Protein AF-0000000075206710 (afdb_homodimer)

Secondary structure (DSSP, 8-state):
------EEEEEEEE-SSSTT-EEEEEEEES-TTS--TT-EEEEEE--TT--TTSTTHHHHHHH-SSEEEEEPPTTSTTS-S---TTTHHHHHHHHHHHHHHHHHHH--EEEEEEEETHHHHHHHHHHHH-TTGGG--EEEEES--S-GGGGGGSHHHHHHHHHHHHHSSEEE--EETTEE--EEE-HHHHHHHHTS--THHHHTS-TT-EEEEEEETT-SSS-THHHHHHHHHHTT-SS--EEEEEETT--TT-TT-HHHHHHHHHHHHHHHHHT---SEE-----S-TT---/------EEEEEEEE-SSSTT-EEEEEEEES-TTS--TT-EEEEEE--TT--TTSTTHHHHHHH-SSEEEEEPPTTSTTS-S---TTTHHHHHHHHHHHHHHHHHHH--EEEEEEEETHHHHHHHHHHHH-TTGGG--EEEEES--S-GGGGGGSHHHHHHHHHHHHHSSEEE--EETTEE--EEE-HHHHHHHHTS-TTHHHHTS-TT-EEEEEEETT-SSS-THHHHHHHHHHTT-SS--EEEEEETT--TT-TT-HHHHHHHHHHHHHHHHHT---SEE-----S-TT---

InterPro domains:
  IPR0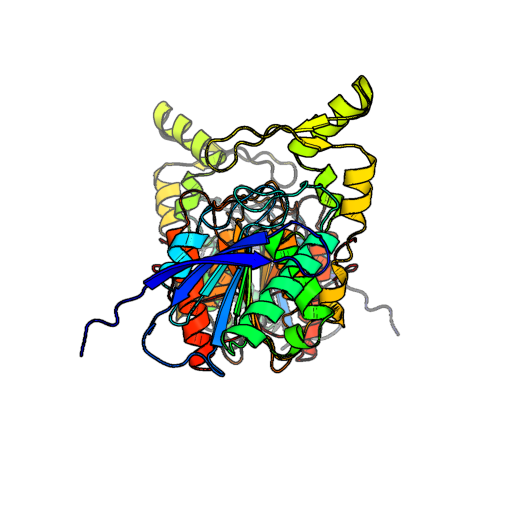00073 Alpha/beta hydrolase fold-1 [PF12697] (43-263)
  IPR029058 Alpha/Beta hydrolase fold [G3DSA:3.40.50.1820] (27-270)
  IPR029058 Alpha/Beta hydrolase fold [SSF53474] (32-272)

Structure (mmCIF, N/CA/C/O backbone):
data_AF-0000000075206710-model_v1
#
loop_
_entity.id
_entity.type
_entity.pdbx_description
1 polymer 'Ectomycorrhiza-regulated esterase'
#
loop_
_atom_site.group_PDB
_atom_site.id
_atom_site.type_symbol
_atom_site.label_atom_id
_atom_site.label_alt_id
_atom_site.label_comp_id
_atom_site.label_asym_id
_atom_site.label_entity_id
_atom_site.label_seq_id
_atom_site.pdbx_PDB_ins_code
_atom_site.Cartn_x
_atom_site.Cartn_y
_atom_site.Cartn_z
_atom_site.occupancy
_atom_site.B_iso_or_equiv
_atom_site.auth_seq_id
_atom_site.auth_comp_id
_atom_site.auth_asym_id
_atom_site.auth_atom_id
_atom_site.pdbx_PDB_model_num
ATOM 1 N N . MET A 1 1 ? 0.825 -37.219 22.422 1 29.95 1 MET A N 1
ATOM 2 C CA . MET A 1 1 ? 0.26 -36.875 21.125 1 29.95 1 MET A CA 1
ATOM 3 C C . MET A 1 1 ? 1.233 -37.188 20 1 29.95 1 MET A C 1
ATOM 5 O O . MET A 1 1 ? 2.408 -36.844 20.062 1 29.95 1 MET A O 1
ATOM 9 N N . ALA A 1 2 ? 1.054 -38.312 19.328 1 37.47 2 ALA A N 1
ATOM 10 C CA . ALA A 1 2 ? 2.057 -38.875 18.422 1 37.47 2 ALA A CA 1
ATOM 11 C C . ALA A 1 2 ? 2.652 -37.812 17.516 1 37.47 2 ALA A C 1
ATOM 13 O O . ALA A 1 2 ? 1.936 -36.938 17.031 1 37.47 2 ALA A O 1
ATOM 14 N N . ALA A 1 3 ? 3.752 -37.406 17.594 1 43.06 3 ALA A N 1
ATOM 15 C CA . ALA A 1 3 ? 4.477 -36.438 16.781 1 43.06 3 ALA A CA 1
ATOM 16 C C . ALA A 1 3 ? 4.039 -36.5 15.32 1 43.06 3 ALA A C 1
ATOM 18 O O . ALA A 1 3 ? 4.117 -37.562 14.695 1 43.06 3 ALA A O 1
ATOM 19 N N . SER A 1 4 ? 2.98 -35.844 14.883 1 52.09 4 SER A N 1
ATOM 20 C CA . SER A 1 4 ? 2.365 -35.875 13.562 1 52.09 4 SER A CA 1
ATOM 21 C C . SER A 1 4 ? 3.42 -36 12.469 1 52.09 4 SER A C 1
ATOM 23 O O . SER A 1 4 ? 4.34 -35.188 12.391 1 52.09 4 SER A O 1
ATOM 25 N N . GLN A 1 5 ? 3.922 -37.219 12.094 1 75 5 GLN A N 1
ATOM 26 C CA . GLN A 1 5 ? 5.039 -37.469 11.188 1 75 5 GLN A CA 1
ATOM 27 C C . GLN A 1 5 ? 4.719 -37 9.773 1 75 5 GLN A C 1
ATOM 29 O O . GLN A 1 5 ? 4.043 -37.688 9.016 1 75 5 GLN A O 1
ATOM 34 N N . ARG A 1 6 ? 4.949 -35.781 9.406 1 88.75 6 ARG A N 1
ATOM 35 C CA . ARG A 1 6 ? 4.816 -35.219 8.062 1 88.75 6 ARG A CA 1
ATOM 36 C C . ARG A 1 6 ? 5.75 -35.938 7.09 1 88.75 6 ARG A C 1
ATOM 38 O O . ARG A 1 6 ? 6.902 -36.219 7.418 1 88.75 6 ARG A O 1
ATOM 45 N N . THR A 1 7 ? 5.215 -36.438 5.988 1 95.62 7 THR A N 1
ATOM 46 C CA . THR A 1 7 ? 6.016 -37.125 4.977 1 95.62 7 THR A CA 1
ATOM 47 C C . THR A 1 7 ? 6.066 -36.312 3.686 1 95.62 7 THR A C 1
ATOM 49 O O . THR A 1 7 ? 5.125 -35.594 3.371 1 95.62 7 THR A O 1
ATOM 52 N N . SER A 1 8 ? 7.191 -36.375 3.027 1 97.06 8 SER A N 1
ATOM 53 C CA . SER A 1 8 ? 7.406 -35.812 1.704 1 97.06 8 SER A CA 1
ATOM 54 C C . SER A 1 8 ? 7.594 -36.906 0.653 1 97.06 8 SER A C 1
ATOM 56 O O . SER A 1 8 ? 8.523 -37.688 0.742 1 97.06 8 SER A O 1
ATOM 58 N N . THR A 1 9 ? 6.738 -36.906 -0.31 1 97.75 9 THR A N 1
ATOM 59 C CA . THR A 1 9 ? 6.801 -37.938 -1.344 1 97.75 9 THR A CA 1
ATOM 60 C C . THR A 1 9 ? 6.902 -37.281 -2.729 1 97.75 9 THR A C 1
ATOM 62 O O . THR A 1 9 ? 6.059 -36.469 -3.109 1 97.75 9 THR A O 1
ATOM 65 N N . LYS A 1 10 ? 7.918 -37.688 -3.422 1 98.31 10 LYS A N 1
ATOM 66 C CA . LYS A 1 10 ? 8.023 -37.25 -4.812 1 98.31 10 LYS A CA 1
ATOM 67 C C . LYS A 1 10 ? 7.066 -38.031 -5.707 1 98.31 10 LYS A C 1
ATOM 69 O O . LYS A 1 10 ? 7.043 -39.25 -5.668 1 98.31 10 LYS A O 1
ATOM 74 N N . ILE A 1 11 ? 6.293 -37.281 -6.477 1 97.75 11 ILE A N 1
ATOM 75 C CA . ILE A 1 11 ? 5.297 -37.875 -7.355 1 97.75 11 ILE A CA 1
ATOM 76 C C . ILE A 1 11 ? 5.527 -37.438 -8.789 1 97.75 11 ILE A C 1
ATOM 78 O O . ILE A 1 11 ? 5.91 -36.281 -9.031 1 97.75 11 ILE A O 1
ATOM 82 N N . SER A 1 12 ? 5.336 -38.312 -9.727 1 98.06 12 SER A N 1
ATOM 83 C CA . SER A 1 12 ? 5.324 -38.031 -11.156 1 98.06 12 SER A CA 1
ATOM 84 C C . SER A 1 12 ? 3.926 -38.188 -11.742 1 98.06 12 SER A C 1
ATOM 86 O O . SER A 1 12 ? 3.381 -39.281 -11.742 1 98.06 12 SER A O 1
ATOM 88 N N . ILE A 1 13 ? 3.389 -37.125 -12.258 1 98.31 13 ILE A N 1
ATOM 89 C CA . ILE A 1 13 ? 2.027 -37.125 -12.781 1 98.31 13 ILE A CA 1
ATOM 90 C C . ILE A 1 13 ? 2.064 -37.125 -14.312 1 98.31 13 ILE A C 1
ATOM 92 O O . ILE A 1 13 ? 2.5 -36.156 -14.93 1 98.31 13 ILE A O 1
ATOM 96 N N . PRO A 1 14 ? 1.607 -38.25 -14.906 1 96.69 14 PRO A N 1
ATOM 97 C CA . PRO A 1 14 ? 1.557 -38.219 -16.375 1 96.69 14 PRO A CA 1
ATOM 98 C C . PRO A 1 14 ? 0.679 -37.094 -16.922 1 96.69 14 PRO A C 1
ATOM 100 O O . PRO A 1 14 ? -0.448 -36.906 -16.453 1 96.69 14 PRO A O 1
ATOM 103 N N . HIS A 1 15 ? 1.213 -36.375 -17.844 1 95.31 15 HIS A N 1
ATOM 104 C CA . HIS A 1 15 ? 0.451 -35.281 -18.438 1 95.31 15 HIS A CA 1
ATOM 105 C C . HIS A 1 15 ? -0.643 -35.812 -19.359 1 95.31 15 HIS A C 1
ATOM 107 O O . HIS A 1 15 ? -0.37 -36.594 -20.266 1 95.31 15 HIS A O 1
ATOM 113 N N . SER A 1 16 ? -1.823 -35.438 -19.219 1 89.94 16 SER A N 1
ATOM 114 C CA . SER A 1 16 ? -2.965 -36 -19.953 1 89.94 16 SER A CA 1
ATOM 115 C C . SER A 1 16 ? -2.986 -35.5 -21.391 1 89.94 16 SER A C 1
ATOM 117 O O . SER A 1 16 ? -3.58 -36.156 -22.266 1 89.94 16 SER A O 1
ATOM 119 N N . ILE A 1 17 ? -2.395 -34.375 -21.703 1 89.12 17 ILE A N 1
ATOM 120 C CA . ILE A 1 17 ? -2.475 -33.781 -23.031 1 89.12 17 ILE A CA 1
ATOM 121 C C . ILE A 1 17 ? -1.136 -33.938 -23.75 1 89.12 17 ILE A C 1
ATOM 123 O O . ILE A 1 17 ? -1.091 -34.031 -24.984 1 89.12 17 ILE A O 1
ATOM 127 N N . GLU A 1 18 ? -0.032 -33.844 -23.031 1 90.31 18 GLU A N 1
ATOM 128 C CA . GLU A 1 18 ? 1.307 -34 -23.594 1 90.31 18 GLU A CA 1
ATOM 129 C C . GLU A 1 18 ? 1.87 -35.375 -23.344 1 90.31 18 GLU A C 1
ATOM 131 O O . GLU A 1 18 ? 2.432 -35.656 -22.281 1 90.31 18 GLU A O 1
ATOM 136 N N . PRO A 1 19 ? 1.884 -36.094 -24.453 1 87.06 19 PRO A N 1
ATOM 137 C CA . PRO A 1 19 ? 2.4 -37.438 -24.281 1 87.06 19 PRO A CA 1
ATOM 138 C C . PRO A 1 19 ? 3.865 -37.469 -23.844 1 87.06 19 PRO A C 1
ATOM 140 O O . PRO A 1 19 ? 4.645 -36.594 -24.25 1 87.06 19 PRO A O 1
ATOM 143 N N . ASN A 1 20 ? 4.305 -38.344 -23.016 1 87.62 20 ASN A N 1
ATOM 144 C CA . ASN A 1 20 ? 5.668 -38.594 -22.547 1 87.62 20 ASN A CA 1
ATOM 145 C C . ASN A 1 20 ? 6.148 -37.469 -21.625 1 87.62 20 ASN A C 1
ATOM 147 O O . ASN A 1 20 ? 7.344 -37.188 -21.578 1 87.62 20 ASN A O 1
ATOM 151 N N . CYS A 1 21 ? 5.266 -36.688 -21.188 1 94.12 21 CYS A N 1
ATOM 152 C CA . CYS A 1 21 ? 5.586 -35.688 -20.203 1 94.12 21 CYS A CA 1
ATOM 153 C C . CYS A 1 21 ? 4.938 -36 -18.859 1 94.12 21 CYS A C 1
ATOM 155 O O . CYS A 1 21 ? 3.736 -36.25 -18.797 1 94.12 21 CYS A O 1
ATOM 157 N N . SER A 1 22 ? 5.742 -36.031 -17.844 1 97.75 22 SER A N 1
ATOM 158 C CA . SER A 1 22 ? 5.227 -36.188 -16.5 1 97.75 22 SER A CA 1
ATOM 159 C C . SER A 1 22 ? 5.57 -35 -15.625 1 97.75 22 SER A C 1
ATOM 161 O O . SER A 1 22 ? 6.727 -34.562 -15.57 1 97.75 22 SER A O 1
ATOM 163 N N . ILE A 1 23 ? 4.539 -34.469 -15.023 1 98.38 23 ILE A N 1
ATOM 164 C CA . ILE A 1 23 ? 4.738 -33.375 -14.102 1 98.38 23 ILE A CA 1
ATOM 165 C C . ILE A 1 23 ? 5.27 -33.875 -12.766 1 98.38 23 ILE A C 1
ATOM 167 O O . ILE A 1 23 ? 4.648 -34.75 -12.133 1 98.38 23 ILE A O 1
ATOM 171 N N . VAL A 1 24 ? 6.402 -33.344 -12.359 1 98.44 24 VAL A N 1
ATOM 172 C CA . VAL A 1 24 ? 7.055 -33.844 -11.141 1 98.44 24 VAL A CA 1
ATOM 173 C C . VAL A 1 24 ? 6.762 -32.875 -9.992 1 98.44 24 VAL A C 1
ATOM 175 O O . VAL A 1 24 ? 6.91 -31.656 -10.133 1 98.44 24 VAL A O 1
ATOM 178 N N . GLY A 1 25 ? 6.355 -33.406 -8.867 1 98.69 25 GLY A N 1
ATOM 179 C CA . GLY A 1 25 ? 6.074 -32.594 -7.691 1 98.69 25 GLY A CA 1
ATOM 180 C C . GLY A 1 25 ? 6.32 -33.344 -6.387 1 98.69 25 GLY A C 1
ATOM 181 O O . GLY A 1 25 ? 6.785 -34.5 -6.391 1 98.69 25 GLY A O 1
ATOM 182 N N . ILE A 1 26 ? 6.188 -32.625 -5.312 1 98.75 26 ILE A N 1
ATOM 183 C CA . ILE A 1 26 ? 6.344 -33.156 -3.967 1 98.75 26 ILE A CA 1
ATOM 184 C C . ILE A 1 26 ? 5.016 -33.062 -3.217 1 98.75 26 ILE A C 1
ATOM 186 O O . ILE A 1 26 ? 4.469 -31.969 -3.041 1 98.75 26 ILE A O 1
ATOM 190 N N . LEU A 1 27 ? 4.492 -34.188 -2.791 1 98.56 27 LEU A N 1
ATOM 191 C CA . LEU A 1 27 ? 3.318 -34.281 -1.928 1 98.56 27 LEU A CA 1
ATOM 192 C C . LEU A 1 27 ? 3.727 -34.281 -0.458 1 98.56 27 LEU A C 1
ATOM 194 O O . LEU A 1 27 ? 4.465 -35.188 -0.024 1 98.56 27 LEU A O 1
ATOM 198 N N . GLN A 1 28 ? 3.312 -33.25 0.227 1 98.06 28 GLN A N 1
ATOM 199 C CA . GLN A 1 28 ? 3.51 -33.188 1.671 1 98.06 28 GLN A CA 1
ATOM 200 C C . GLN A 1 28 ? 2.25 -33.594 2.42 1 98.06 28 GLN A C 1
ATOM 202 O O . GLN A 1 28 ? 1.204 -32.969 2.301 1 98.06 28 GLN A O 1
ATOM 207 N N . GLN A 1 29 ? 2.369 -34.688 3.184 1 97.31 29 GLN A N 1
ATOM 208 C CA . GLN A 1 29 ? 1.211 -35.188 3.918 1 97.31 29 GLN A CA 1
ATOM 209 C C . GLN A 1 29 ? 1.432 -35.062 5.426 1 97.31 29 GLN A C 1
ATOM 211 O O . GLN A 1 29 ? 2.467 -35.5 5.938 1 97.31 29 GLN A O 1
ATOM 216 N N . LEU A 1 30 ? 0.467 -34.531 6.105 1 95.38 30 LEU A N 1
ATOM 217 C CA . LEU A 1 30 ? 0.517 -34.375 7.555 1 95.38 30 LEU A CA 1
ATOM 218 C C . LEU A 1 30 ? 0.282 -35.719 8.242 1 95.38 30 LEU A C 1
ATOM 220 O O . LEU A 1 30 ? 0.921 -36.031 9.258 1 95.38 30 LEU A O 1
ATOM 224 N N . THR A 1 31 ? -0.705 -36.438 7.723 1 93.06 31 THR A N 1
ATOM 225 C CA . THR A 1 31 ? -1.081 -37.75 8.258 1 93.06 31 THR A CA 1
ATOM 226 C C . THR A 1 31 ? -1.123 -38.781 7.145 1 93.06 31 THR A C 1
ATOM 228 O O . THR A 1 31 ? -2.201 -39.219 6.742 1 93.06 31 THR A O 1
ATOM 231 N N . PRO A 1 32 ? 0.084 -39.281 6.789 1 91.25 32 PRO A N 1
ATOM 232 C CA . PRO A 1 32 ? 0.175 -40.156 5.629 1 91.25 32 PRO A CA 1
ATOM 233 C C . PRO A 1 32 ? -0.577 -41.469 5.836 1 91.25 32 PRO A C 1
ATOM 235 O O . PRO A 1 32 ? -0.944 -42.125 4.863 1 91.25 32 PRO A O 1
ATOM 238 N N . ASP A 1 33 ? -0.87 -41.812 7.012 1 91.69 33 ASP A N 1
ATOM 239 C CA . ASP A 1 33 ? -1.504 -43.094 7.305 1 91.69 33 ASP A CA 1
ATOM 240 C C . ASP A 1 33 ? -3.025 -42.969 7.266 1 91.69 33 ASP A C 1
ATOM 242 O O . ASP A 1 33 ? -3.734 -43.969 7.352 1 91.69 33 ASP A O 1
ATOM 246 N N . GLN A 1 34 ? -3.531 -41.812 7.109 1 93.56 34 GLN A N 1
ATOM 247 C CA . GLN A 1 34 ? -4.973 -41.594 7.062 1 93.56 34 GLN A CA 1
ATOM 248 C C . GLN A 1 34 ? -5.465 -41.438 5.625 1 93.56 34 GLN A C 1
ATOM 250 O O . GLN A 1 34 ? -4.711 -41 4.746 1 93.56 34 GLN A O 1
ATOM 255 N N . PRO A 1 35 ? -6.664 -41.875 5.383 1 94.81 35 PRO A N 1
ATOM 256 C CA . PRO A 1 35 ? -7.215 -41.719 4.035 1 94.81 35 PRO A CA 1
ATOM 257 C C . PRO A 1 35 ? -7.254 -40.281 3.574 1 94.81 35 PRO A C 1
ATOM 259 O O . PRO A 1 35 ? -7.477 -39.375 4.387 1 94.81 35 PRO A O 1
ATOM 262 N N . THR A 1 36 ? -7.066 -40.094 2.289 1 96.88 36 THR A N 1
ATOM 263 C CA . THR A 1 36 ? -7.004 -38.75 1.74 1 96.88 36 THR A CA 1
ATOM 264 C C . THR A 1 36 ? -8.328 -38.375 1.075 1 96.88 36 THR A C 1
ATOM 266 O O . THR A 1 36 ? -8.547 -37.219 0.731 1 96.88 36 THR A O 1
ATOM 269 N N . ASN A 1 37 ? -9.211 -39.312 0.973 1 96.31 37 ASN A N 1
ATOM 270 C CA . ASN A 1 37 ? -10.469 -39.062 0.272 1 96.31 37 ASN A CA 1
ATOM 271 C C . ASN A 1 37 ? -11.242 -37.906 0.9 1 96.31 37 ASN A C 1
ATOM 273 O O . ASN A 1 37 ? -11.664 -38 2.055 1 96.31 37 ASN A O 1
ATOM 277 N N . GLY A 1 38 ? -11.445 -36.844 0.101 1 96.19 38 GLY A N 1
ATOM 278 C CA . GLY A 1 38 ? -12.172 -35.656 0.567 1 96.19 38 GLY A CA 1
ATOM 279 C C . GLY A 1 38 ? -11.305 -34.719 1.369 1 96.19 38 GLY A C 1
ATOM 280 O O . GLY A 1 38 ? -11.773 -33.656 1.805 1 96.19 38 GLY A O 1
ATOM 281 N N . ARG A 1 39 ? -10.109 -35.062 1.496 1 97.25 39 ARG A N 1
ATOM 282 C CA . ARG A 1 39 ? -9.203 -34.25 2.289 1 97.25 39 ARG A CA 1
ATOM 283 C C . ARG A 1 39 ? -8.773 -33 1.518 1 97.25 39 ARG A C 1
ATOM 285 O O . ARG A 1 39 ? -8.562 -33.062 0.305 1 97.25 39 ARG A O 1
ATOM 292 N N . LYS A 1 40 ? -8.625 -31.922 2.211 1 97.94 40 LYS A N 1
ATOM 293 C CA . LYS A 1 40 ? -8.203 -30.656 1.616 1 97.94 40 LYS A CA 1
ATOM 294 C C . LYS A 1 40 ? -6.695 -30.609 1.413 1 97.94 40 LYS A C 1
ATOM 296 O O . LYS A 1 40 ? -5.938 -31.156 2.225 1 97.94 40 LYS A O 1
ATOM 301 N N . ILE A 1 41 ? -6.281 -29.969 0.354 1 98.62 41 ILE A N 1
ATOM 302 C CA . ILE A 1 41 ? -4.859 -29.875 0.04 1 98.62 41 ILE A CA 1
ATOM 303 C C . ILE A 1 41 ? -4.551 -28.484 -0.512 1 98.62 41 ILE A C 1
ATOM 305 O O . ILE A 1 41 ? -5.414 -27.828 -1.112 1 98.62 41 ILE A O 1
ATOM 309 N N . ALA A 1 42 ? -3.32 -28.016 -0.272 1 98.88 42 ALA A N 1
ATOM 310 C CA . ALA A 1 42 ? -2.836 -26.766 -0.836 1 98.88 42 ALA A CA 1
ATOM 311 C C . ALA A 1 42 ? -1.947 -27.016 -2.053 1 98.88 42 ALA A C 1
ATOM 313 O O . ALA A 1 42 ? -1.16 -27.969 -2.068 1 98.88 42 ALA A O 1
ATOM 314 N N . LEU A 1 43 ? -2.105 -26.156 -3.035 1 98.88 43 LEU A N 1
ATOM 315 C CA . LEU A 1 43 ? -1.178 -26.125 -4.16 1 98.88 43 LEU A CA 1
ATOM 316 C C . LEU A 1 43 ? -0.224 -24.938 -4.043 1 98.88 43 LEU A C 1
ATOM 318 O O . LEU A 1 43 ? -0.648 -23.828 -3.736 1 98.88 43 LEU A O 1
ATOM 322 N N . ILE A 1 44 ? 1.057 -25.156 -4.242 1 98.88 44 ILE A N 1
ATOM 323 C CA . ILE A 1 44 ? 2.074 -24.109 -4.238 1 98.88 44 ILE A CA 1
ATOM 324 C C . ILE A 1 44 ? 2.699 -24 -5.625 1 98.88 44 ILE A C 1
ATOM 326 O O . ILE A 1 44 ? 3.254 -24.969 -6.148 1 98.88 44 ILE A O 1
ATOM 330 N N . LEU A 1 45 ? 2.617 -22.828 -6.195 1 98.88 45 LEU A N 1
ATOM 331 C CA . LEU A 1 45 ? 2.98 -22.641 -7.598 1 98.88 45 LEU A CA 1
ATOM 332 C C . LEU A 1 45 ? 4.133 -21.641 -7.723 1 98.88 45 LEU A C 1
ATOM 334 O O . LEU A 1 45 ? 4.035 -20.5 -7.262 1 98.88 45 LEU A O 1
ATOM 338 N N . HIS A 1 46 ? 5.191 -22.078 -8.398 1 97.94 46 HIS A N 1
ATOM 339 C CA . HIS A 1 46 ? 6.379 -21.25 -8.531 1 97.94 46 HIS A CA 1
ATOM 340 C C . HIS A 1 46 ? 6.242 -20.281 -9.703 1 97.94 46 HIS A C 1
ATOM 342 O O . HIS A 1 46 ? 5.34 -20.422 -10.531 1 97.94 46 HIS A O 1
ATOM 348 N N . GLY A 1 47 ? 7.148 -19.266 -9.742 1 95.94 47 GLY A N 1
ATOM 349 C CA . GLY A 1 47 ? 7.133 -18.234 -10.758 1 95.94 47 GLY A CA 1
ATOM 350 C C . GLY A 1 47 ? 7.984 -18.562 -11.969 1 95.94 47 GLY A C 1
ATOM 351 O O . GLY A 1 47 ? 8.352 -19.719 -12.18 1 95.94 47 GLY A O 1
ATOM 352 N N . SER A 1 48 ? 8.289 -17.531 -12.727 1 91.88 48 SER A N 1
ATOM 353 C CA . SER A 1 48 ? 8.977 -17.672 -14.008 1 91.88 48 SER A CA 1
ATOM 354 C C . SER A 1 48 ? 10.312 -18.391 -13.836 1 91.88 48 SER A C 1
ATOM 356 O O . SER A 1 48 ? 11.125 -18 -13 1 91.88 48 SER A O 1
ATOM 358 N N . ALA A 1 49 ? 10.477 -19.438 -14.578 1 85.5 49 ALA A N 1
ATOM 359 C CA . ALA A 1 49 ? 11.703 -20.219 -14.648 1 85.5 49 ALA A CA 1
ATOM 360 C C . ALA A 1 49 ? 12.109 -20.719 -13.266 1 85.5 49 ALA A C 1
ATOM 362 O O . ALA A 1 49 ? 13.297 -20.875 -12.977 1 85.5 49 ALA A O 1
ATOM 363 N N . GLY A 1 50 ? 11.156 -20.891 -12.398 1 92.38 50 GLY A N 1
ATOM 364 C CA . GLY A 1 50 ? 11.422 -21.375 -11.055 1 92.38 50 GLY A CA 1
ATOM 365 C C . GLY A 1 50 ? 11.32 -22.891 -10.938 1 92.38 50 GLY A C 1
ATOM 366 O O . GLY A 1 50 ? 11.578 -23.609 -11.906 1 92.38 50 GLY A O 1
ATOM 367 N N . HIS A 1 51 ? 11.156 -23.312 -9.719 1 95.56 51 HIS A N 1
ATOM 368 C CA . HIS A 1 51 ? 10.984 -24.734 -9.414 1 95.56 51 HIS A CA 1
ATOM 369 C C . HIS A 1 51 ? 10.258 -24.922 -8.094 1 95.56 51 HIS A C 1
ATOM 371 O O . HIS A 1 51 ? 10.109 -23.984 -7.312 1 95.56 51 HIS A O 1
ATOM 377 N N . LYS A 1 52 ? 9.852 -26.141 -7.852 1 97.06 52 LYS A N 1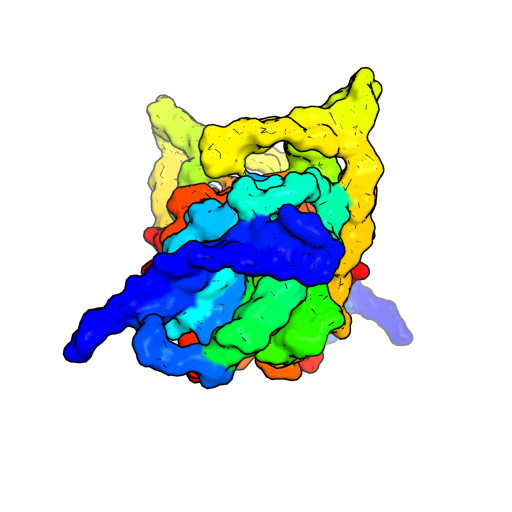
ATOM 378 C CA . LYS A 1 52 ? 8.922 -26.484 -6.773 1 97.06 52 LYS A CA 1
ATOM 379 C C . LYS A 1 52 ? 9.539 -26.203 -5.406 1 97.06 52 LYS A C 1
ATOM 381 O O . LYS A 1 52 ? 8.828 -26.016 -4.422 1 97.06 52 LYS A O 1
ATOM 386 N N . ASP A 1 53 ? 10.852 -26.125 -5.27 1 95.56 53 ASP A N 1
ATOM 387 C CA . ASP A 1 53 ? 11.5 -25.922 -3.977 1 95.56 53 ASP A CA 1
ATOM 388 C C . ASP A 1 53 ? 12.109 -24.531 -3.873 1 95.56 53 ASP A C 1
ATOM 390 O O . ASP A 1 53 ? 12.93 -24.266 -2.986 1 95.56 53 ASP A O 1
ATOM 394 N N . TYR A 1 54 ? 11.688 -23.672 -4.75 1 91.56 54 TYR A N 1
ATOM 395 C CA . TYR A 1 54 ? 12.281 -22.344 -4.871 1 91.56 54 TYR A CA 1
ATOM 396 C C . TYR A 1 54 ? 11.695 -21.375 -3.844 1 91.56 54 TYR A C 1
ATOM 398 O O . TYR A 1 54 ? 10.539 -21.516 -3.445 1 91.56 54 TYR A O 1
ATOM 406 N N . LEU A 1 55 ? 12.656 -20.391 -3.295 1 94.94 55 LEU A N 1
ATOM 407 C CA . LEU A 1 55 ? 12.234 -19.297 -2.422 1 94.94 55 LEU A CA 1
ATOM 408 C C . LEU A 1 55 ? 11.562 -19.844 -1.162 1 94.94 55 LEU A C 1
ATOM 410 O O . LEU A 1 55 ? 12.195 -20.562 -0.386 1 94.94 55 LEU A O 1
ATOM 414 N N . PHE A 1 56 ? 10.25 -19.5 -0.931 1 97.44 56 PHE A N 1
ATOM 415 C CA . PHE A 1 56 ? 9.578 -19.859 0.311 1 97.44 56 PHE A CA 1
ATOM 416 C C . PHE A 1 56 ? 8.75 -21.125 0.137 1 97.44 56 PHE A C 1
ATOM 418 O O . PHE A 1 56 ? 8.148 -21.625 1.094 1 97.44 56 PHE A O 1
ATOM 425 N N . HIS A 1 57 ? 8.789 -21.797 -0.976 1 97.94 57 HIS A N 1
ATOM 426 C CA . HIS A 1 57 ? 7.836 -22.828 -1.342 1 97.94 57 HIS A CA 1
ATOM 427 C C . HIS A 1 57 ? 8.031 -24.078 -0.482 1 97.94 57 HIS A C 1
ATOM 429 O O . HIS A 1 57 ? 7.062 -24.609 0.076 1 97.94 57 HIS A O 1
ATOM 435 N N . LYS A 1 58 ? 9.258 -24.562 -0.438 1 97.25 58 LYS A N 1
ATOM 436 C CA . LYS A 1 58 ? 9.516 -25.766 0.335 1 97.25 58 LYS A CA 1
ATOM 437 C C . LYS A 1 58 ? 9.18 -25.562 1.809 1 97.25 58 LYS A C 1
ATOM 439 O O . LYS A 1 58 ? 8.492 -26.391 2.412 1 97.25 58 LYS A O 1
ATOM 444 N N . ARG A 1 59 ? 9.641 -24.453 2.338 1 97.38 59 ARG A N 1
ATOM 445 C CA . ARG A 1 59 ? 9.367 -24.156 3.74 1 97.38 59 ARG A CA 1
ATOM 446 C C . ARG A 1 59 ? 7.867 -24.047 3.996 1 97.38 59 ARG A C 1
ATOM 448 O O . ARG A 1 59 ? 7.367 -24.547 5.004 1 97.38 59 ARG A O 1
ATOM 455 N N . LEU A 1 60 ? 7.18 -23.406 3.113 1 98.38 60 LEU A N 1
ATOM 456 C CA . LEU A 1 60 ? 5.73 -23.297 3.26 1 98.38 60 LEU A CA 1
ATOM 457 C C . LEU A 1 60 ? 5.07 -24.672 3.264 1 98.38 60 LEU A C 1
ATOM 459 O O . LEU A 1 60 ? 4.215 -24.938 4.105 1 98.38 60 LEU A O 1
ATOM 463 N N . GLY A 1 61 ? 5.48 -25.531 2.355 1 97.75 61 GLY A N 1
ATOM 464 C CA . GLY A 1 61 ? 4.941 -26.891 2.309 1 97.75 61 GLY A CA 1
ATOM 465 C C . GLY A 1 61 ? 5.133 -27.656 3.605 1 97.75 61 GLY A C 1
ATOM 466 O O . GLY A 1 61 ? 4.266 -28.422 4.012 1 97.75 61 GLY A O 1
ATOM 467 N N . LEU A 1 62 ? 6.176 -27.359 4.246 1 96.31 62 LEU A N 1
ATOM 468 C CA . LEU A 1 62 ? 6.523 -28.078 5.473 1 96.31 62 LEU A CA 1
ATOM 469 C C . LEU A 1 62 ? 5.766 -27.5 6.668 1 96.31 62 LEU A C 1
ATOM 471 O O . LEU A 1 62 ? 5.664 -28.156 7.711 1 96.31 62 LEU A O 1
ATOM 475 N N . CYS A 1 63 ? 5.207 -26.297 6.527 1 97 63 CYS A N 1
ATOM 476 C CA . CYS A 1 63 ? 4.652 -25.625 7.695 1 97 63 CYS A CA 1
ATOM 477 C C . CYS A 1 63 ? 3.135 -25.531 7.605 1 97 63 CYS A C 1
ATOM 479 O O . CYS A 1 63 ? 2.463 -25.281 8.609 1 97 63 CYS A O 1
ATOM 481 N N . LEU A 1 64 ? 2.588 -25.75 6.445 1 97.81 64 LEU A N 1
ATOM 482 C CA . LEU A 1 64 ? 1.146 -25.609 6.27 1 97.81 64 LEU A CA 1
ATOM 483 C C . LEU A 1 64 ? 0.391 -26.609 7.141 1 97.81 64 LEU A C 1
ATOM 485 O O . LEU A 1 64 ? 0.801 -27.766 7.266 1 97.81 64 LEU A O 1
ATOM 489 N N . PRO A 1 65 ? -0.765 -26.203 7.77 1 97.12 65 PRO A N 1
ATOM 490 C CA . PRO A 1 65 ? -1.574 -27.125 8.586 1 97.12 65 PRO A CA 1
ATOM 491 C C . PRO A 1 65 ? -2.496 -28 7.746 1 97.12 65 PRO A C 1
ATOM 493 O O . PRO A 1 65 ? -3.498 -28.516 8.25 1 97.12 65 PRO A O 1
ATOM 496 N N . LEU A 1 66 ? -2.305 -28.156 6.5 1 96.69 66 LEU A N 1
ATOM 497 C CA . LEU A 1 66 ? -2.959 -29.094 5.594 1 96.69 66 L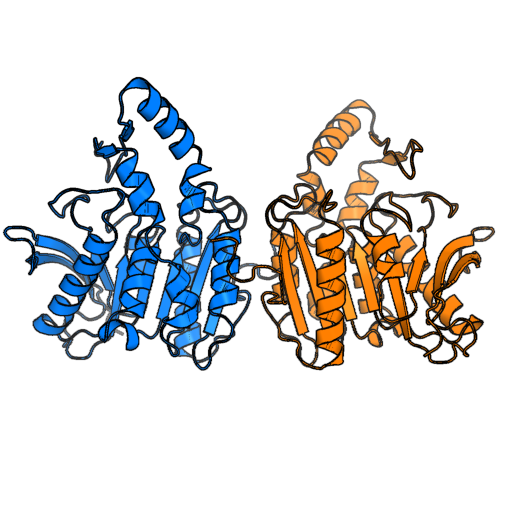EU A CA 1
ATOM 498 C C . LEU A 1 66 ? -1.952 -29.703 4.625 1 96.69 66 LEU A C 1
ATOM 500 O O . LEU A 1 66 ? -0.81 -29.25 4.539 1 96.69 66 LEU A O 1
ATOM 504 N N . ASP A 1 67 ? -2.312 -30.812 4 1 98.25 67 ASP A N 1
ATOM 505 C CA . ASP A 1 67 ? -1.452 -31.391 2.971 1 98.25 67 ASP A CA 1
ATOM 506 C C . ASP A 1 67 ? -1.18 -30.375 1.855 1 98.25 67 ASP A C 1
ATOM 508 O O . ASP A 1 67 ? -1.948 -29.438 1.664 1 98.25 67 ASP A O 1
ATOM 512 N N . SER A 1 68 ? -0.033 -30.531 1.249 1 98.75 68 SER A N 1
ATOM 513 C CA . SER A 1 68 ? 0.294 -29.625 0.155 1 98.75 68 SER A CA 1
ATOM 514 C C . SER A 1 68 ? 0.989 -30.359 -0.986 1 98.75 68 SER A C 1
ATOM 516 O O . SER A 1 68 ? 1.528 -31.453 -0.791 1 98.75 68 SER A O 1
ATOM 518 N N . PHE A 1 69 ? 0.879 -29.844 -2.146 1 98.81 69 PHE A N 1
ATOM 519 C CA . PHE A 1 69 ? 1.583 -30.312 -3.334 1 98.81 69 PHE A CA 1
ATOM 520 C C . PHE A 1 69 ? 2.225 -29.156 -4.078 1 98.81 69 PHE A C 1
ATOM 522 O O . PHE A 1 69 ? 1.557 -28.172 -4.395 1 98.81 69 PHE A O 1
ATOM 529 N N . ARG A 1 70 ? 3.447 -29.172 -4.23 1 98.81 70 ARG A N 1
ATOM 530 C CA . ARG A 1 70 ? 4.188 -28.266 -5.094 1 98.81 70 ARG A CA 1
ATOM 531 C C . ARG A 1 70 ? 4.832 -29.016 -6.258 1 98.81 70 ARG A C 1
ATOM 533 O O . ARG A 1 70 ? 5.285 -30.156 -6.094 1 98.81 70 ARG A O 1
ATOM 540 N N . PHE A 1 71 ? 4.91 -28.328 -7.43 1 98.69 71 PHE A N 1
ATOM 541 C CA . PHE A 1 71 ? 5.402 -29.062 -8.594 1 98.69 71 PHE A CA 1
ATOM 542 C C . PHE A 1 71 ? 6.117 -28.109 -9.555 1 98.69 71 PHE A C 1
ATOM 544 O O . PHE A 1 71 ? 6.035 -26.891 -9.414 1 98.69 71 PHE A O 1
ATOM 551 N N . ASP A 1 72 ? 6.875 -28.703 -10.445 1 97.69 72 ASP A N 1
ATOM 552 C CA . ASP A 1 72 ? 7.535 -27.984 -11.531 1 97.69 72 ASP A CA 1
ATOM 553 C C . ASP A 1 72 ? 6.629 -27.891 -12.758 1 97.69 72 ASP A C 1
ATOM 555 O O . ASP A 1 72 ? 6.148 -28.906 -13.266 1 97.69 72 ASP A O 1
ATOM 559 N N . PHE A 1 73 ? 6.379 -26.688 -13.195 1 96.56 73 PHE A N 1
ATOM 560 C CA . PHE A 1 73 ? 5.66 -26.531 -14.453 1 96.56 73 PHE A CA 1
ATOM 561 C C . PHE A 1 73 ? 6.457 -27.141 -15.609 1 96.56 73 PHE A C 1
ATOM 563 O O . PHE A 1 73 ? 7.668 -27.344 -15.492 1 96.56 73 PHE A O 1
ATOM 570 N N . ARG A 1 74 ? 5.777 -27.406 -16.656 1 94.25 74 ARG A N 1
ATOM 571 C CA . ARG A 1 74 ? 6.469 -27.953 -17.828 1 94.25 74 ARG A CA 1
ATOM 572 C C . ARG A 1 74 ? 7.621 -27.047 -18.234 1 94.25 74 ARG A C 1
ATOM 574 O O . ARG A 1 74 ? 7.477 -25.812 -18.25 1 94.25 74 ARG A O 1
ATOM 581 N N . GLY A 1 75 ? 8.719 -27.734 -18.547 1 90.25 75 GLY A N 1
ATOM 582 C CA . GLY A 1 75 ? 9.898 -27 -18.984 1 90.25 75 GLY A CA 1
ATOM 583 C C . GLY A 1 75 ? 10.742 -26.484 -17.828 1 90.25 75 GLY A C 1
ATOM 584 O O . GLY A 1 75 ? 11.789 -25.891 -18.047 1 90.25 75 GLY A O 1
ATOM 585 N N . CYS A 1 76 ? 10.328 -26.766 -16.625 1 92.56 76 CYS A N 1
ATOM 586 C CA . CYS A 1 76 ? 11.062 -26.281 -15.453 1 92.56 76 CYS A CA 1
ATOM 587 C C . CYS A 1 76 ? 11.617 -27.453 -14.641 1 92.56 76 CYS A C 1
ATOM 589 O O . CYS A 1 76 ? 10.875 -28.375 -14.281 1 92.56 76 CYS A O 1
ATOM 591 N N . HIS A 1 77 ? 12.914 -27.375 -14.32 1 93 77 HIS A N 1
ATOM 592 C CA . HIS A 1 77 ? 13.641 -28.281 -13.438 1 93 77 HIS A CA 1
ATOM 593 C C . HIS A 1 77 ? 13.383 -29.734 -13.82 1 93 77 HIS A C 1
ATOM 595 O O . HIS A 1 77 ? 13.75 -30.172 -14.914 1 93 77 HIS A O 1
ATOM 601 N N . GLU A 1 78 ? 12.523 -30.5 -12.969 1 94.94 78 GLU A N 1
ATOM 602 C CA . GLU A 1 78 ? 12.438 -31.938 -13.188 1 94.94 78 GLU A CA 1
ATOM 603 C C . GLU A 1 78 ? 11.289 -32.281 -14.141 1 94.94 78 GLU A C 1
ATOM 605 O O . GLU A 1 78 ? 11.18 -33.406 -14.602 1 94.94 78 GLU A O 1
ATOM 610 N N . THR A 1 79 ? 10.43 -31.359 -14.406 1 95.62 79 THR A N 1
ATOM 611 C CA . THR A 1 79 ? 9.344 -31.594 -15.344 1 95.62 79 THR A CA 1
ATOM 612 C C . THR A 1 79 ? 9.789 -31.297 -16.781 1 95.62 79 THR A C 1
ATOM 614 O O . THR A 1 79 ? 10.195 -30.172 -17.078 1 95.62 79 THR A O 1
ATOM 617 N N . PRO A 1 80 ? 9.742 -32.281 -17.656 1 93.44 80 PRO A N 1
ATOM 618 C CA . PRO A 1 80 ? 10.18 -32.062 -19.031 1 93.44 80 PRO A CA 1
ATOM 619 C C . PRO A 1 80 ? 9.305 -31.047 -19.766 1 93.44 80 PRO A C 1
ATOM 621 O O . PRO A 1 80 ? 8.273 -30.609 -19.234 1 93.44 80 PRO A O 1
ATOM 624 N N . GLY A 1 81 ? 9.758 -30.75 -21 1 89.38 81 GLY A N 1
ATOM 625 C CA . GLY A 1 81 ? 9.07 -29.781 -21.828 1 89.38 81 GLY A CA 1
ATOM 626 C C . GLY A 1 81 ? 9.906 -28.531 -22.109 1 89.38 81 GLY A C 1
ATOM 627 O O . GLY A 1 81 ? 11.109 -28.516 -21.844 1 89.38 81 GLY A O 1
ATOM 628 N N . THR A 1 82 ? 9.172 -27.578 -22.719 1 85.31 82 THR A N 1
ATOM 629 C CA . THR A 1 82 ? 9.852 -26.344 -23.078 1 85.31 82 THR A CA 1
ATOM 630 C C . THR A 1 82 ? 9.195 -25.141 -22.391 1 85.31 82 THR A C 1
ATOM 632 O O . THR A 1 82 ? 7.98 -24.953 -22.5 1 85.31 82 THR A O 1
ATOM 635 N N . TRP A 1 83 ? 10 -24.5 -21.688 1 86.44 83 TRP A N 1
ATOM 636 C CA . TRP A 1 83 ? 9.508 -23.25 -21.078 1 86.44 83 TRP A CA 1
ATOM 637 C C . TRP A 1 83 ? 9.367 -22.156 -22.141 1 86.44 83 TRP A C 1
ATOM 639 O O . TRP A 1 83 ? 10.242 -22 -22.984 1 86.44 83 TRP A O 1
ATOM 649 N N . ARG A 1 84 ? 8.305 -21.453 -22.078 1 86.5 84 ARG A N 1
ATOM 650 C CA . ARG A 1 84 ? 8.07 -20.328 -22.984 1 86.5 84 ARG A CA 1
ATOM 651 C C . ARG A 1 84 ? 7.562 -19.109 -22.203 1 86.5 84 ARG A C 1
ATOM 653 O O . ARG A 1 84 ? 6.742 -19.25 -21.297 1 86.5 84 ARG A O 1
ATOM 660 N N . GLN A 1 85 ? 8.023 -17.953 -22.625 1 85.25 85 GLN A N 1
ATOM 661 C CA . GLN A 1 85 ? 7.59 -16.719 -21.984 1 85.25 85 GLN A CA 1
ATOM 662 C C . GLN A 1 85 ? 6.082 -16.531 -22.109 1 85.25 85 GLN A C 1
ATOM 664 O O . GLN A 1 85 ? 5.434 -16.047 -21.172 1 85.25 85 GLN A O 1
ATOM 669 N N . HIS A 1 86 ? 5.5 -16.875 -23.188 1 86.25 86 HIS A N 1
ATOM 670 C CA . HIS A 1 86 ? 4.07 -16.719 -23.422 1 86.25 86 HIS A CA 1
ATOM 671 C C . HIS A 1 86 ? 3.311 -18 -23.094 1 86.25 86 HIS A C 1
ATOM 673 O O . HIS A 1 86 ? 2.156 -18.156 -23.5 1 86.25 86 HIS A O 1
ATOM 679 N N . GLY A 1 87 ? 3.893 -18.969 -22.453 1 91.06 87 GLY A N 1
ATOM 680 C CA . GLY A 1 87 ? 3.289 -20.266 -22.203 1 91.06 87 GLY A CA 1
ATOM 681 C C . GLY A 1 87 ? 2.389 -20.297 -20.984 1 91.06 87 GLY A C 1
ATOM 682 O O . GLY A 1 87 ? 2.307 -21.312 -20.297 1 91.06 87 GLY A O 1
ATOM 683 N N . LEU A 1 88 ? 1.729 -19.203 -20.719 1 96.25 88 LEU A N 1
ATOM 684 C CA . LEU A 1 88 ? 0.915 -19.109 -19.516 1 96.25 88 LEU A CA 1
ATOM 685 C C . LEU A 1 88 ? -0.285 -20.047 -19.594 1 96.25 88 LEU A C 1
ATOM 687 O O . LEU A 1 88 ? -0.621 -20.719 -18.609 1 96.25 88 LEU A O 1
ATOM 691 N N . GLU A 1 89 ? -0.869 -20.172 -20.75 1 95.81 89 GLU A N 1
ATOM 692 C CA . GLU A 1 89 ? -2.018 -21.062 -20.891 1 95.81 89 GLU A CA 1
ATOM 693 C C . GLU A 1 89 ? -1.614 -22.531 -20.703 1 95.81 89 GLU A C 1
ATOM 695 O O . GLU A 1 89 ? -2.395 -23.328 -20.188 1 95.81 89 GLU A O 1
ATOM 700 N N . ASP A 1 90 ? -0.427 -22.844 -21.141 1 94.88 90 ASP A N 1
ATOM 701 C CA . ASP A 1 90 ? 0.094 -24.188 -20.906 1 94.88 90 ASP A CA 1
ATOM 702 C C . ASP A 1 90 ? 0.203 -24.484 -19.406 1 94.88 90 ASP A C 1
ATOM 704 O O . ASP A 1 90 ? -0.092 -25.594 -18.969 1 94.88 90 ASP A O 1
ATOM 708 N N . GLU A 1 91 ? 0.625 -23.516 -18.703 1 97.25 91 GLU A N 1
ATOM 709 C CA . GLU A 1 91 ? 0.783 -23.672 -17.266 1 97.25 91 GLU A CA 1
ATOM 710 C C . GLU A 1 91 ? -0.572 -23.781 -16.578 1 97.25 91 GLU A C 1
ATOM 712 O O . GLU A 1 91 ? -0.715 -24.484 -15.578 1 97.25 91 GLU A O 1
ATOM 717 N N . VAL A 1 92 ? -1.582 -23.062 -17.094 1 98.12 92 VAL A N 1
ATOM 718 C CA . VAL A 1 92 ? -2.941 -23.234 -16.594 1 98.12 92 VAL A CA 1
ATOM 719 C C . VAL A 1 92 ? -3.4 -24.672 -16.797 1 98.12 92 VAL A C 1
ATOM 721 O O . VAL A 1 92 ? -3.994 -25.281 -15.898 1 98.12 92 VAL A O 1
ATOM 724 N N . THR A 1 93 ? -3.076 -25.219 -17.938 1 97.56 93 THR A N 1
ATOM 725 C CA . THR A 1 93 ? -3.389 -26.609 -18.219 1 97.56 93 THR A CA 1
ATOM 726 C C . THR A 1 93 ? -2.676 -27.531 -17.25 1 97.56 93 THR A C 1
ATOM 728 O O . THR A 1 93 ? -3.258 -28.516 -16.766 1 97.56 93 THR A O 1
ATOM 731 N N . ASP A 1 94 ? -1.419 -27.219 -16.984 1 98.31 94 ASP A N 1
ATOM 732 C CA . ASP A 1 94 ? -0.667 -28.016 -16.031 1 98.31 94 ASP A CA 1
ATOM 733 C C . ASP A 1 94 ? -1.367 -28.062 -14.672 1 98.31 94 ASP A C 1
ATOM 735 O O . ASP A 1 94 ? -1.412 -29.109 -14.016 1 98.31 94 ASP A O 1
ATOM 739 N N . ILE A 1 95 ? -1.884 -26.922 -14.203 1 98.81 95 ILE A N 1
ATOM 740 C CA . ILE A 1 95 ? -2.621 -26.891 -12.945 1 98.81 95 ILE A CA 1
ATOM 741 C C . ILE A 1 95 ? -3.801 -27.859 -13.016 1 98.81 95 ILE A C 1
ATOM 743 O O . ILE A 1 95 ? -4.008 -28.656 -12.094 1 98.81 95 ILE A O 1
ATOM 747 N N . SER A 1 96 ? -4.543 -27.859 -14.102 1 98.62 96 SER A N 1
ATOM 748 C CA . SER A 1 96 ? -5.707 -28.734 -14.25 1 98.62 96 SER A CA 1
ATOM 749 C C . SER A 1 96 ? -5.305 -30.203 -14.227 1 98.62 96 SER A C 1
ATOM 751 O O . SER A 1 96 ? -5.98 -31.016 -13.602 1 98.62 96 SER A O 1
ATOM 753 N N . VAL A 1 97 ? -4.223 -30.5 -14.898 1 98.38 97 VAL A N 1
ATOM 754 C CA . VAL A 1 97 ? -3.727 -31.875 -14.93 1 98.38 97 VAL A CA 1
ATOM 755 C C . VAL A 1 97 ? -3.395 -32.344 -13.516 1 98.38 97 VAL A C 1
ATOM 757 O O . VAL A 1 97 ? -3.783 -33.438 -13.109 1 98.38 97 VAL A O 1
ATOM 760 N N . VAL A 1 98 ? -2.734 -31.5 -12.789 1 98.75 98 VAL A N 1
ATOM 761 C CA . VAL A 1 98 ? -2.312 -31.828 -11.43 1 98.75 98 VAL A CA 1
ATOM 762 C C . VAL A 1 98 ? -3.537 -31.969 -10.531 1 98.75 98 VAL A C 1
ATOM 764 O O . VAL A 1 98 ? -3.656 -32.938 -9.789 1 98.75 98 VAL A O 1
ATOM 767 N N . VAL A 1 99 ? -4.465 -31.016 -10.594 1 98.75 99 VAL A N 1
ATOM 768 C CA . VAL A 1 99 ? -5.664 -31.031 -9.758 1 98.75 99 VAL A CA 1
ATOM 769 C C . VAL A 1 99 ? -6.48 -32.281 -10.039 1 98.75 99 VAL A C 1
ATOM 771 O O . VAL A 1 99 ? -6.926 -32.969 -9.109 1 98.75 99 VAL A O 1
ATOM 774 N N . ASP A 1 100 ? -6.641 -32.625 -11.312 1 98.19 100 ASP A N 1
ATOM 775 C CA . ASP A 1 100 ? -7.391 -33.812 -11.695 1 98.19 100 ASP A CA 1
ATOM 776 C C . ASP A 1 100 ? -6.73 -35.094 -11.156 1 98.19 100 ASP A C 1
ATOM 778 O O . ASP A 1 100 ? -7.414 -35.969 -10.633 1 98.19 100 ASP A O 1
ATOM 782 N N . TYR A 1 101 ? -5.449 -35.156 -11.258 1 98.19 101 TYR A N 1
ATOM 783 C CA . TYR A 1 101 ? -4.727 -36.312 -10.781 1 98.19 101 TYR A CA 1
ATOM 784 C C . TYR A 1 101 ? -4.891 -36.469 -9.273 1 98.19 101 TYR A C 1
ATOM 786 O O . TYR A 1 101 ? -5.172 -37.594 -8.789 1 98.19 101 TYR A O 1
ATOM 794 N N . LEU A 1 102 ? -4.695 -35.438 -8.523 1 98.44 102 LEU A N 1
ATOM 795 C CA . LEU A 1 102 ? -4.809 -35.469 -7.07 1 98.44 102 LEU A CA 1
ATOM 796 C C . LEU A 1 102 ? -6.211 -35.906 -6.645 1 98.44 102 LEU A C 1
ATOM 798 O O . LEU A 1 102 ? -6.371 -36.656 -5.68 1 98.44 102 LEU A O 1
ATOM 802 N N . ALA A 1 103 ? -7.191 -35.375 -7.352 1 98.25 103 ALA A N 1
ATOM 803 C CA . ALA A 1 103 ? -8.578 -35.719 -7.047 1 98.25 103 ALA A CA 1
ATOM 804 C C . ALA A 1 103 ? -8.852 -37.188 -7.359 1 98.25 103 ALA A C 1
ATOM 806 O O . ALA A 1 103 ? -9.406 -37.906 -6.527 1 98.25 103 ALA A O 1
ATOM 807 N N . LYS A 1 104 ? -8.438 -37.688 -8.5 1 97.81 104 LYS A N 1
ATOM 808 C CA . LYS A 1 104 ? -8.742 -39.031 -8.961 1 97.81 104 LYS A CA 1
ATOM 809 C C . LYS A 1 104 ? -7.938 -40.062 -8.188 1 97.81 104 LYS A C 1
ATOM 811 O O . LYS A 1 104 ? -8.461 -41.125 -7.832 1 97.81 104 LYS A O 1
ATOM 816 N N . THR A 1 105 ? -6.699 -39.781 -7.926 1 97.38 105 THR A N 1
ATOM 817 C CA . THR A 1 105 ? -5.785 -40.781 -7.363 1 97.38 105 THR A CA 1
ATOM 818 C C . THR A 1 105 ? -5.879 -40.812 -5.84 1 97.38 105 THR A C 1
ATOM 820 O O . THR A 1 105 ? -5.82 -41.875 -5.227 1 97.38 105 THR A O 1
ATOM 823 N N . PHE A 1 106 ? -6.082 -39.594 -5.227 1 97.44 106 PHE A N 1
ATOM 824 C CA . PHE A 1 106 ? -5.992 -39.531 -3.771 1 97.44 106 PHE A CA 1
ATOM 825 C C . PHE A 1 106 ? -7.309 -39.062 -3.17 1 97.44 106 PHE A C 1
ATOM 827 O O . PHE A 1 106 ? -7.508 -39.156 -1.957 1 97.44 106 PHE A O 1
ATOM 834 N N . GLY A 1 107 ? -8.211 -38.469 -3.988 1 98.31 107 GLY A N 1
ATOM 835 C CA . GLY A 1 107 ? -9.469 -37.938 -3.484 1 98.31 107 GLY A CA 1
ATOM 836 C C . GLY A 1 107 ? -9.336 -36.562 -2.893 1 98.31 107 GLY A C 1
ATOM 837 O O . GLY A 1 107 ? -10.25 -36.062 -2.223 1 98.31 107 GLY A O 1
ATOM 838 N N . TYR A 1 108 ? -8.234 -35.906 -3.168 1 98.44 108 TYR A N 1
ATOM 839 C CA . TYR A 1 108 ? -7.98 -34.594 -2.596 1 98.44 108 TYR A CA 1
ATOM 840 C C . TYR A 1 108 ? -8.922 -33.531 -3.188 1 98.44 108 TYR A C 1
ATOM 842 O O . TYR A 1 108 ? -9.359 -33.656 -4.336 1 98.44 108 TYR A O 1
ATOM 850 N N . GLN A 1 109 ? -9.164 -32.531 -2.475 1 98.19 109 GLN A N 1
ATOM 851 C CA . GLN A 1 109 ? -9.812 -31.312 -2.916 1 98.19 109 GLN A CA 1
ATOM 852 C C . GLN A 1 109 ? -8.906 -30.094 -2.695 1 98.19 109 GLN A C 1
ATOM 854 O O . GLN A 1 109 ? -8.539 -29.797 -1.56 1 98.19 109 GLN A O 1
ATOM 859 N N . VAL A 1 110 ? -8.602 -29.391 -3.748 1 98.69 110 VAL A N 1
ATOM 860 C CA . VAL A 1 110 ? -7.762 -28.219 -3.607 1 98.69 110 VAL A CA 1
ATOM 861 C C . VAL A 1 110 ? -8.531 -27.109 -2.877 1 98.69 110 VAL A C 1
ATOM 863 O O . VAL A 1 110 ? -9.617 -26.719 -3.309 1 98.69 110 VAL A O 1
ATOM 866 N N . ASP A 1 111 ? -7.926 -26.625 -1.756 1 98.69 111 ASP A N 1
ATOM 867 C CA . ASP A 1 111 ? -8.625 -25.672 -0.899 1 98.69 111 ASP A CA 1
ATOM 868 C C . ASP A 1 111 ? -7.848 -24.359 -0.798 1 98.69 111 ASP A C 1
ATOM 870 O O . ASP A 1 111 ? -8.422 -23.312 -0.485 1 98.69 111 ASP A O 1
ATOM 874 N N . LEU A 1 112 ? -6.59 -24.438 -1.024 1 98.88 112 LEU A N 1
ATOM 875 C CA . LEU A 1 112 ? -5.695 -23.281 -0.974 1 98.88 112 LEU A CA 1
ATOM 876 C C . LEU A 1 112 ? -4.707 -23.312 -2.137 1 98.88 112 LEU A C 1
ATOM 878 O O . LEU A 1 112 ? -4.148 -24.359 -2.457 1 98.88 112 LEU A O 1
ATOM 882 N N . ILE A 1 113 ? -4.562 -22.188 -2.793 1 98.94 113 ILE A N 1
ATOM 883 C CA . ILE A 1 113 ? -3.516 -22.047 -3.797 1 98.94 113 ILE A CA 1
ATOM 884 C C . ILE A 1 113 ? -2.6 -20.875 -3.416 1 98.94 113 ILE A C 1
ATOM 886 O O . ILE A 1 113 ? -3.074 -19.797 -3.057 1 98.94 113 ILE A O 1
ATOM 890 N N . VAL A 1 114 ? -1.327 -21.109 -3.41 1 98.94 114 VAL A N 1
ATOM 891 C CA . VAL A 1 114 ? -0.313 -20.078 -3.213 1 98.94 114 VAL A CA 1
ATOM 892 C C . VAL A 1 114 ? 0.539 -19.953 -4.473 1 98.94 114 VAL A C 1
ATOM 894 O O . VAL A 1 114 ? 1.192 -20.906 -4.895 1 98.94 114 VAL A O 1
ATOM 897 N N . GLY A 1 115 ? 0.487 -18.828 -5.059 1 98.88 115 GLY A N 1
ATOM 898 C CA . GLY A 1 115 ? 1.278 -18.578 -6.25 1 98.88 115 GLY A CA 1
ATOM 899 C C . GLY A 1 115 ? 2.275 -17.453 -6.07 1 98.88 115 GLY A C 1
ATOM 900 O O . GLY A 1 115 ? 1.973 -16.438 -5.422 1 98.88 115 GLY A O 1
ATOM 901 N N . HIS A 1 116 ? 3.449 -17.625 -6.637 1 98.75 116 HIS A N 1
ATOM 902 C CA . HIS A 1 116 ? 4.441 -16.562 -6.719 1 98.75 116 HIS A CA 1
ATOM 903 C C . HIS A 1 116 ? 4.633 -16.094 -8.156 1 98.75 116 HIS A C 1
ATOM 905 O O . HIS A 1 116 ? 4.848 -16.922 -9.055 1 98.75 116 HIS A O 1
ATOM 911 N N . SER A 1 117 ? 4.629 -14.719 -8.344 1 98.25 117 SER A N 1
ATOM 912 C CA . SER A 1 117 ? 4.93 -14.133 -9.648 1 98.25 117 SER A CA 1
ATOM 913 C C . SER A 1 117 ? 4.09 -14.773 -10.742 1 98.25 117 SER A C 1
ATOM 915 O O . SER A 1 117 ? 2.857 -14.766 -10.68 1 98.25 117 SER A O 1
ATOM 917 N N . ARG A 1 118 ? 4.641 -15.438 -11.688 1 97.12 118 ARG A N 1
ATOM 918 C CA . ARG A 1 118 ? 3.961 -16.125 -12.781 1 97.12 118 ARG A CA 1
ATOM 919 C C . ARG A 1 118 ? 2.99 -17.172 -12.25 1 97.12 118 ARG A C 1
ATOM 921 O O . ARG A 1 118 ? 1.917 -17.375 -12.812 1 97.12 118 ARG A O 1
ATOM 928 N N . GLY A 1 119 ? 3.342 -17.844 -11.211 1 98.38 119 GLY A N 1
ATOM 929 C CA . GLY A 1 119 ? 2.455 -18.797 -10.57 1 98.38 119 GLY A CA 1
ATOM 930 C C . GLY A 1 119 ? 1.152 -18.172 -10.102 1 98.38 119 GLY A C 1
ATOM 931 O O . GLY A 1 119 ? 0.109 -18.828 -10.109 1 98.38 119 GLY A O 1
ATOM 932 N N . SER A 1 120 ? 1.188 -16.953 -9.664 1 98.69 120 SER A N 1
ATOM 933 C CA . SER A 1 120 ? -0.023 -16.25 -9.273 1 98.69 120 SER A CA 1
ATOM 934 C C . SER A 1 120 ? -0.914 -15.961 -10.484 1 98.69 120 SER A C 1
ATOM 936 O O . SER A 1 120 ? -2.133 -16.141 -10.414 1 98.69 120 SER A O 1
ATOM 938 N N . LEU A 1 121 ? -0.313 -15.562 -11.562 1 98.19 121 LEU A N 1
ATOM 939 C CA . LEU A 1 121 ? -1.056 -15.242 -12.781 1 98.19 121 LEU A CA 1
ATOM 940 C C . LEU A 1 121 ? -1.854 -16.453 -13.258 1 98.19 121 LEU A C 1
ATOM 942 O O . LEU A 1 121 ? -3.061 -16.344 -13.492 1 98.19 121 LEU A O 1
ATOM 946 N N . VAL A 1 122 ? -1.205 -17.547 -13.375 1 98.5 122 VAL A N 1
ATOM 947 C CA . VAL A 1 122 ? -1.864 -18.719 -13.938 1 98.5 122 VAL A CA 1
ATOM 948 C C . VAL A 1 122 ? -2.865 -19.281 -12.938 1 98.5 122 VAL A C 1
ATOM 950 O O . VAL A 1 122 ? -3.9 -19.828 -13.32 1 98.5 122 VAL A O 1
ATOM 953 N N . ALA A 1 123 ? -2.58 -19.141 -11.656 1 98.81 123 ALA A N 1
ATOM 954 C CA . ALA A 1 123 ? -3.557 -19.531 -10.641 1 98.81 123 ALA A CA 1
ATOM 955 C C . ALA A 1 123 ? -4.844 -18.719 -10.781 1 98.81 123 ALA A C 1
ATOM 957 O O . ALA A 1 123 ? -5.941 -19.281 -10.742 1 98.81 123 ALA A O 1
ATOM 958 N N . ILE A 1 124 ? -4.715 -17.422 -10.961 1 98.62 124 ILE A N 1
ATOM 959 C CA . ILE A 1 124 ? -5.879 -16.562 -11.094 1 98.62 124 ILE A CA 1
ATOM 960 C C . ILE A 1 124 ? -6.695 -16.984 -12.312 1 98.62 124 ILE A C 1
ATOM 962 O O . ILE A 1 124 ? -7.922 -17.094 -12.242 1 98.62 124 ILE A O 1
ATOM 966 N N . ARG A 1 125 ? -6.012 -17.234 -13.367 1 98.44 125 ARG A N 1
ATOM 967 C CA . ARG A 1 125 ? -6.691 -17.703 -14.562 1 98.44 125 ARG A CA 1
ATOM 968 C C . ARG A 1 125 ? -7.438 -19.016 -14.289 1 98.44 125 ARG A C 1
ATOM 970 O O . ARG A 1 125 ? -8.602 -19.156 -14.664 1 98.44 125 ARG A O 1
ATOM 977 N N . TRP A 1 126 ? -6.809 -19.922 -13.68 1 98.75 126 TRP A N 1
ATOM 978 C CA . TRP A 1 126 ? -7.414 -21.219 -13.375 1 98.75 126 TRP A CA 1
ATOM 979 C C . TRP A 1 126 ? -8.609 -21.062 -12.445 1 98.75 126 TRP A C 1
ATOM 981 O O . TRP A 1 126 ? -9.664 -21.656 -12.664 1 98.75 126 TRP A O 1
ATOM 991 N N . LEU A 1 127 ? -8.484 -20.25 -11.422 1 98.75 127 LEU A N 1
ATOM 992 C CA . LEU A 1 127 ? -9.562 -19.969 -10.477 1 98.75 127 LEU A CA 1
ATOM 993 C C . LEU A 1 127 ? -10.781 -19.391 -11.203 1 98.75 127 LEU A C 1
ATOM 995 O O . LEU A 1 127 ? -11.914 -19.781 -10.922 1 98.75 127 LEU A O 1
ATOM 999 N N . CYS A 1 128 ? -10.539 -18.562 -12.133 1 98.31 128 CYS A N 1
ATOM 1000 C CA . CYS A 1 128 ? -11.594 -17.797 -12.781 1 98.31 128 CYS A CA 1
ATOM 1001 C C . CYS A 1 128 ? -12.289 -18.625 -13.859 1 98.31 128 CYS A C 1
ATOM 1003 O O . CYS A 1 128 ? -13.406 -18.312 -14.266 1 98.31 128 CYS A O 1
ATOM 1005 N N . THR A 1 129 ? -11.648 -19.688 -14.336 1 98.12 129 THR A N 1
ATOM 1006 C CA . THR A 1 129 ? -12.148 -20.25 -15.578 1 98.12 129 THR A CA 1
ATOM 1007 C C . THR A 1 129 ? -12.516 -21.719 -15.391 1 98.12 129 THR A C 1
ATOM 1009 O O . THR A 1 129 ? -12.977 -22.375 -16.328 1 98.12 129 THR A O 1
ATOM 1012 N N . THR A 1 130 ? -12.352 -22.266 -14.242 1 98.06 130 THR A N 1
ATOM 1013 C CA . THR A 1 130 ? -12.602 -23.703 -14.078 1 98.06 130 THR A CA 1
ATOM 1014 C C . THR A 1 130 ? -13.617 -23.938 -12.969 1 98.06 130 THR A C 1
ATOM 1016 O O . THR A 1 130 ? -13.742 -23.141 -12.039 1 98.06 130 THR A O 1
ATOM 1019 N N . GLU A 1 131 ? -14.266 -25.078 -13.023 1 96.88 131 GLU A N 1
ATOM 1020 C CA . GLU A 1 131 ? -15.211 -25.484 -11.977 1 96.88 131 GLU A CA 1
ATOM 1021 C C . GLU A 1 131 ? -14.484 -25.781 -10.672 1 96.88 131 GLU A C 1
ATOM 1023 O O . GLU A 1 131 ? -14.977 -25.438 -9.594 1 96.88 131 GLU A O 1
ATOM 1028 N N . GLY A 1 132 ? -13.344 -26.391 -10.797 1 96.69 132 GLY A N 1
ATOM 1029 C CA . GLY A 1 132 ? -12.539 -26.641 -9.609 1 96.69 132 GLY A CA 1
ATOM 1030 C C . GLY A 1 132 ? -12.117 -25.359 -8.906 1 96.69 132 GLY A C 1
ATOM 1031 O O . GLY A 1 132 ? -12.047 -25.312 -7.676 1 96.69 132 GLY A O 1
ATOM 1032 N N . GLY A 1 133 ? -11.836 -24.344 -9.703 1 98 133 GLY A N 1
ATOM 1033 C CA . GLY A 1 133 ? -11.422 -23.062 -9.156 1 98 133 GLY A CA 1
ATOM 1034 C C . GLY A 1 133 ? -12.477 -22.422 -8.273 1 98 133 GLY A C 1
ATOM 1035 O O . GLY A 1 133 ? -12.148 -21.766 -7.277 1 98 133 GLY A O 1
ATOM 1036 N N . LYS A 1 134 ? -13.688 -22.688 -8.547 1 96.88 134 LYS A N 1
ATOM 1037 C CA . LYS A 1 134 ? -14.805 -22.109 -7.809 1 96.88 134 LYS A CA 1
ATOM 1038 C C . LYS A 1 134 ? -14.891 -22.672 -6.395 1 96.88 134 LYS A C 1
ATOM 1040 O O . LYS A 1 134 ? -15.555 -22.109 -5.527 1 96.88 134 LYS A O 1
ATOM 1045 N N . LYS A 1 135 ? -14.25 -23.766 -6.242 1 96.81 135 LYS A N 1
ATOM 1046 C CA . LYS A 1 135 ? -14.383 -24.484 -4.973 1 96.81 135 LYS A CA 1
ATOM 1047 C C . LYS A 1 135 ? -13.234 -24.141 -4.031 1 96.81 135 LYS A C 1
ATOM 1049 O O . LYS A 1 135 ? -13.227 -24.562 -2.871 1 96.81 135 LYS A O 1
ATOM 1054 N N . VAL A 1 136 ? -12.289 -23.391 -4.5 1 98.62 136 VAL A N 1
ATOM 1055 C CA . VAL A 1 136 ? -11.109 -23.047 -3.705 1 98.62 136 VAL A CA 1
ATOM 1056 C C . VAL A 1 136 ? -11.477 -21.984 -2.674 1 98.62 136 VAL A C 1
ATOM 1058 O O . VAL A 1 136 ? -12.094 -20.969 -3.012 1 98.62 136 VAL A O 1
ATOM 1061 N N . SER A 1 137 ? -11.031 -22.188 -1.384 1 98.38 137 SER A N 1
ATOM 1062 C CA . SER A 1 137 ? -11.43 -21.281 -0.304 1 98.38 137 SER A CA 1
ATOM 1063 C C . SER A 1 137 ? -10.445 -20.125 -0.158 1 98.38 137 SER A C 1
ATOM 1065 O O . SER A 1 137 ? -10.812 -19.031 0.283 1 98.38 137 SER A O 1
ATOM 1067 N N . GLY A 1 138 ? -9.188 -20.438 -0.463 1 98.81 138 GLY A N 1
ATOM 1068 C CA . GLY A 1 138 ? -8.172 -19.438 -0.242 1 98.81 138 GLY A CA 1
ATOM 1069 C C . GLY A 1 138 ? -7.176 -19.328 -1.384 1 98.81 138 GLY A C 1
ATOM 1070 O O . GLY A 1 138 ? -6.809 -20.344 -1.987 1 98.81 138 GLY A O 1
ATOM 1071 N N . PHE A 1 139 ? -6.754 -18.125 -1.669 1 98.94 139 PHE A N 1
ATOM 1072 C CA . PHE A 1 139 ? -5.727 -17.828 -2.662 1 98.94 139 PHE A CA 1
ATOM 1073 C C . PHE A 1 139 ? -4.719 -16.828 -2.125 1 98.94 139 PHE A C 1
ATOM 1075 O O . PHE A 1 139 ? -5.102 -15.781 -1.58 1 98.94 139 PHE A O 1
ATOM 1082 N N . VAL A 1 140 ? -3.438 -17.172 -2.219 1 98.94 140 VAL A N 1
ATOM 1083 C CA . VAL A 1 140 ? -2.369 -16.25 -1.851 1 98.94 140 VAL A CA 1
ATOM 1084 C C . VAL A 1 140 ? -1.615 -15.797 -3.102 1 98.94 140 VAL A C 1
ATOM 1086 O O . VAL A 1 140 ? -0.987 -16.609 -3.779 1 98.94 140 VAL A O 1
ATOM 1089 N N . ASN A 1 141 ? -1.699 -14.555 -3.424 1 98.88 141 ASN A N 1
ATOM 1090 C CA . ASN A 1 141 ? -1.023 -13.898 -4.535 1 98.88 141 ASN A CA 1
ATOM 1091 C C . ASN A 1 141 ? 0.281 -13.242 -4.09 1 98.88 141 ASN A C 1
ATOM 1093 O O . ASN A 1 141 ? 0.266 -12.156 -3.5 1 98.88 141 ASN A O 1
ATOM 1097 N N . VAL A 1 142 ? 1.388 -13.875 -4.367 1 98.88 142 VAL A N 1
ATOM 1098 C CA . VAL A 1 142 ? 2.672 -13.312 -3.973 1 98.88 142 VAL A CA 1
ATOM 1099 C C . VAL A 1 142 ? 3.363 -12.695 -5.188 1 98.88 142 VAL A C 1
ATOM 1101 O O . VAL A 1 142 ? 3.838 -13.414 -6.07 1 98.88 142 VAL A O 1
ATOM 1104 N N . SER A 1 143 ? 3.408 -11.367 -5.258 1 98.75 143 SER A N 1
ATOM 1105 C CA . SER A 1 143 ? 4.141 -10.602 -6.262 1 98.75 143 SER A CA 1
ATOM 1106 C C . SER A 1 143 ? 3.566 -10.836 -7.656 1 98.75 143 SER A C 1
ATOM 1108 O O . SER A 1 143 ? 4.309 -10.898 -8.641 1 98.75 143 SER A O 1
ATOM 1110 N N . GLY A 1 144 ? 2.281 -11.055 -7.762 1 98.5 144 GLY A N 1
ATOM 1111 C CA . GLY A 1 144 ? 1.651 -11.266 -9.055 1 98.5 144 GLY A CA 1
ATOM 1112 C C . GLY A 1 144 ? 1.518 -9.984 -9.867 1 98.5 144 GLY A C 1
ATOM 1113 O O . GLY A 1 144 ? 1.14 -8.945 -9.328 1 98.5 144 GLY A O 1
ATOM 1114 N N . ARG A 1 145 ? 1.835 -10.133 -11.156 1 97.81 145 ARG A N 1
ATOM 1115 C CA . ARG A 1 145 ? 1.67 -9.016 -12.086 1 97.81 145 ARG A CA 1
ATOM 1116 C C . ARG A 1 145 ? 0.205 -8.836 -12.469 1 97.81 145 ARG A C 1
ATOM 1118 O O . ARG A 1 145 ? -0.523 -9.82 -12.633 1 97.81 145 ARG A O 1
ATOM 1125 N N . TYR A 1 146 ? -0.249 -7.547 -12.562 1 97.75 146 TYR A N 1
ATOM 1126 C CA . TYR A 1 146 ? -1.564 -7.246 -13.125 1 97.75 146 TYR A CA 1
ATOM 1127 C C . TYR A 1 146 ? -1.44 -6.602 -14.5 1 97.75 146 TYR A C 1
ATOM 1129 O O . TYR A 1 146 ? -2.051 -7.066 -15.461 1 97.75 146 TYR A O 1
ATOM 1137 N N . ARG A 1 147 ? -0.673 -5.539 -14.555 1 96.88 147 ARG A N 1
ATOM 1138 C CA . ARG A 1 147 ? -0.469 -4.832 -15.812 1 96.88 147 ARG A CA 1
ATOM 1139 C C . ARG A 1 147 ? 0.637 -5.488 -16.641 1 96.88 147 ARG A C 1
ATOM 1141 O O . ARG A 1 147 ? 1.812 -5.152 -16.484 1 96.88 147 ARG A O 1
ATOM 1148 N N . MET A 1 148 ? 0.277 -6.293 -17.547 1 96.56 148 MET A N 1
ATOM 1149 C CA . MET A 1 148 ? 1.191 -7.168 -18.266 1 96.56 148 MET A CA 1
ATOM 1150 C C . MET A 1 148 ? 2.186 -6.352 -19.094 1 96.56 148 MET A C 1
ATOM 1152 O O . MET A 1 148 ? 3.369 -6.688 -19.156 1 96.56 148 MET A O 1
ATOM 1156 N N . HIS A 1 149 ? 1.743 -5.281 -19.656 1 94.56 149 HIS A N 1
ATOM 1157 C CA . HIS A 1 149 ? 2.566 -4.48 -20.562 1 94.56 149 HIS A CA 1
ATOM 1158 C C . HIS A 1 149 ? 3.709 -3.805 -19.812 1 94.56 149 HIS A C 1
ATOM 1160 O O . HIS A 1 149 ? 4.684 -3.357 -20.422 1 94.56 149 HIS A O 1
ATOM 1166 N N . LYS A 1 150 ? 3.605 -3.746 -18.5 1 95.25 150 LYS A N 1
ATOM 1167 C CA . LYS A 1 150 ? 4.645 -3.098 -17.703 1 95.25 150 LYS A CA 1
ATOM 1168 C C . LYS A 1 150 ? 5.93 -3.924 -17.703 1 95.25 150 LYS A C 1
ATOM 1170 O O . LYS A 1 150 ? 6.98 -3.441 -17.281 1 95.25 150 LYS A O 1
ATOM 1175 N N . ILE A 1 151 ? 5.871 -5.145 -18.203 1 93.75 151 ILE A N 1
ATOM 1176 C CA . ILE A 1 151 ? 7.082 -5.945 -18.344 1 93.75 151 ILE A CA 1
ATOM 1177 C C . ILE A 1 151 ? 8.102 -5.188 -19.203 1 93.75 151 ILE A C 1
ATOM 1179 O O . ILE A 1 151 ? 9.312 -5.34 -19 1 93.75 151 ILE A O 1
ATOM 1183 N N . HIS A 1 152 ? 7.664 -4.316 -20.109 1 92.75 152 HIS A N 1
ATOM 1184 C CA . HIS A 1 152 ? 8.531 -3.57 -21.016 1 92.75 152 HIS A CA 1
ATOM 1185 C C . HIS A 1 152 ? 9.344 -2.525 -20.25 1 92.75 152 HIS A C 1
ATOM 1187 O O . HIS A 1 152 ? 10.328 -1.999 -20.781 1 92.75 152 HIS A O 1
ATOM 1193 N N . GLU A 1 153 ? 8.914 -2.25 -19.047 1 91.88 153 GLU A N 1
ATOM 1194 C CA . GLU A 1 153 ? 9.562 -1.191 -18.281 1 91.88 153 GLU A CA 1
ATOM 1195 C C . GLU A 1 153 ? 10.648 -1.758 -17.359 1 91.88 153 GLU A C 1
ATOM 1197 O O . GLU A 1 153 ? 11.359 -1.005 -16.703 1 91.88 153 GLU A O 1
ATOM 1202 N N . THR A 1 154 ? 10.812 -3.023 -17.375 1 91.31 154 THR A N 1
ATOM 1203 C CA . THR A 1 154 ? 11.781 -3.664 -16.5 1 91.31 154 THR A CA 1
ATOM 1204 C C . THR A 1 154 ? 13.188 -3.582 -17.094 1 91.31 154 THR A C 1
ATOM 1206 O O . THR A 1 154 ? 13.344 -3.389 -18.297 1 91.31 154 THR A O 1
ATOM 1209 N N . ALA A 1 155 ? 14.156 -3.732 -16.188 1 85.81 155 ALA A N 1
ATOM 1210 C CA . ALA A 1 155 ? 15.539 -3.773 -16.641 1 85.81 155 ALA A CA 1
ATOM 1211 C C . ALA A 1 155 ? 15.773 -4.945 -17.594 1 85.81 155 ALA A C 1
ATOM 1213 O O . ALA A 1 155 ? 16.531 -4.836 -18.547 1 85.81 155 ALA A O 1
ATOM 1214 N N . LEU A 1 156 ? 15.133 -5.973 -17.375 1 82.81 156 LEU A N 1
ATOM 1215 C CA . LEU A 1 156 ? 15.25 -7.156 -18.219 1 82.81 156 LEU A CA 1
ATOM 1216 C C . LEU A 1 156 ? 14.766 -6.867 -19.625 1 82.81 156 LEU A C 1
ATOM 1218 O O . LEU A 1 156 ? 15.422 -7.25 -20.609 1 82.81 156 LEU A O 1
ATOM 1222 N N . ALA A 1 157 ? 13.688 -6.219 -19.719 1 85.12 157 ALA A N 1
ATOM 1223 C CA . ALA A 1 157 ? 13.117 -5.902 -21.031 1 85.12 157 ALA A CA 1
ATOM 1224 C C . ALA A 1 157 ? 14.023 -4.965 -21.812 1 85.12 157 ALA A C 1
ATOM 1226 O O . ALA A 1 157 ? 14.117 -5.059 -23.031 1 85.12 157 ALA A O 1
ATOM 1227 N N . LYS A 1 158 ? 14.594 -4.07 -21.078 1 86.75 158 LYS A N 1
ATOM 1228 C CA . LYS A 1 158 ? 15.539 -3.184 -21.75 1 86.75 158 LYS A CA 1
ATOM 1229 C C . LYS A 1 158 ? 16.672 -3.975 -22.406 1 86.75 158 LYS A C 1
ATOM 1231 O O . LYS A 1 158 ? 17.047 -3.699 -23.547 1 86.75 158 LYS A O 1
ATOM 1236 N N . LYS A 1 159 ? 17.141 -4.918 -21.719 1 86.62 159 LYS A N 1
ATOM 1237 C CA . LYS A 1 159 ? 18.172 -5.789 -22.266 1 86.62 159 LYS A CA 1
ATOM 1238 C C . LYS A 1 159 ? 17.656 -6.598 -23.438 1 86.62 159 LYS A C 1
ATOM 1240 O O . LYS A 1 159 ? 18.375 -6.797 -24.438 1 86.62 159 LYS A O 1
ATOM 1245 N N . TRP A 1 160 ? 16.469 -7.082 -23.328 1 88.62 160 TRP A N 1
ATOM 1246 C CA . TRP A 1 160 ? 15.859 -7.848 -24.406 1 88.62 160 TRP A CA 1
ATOM 1247 C C . TRP A 1 160 ? 15.742 -7 -25.672 1 88.62 160 TRP A C 1
ATOM 1249 O O . TRP A 1 160 ? 16.031 -7.469 -26.781 1 88.62 160 TRP A O 1
ATOM 1259 N N . SER A 1 161 ? 15.344 -5.746 -25.5 1 88.56 161 SER A N 1
ATOM 1260 C CA . SER A 1 161 ? 15.125 -4.855 -26.641 1 88.56 161 SER A CA 1
ATOM 1261 C C . SER A 1 161 ? 16.406 -4.625 -27.422 1 88.56 161 SER A C 1
ATOM 1263 O O . SER A 1 161 ? 16.391 -4.57 -28.641 1 88.56 161 SER A O 1
ATOM 1265 N N . GLU A 1 162 ? 17.406 -4.504 -26.703 1 90.94 162 GLU A N 1
ATOM 1266 C CA . GLU A 1 162 ? 18.703 -4.344 -27.359 1 90.94 162 GLU A CA 1
ATOM 1267 C C . GLU A 1 162 ? 19.062 -5.566 -28.188 1 90.94 162 GLU A C 1
ATOM 1269 O O . GLU A 1 162 ? 19.516 -5.438 -29.328 1 90.94 162 GLU A O 1
ATOM 1274 N N . SER A 1 163 ? 18.859 -6.684 -27.609 1 91.19 163 SER A N 1
ATOM 1275 C CA . SER A 1 163 ? 19.125 -7.934 -28.312 1 91.19 163 SER A CA 1
ATOM 1276 C C . SER A 1 163 ? 18.188 -8.117 -29.5 1 91.19 163 SER A C 1
ATOM 1278 O O . SER A 1 163 ? 18.609 -8.609 -30.547 1 91.19 163 SER A O 1
ATOM 1280 N N . PHE A 1 164 ? 16.953 -7.762 -29.344 1 90.81 164 PHE A N 1
ATOM 1281 C CA . PHE A 1 164 ? 15.969 -7.871 -30.406 1 90.81 164 PHE A CA 1
ATOM 1282 C C . PHE A 1 164 ? 16.391 -7.059 -31.625 1 90.81 164 PHE A C 1
ATOM 1284 O O . PHE A 1 164 ? 16.297 -7.531 -32.75 1 90.81 164 PHE A O 1
ATOM 1291 N N . LEU A 1 165 ? 16.828 -5.906 -31.344 1 90.75 165 LEU A N 1
ATOM 1292 C CA . LEU A 1 165 ? 17.25 -5.008 -32.406 1 90.75 165 LEU A CA 1
ATOM 1293 C C . LEU A 1 165 ? 18.484 -5.551 -33.125 1 90.75 165 LEU A C 1
ATOM 1295 O O . LEU A 1 165 ? 18.594 -5.457 -34.344 1 90.75 165 LEU A O 1
ATOM 1299 N N . SER A 1 166 ? 19.344 -6.184 -32.375 1 92.31 166 SER A N 1
ATOM 1300 C CA . SER A 1 166 ? 20.625 -6.59 -32.938 1 92.31 166 SER A CA 1
ATOM 1301 C C . SER A 1 166 ? 20.531 -7.945 -33.625 1 92.31 166 SER A C 1
ATOM 1303 O O . SER A 1 166 ? 21.172 -8.172 -34.656 1 92.31 166 SER A O 1
ATOM 1305 N N . GLN A 1 167 ? 19.734 -8.938 -33.094 1 92.62 167 GLN A N 1
ATOM 1306 C CA . GLN A 1 167 ? 19.797 -10.281 -33.625 1 92.62 167 GLN A CA 1
ATOM 1307 C C . GLN A 1 167 ? 18.406 -10.914 -33.719 1 92.62 167 GLN A C 1
ATOM 1309 O O . GLN A 1 167 ? 18.281 -12.094 -34.031 1 92.62 167 GLN A O 1
ATOM 1314 N N . GLY A 1 168 ? 17.406 -10.203 -33.344 1 91.88 168 GLY A N 1
ATOM 1315 C CA . GLY A 1 168 ? 16.031 -10.648 -33.531 1 91.88 168 GLY A CA 1
ATOM 1316 C C . GLY A 1 168 ? 15.492 -11.453 -32.375 1 91.88 168 GLY A C 1
ATOM 1317 O O . GLY A 1 168 ? 14.297 -11.742 -32.312 1 91.88 168 GLY A O 1
ATOM 1318 N N . PHE A 1 169 ? 16.391 -11.898 -31.531 1 92 169 PHE A N 1
ATOM 1319 C CA . PHE A 1 169 ? 15.992 -12.656 -30.344 1 92 169 PHE A CA 1
ATOM 1320 C C . PHE A 1 169 ? 16.953 -12.414 -29.188 1 92 169 PHE A C 1
ATOM 1322 O O . PHE A 1 169 ? 18.016 -11.805 -29.375 1 92 169 PHE A O 1
ATOM 1329 N N . HIS A 1 170 ? 16.469 -12.672 -27.984 1 91.75 170 HIS A N 1
ATOM 1330 C CA . HIS A 1 170 ? 17.328 -12.625 -26.812 1 91.75 170 HIS A CA 1
ATOM 1331 C C . HIS A 1 170 ? 17.516 -14.008 -26.219 1 91.75 170 HIS A C 1
ATOM 1333 O O . HIS A 1 170 ? 16.578 -14.805 -26.141 1 91.75 170 HIS A O 1
ATOM 1339 N N . ILE A 1 171 ? 18.75 -14.25 -25.812 1 88.69 171 ILE A N 1
ATOM 1340 C CA . ILE A 1 171 ? 19.031 -15.477 -25.078 1 88.69 171 ILE A CA 1
ATOM 1341 C C . ILE A 1 171 ? 19.078 -15.18 -23.578 1 88.69 171 ILE A C 1
ATOM 1343 O O . ILE A 1 171 ? 20 -14.5 -23.109 1 88.69 171 ILE A O 1
ATOM 1347 N N . TRP A 1 172 ? 18.031 -15.648 -22.922 1 85.12 172 TRP A N 1
ATOM 1348 C CA . TRP A 1 172 ? 17.969 -15.516 -21.484 1 85.12 172 TRP A CA 1
ATOM 1349 C C . TRP A 1 172 ? 18.578 -16.734 -20.781 1 85.12 172 TRP A C 1
ATOM 1351 O O . TRP A 1 172 ? 18.234 -17.875 -21.109 1 85.12 172 TRP A O 1
ATOM 1361 N N . THR A 1 173 ? 19.531 -16.484 -19.828 1 82.25 173 THR A N 1
ATOM 1362 C CA . THR A 1 173 ? 20.234 -17.578 -19.172 1 82.25 173 THR A CA 1
ATOM 1363 C C . THR A 1 173 ? 20.016 -17.531 -17.672 1 82.25 173 THR A C 1
ATOM 1365 O O . THR A 1 173 ? 20.953 -17.312 -16.891 1 82.25 173 THR A O 1
ATOM 1368 N N . PRO A 1 174 ? 18.844 -17.922 -17.297 1 78.56 174 PRO A N 1
ATOM 1369 C CA . PRO A 1 174 ? 18.594 -18 -15.844 1 78.56 174 PRO A CA 1
ATOM 1370 C C . PRO A 1 174 ? 19.234 -19.219 -15.203 1 78.56 174 PRO A C 1
ATOM 1372 O O . PRO A 1 174 ? 19.438 -20.234 -15.867 1 78.56 174 PRO A O 1
ATOM 1375 N N . THR A 1 175 ? 19.641 -18.969 -13.992 1 77.94 175 THR A N 1
ATOM 1376 C CA . THR A 1 175 ? 20.094 -20.109 -13.203 1 77.94 175 THR A CA 1
ATOM 1377 C C . THR A 1 175 ? 18.938 -20.719 -12.422 1 77.94 175 THR A C 1
ATOM 1379 O O . THR A 1 175 ? 18.312 -20.047 -11.602 1 77.94 175 THR A O 1
ATOM 1382 N N . VAL A 1 176 ? 18.594 -21.953 -12.727 1 74.5 176 VAL A N 1
ATOM 1383 C CA . VAL A 1 176 ? 17.516 -22.672 -12.07 1 74.5 176 VAL A CA 1
ATOM 1384 C C . VAL A 1 176 ? 18.062 -23.922 -11.383 1 74.5 176 VAL A C 1
ATOM 1386 O O . VAL A 1 176 ? 18.672 -24.766 -12.031 1 74.5 176 VAL A O 1
ATOM 1389 N N . ALA A 1 177 ? 17.781 -23.984 -10.031 1 75.06 177 ALA A N 1
ATOM 1390 C CA . ALA A 1 177 ? 18.281 -25.125 -9.273 1 75.06 177 ALA A CA 1
ATOM 1391 C C . ALA A 1 177 ? 19.734 -25.422 -9.617 1 75.06 177 ALA A C 1
ATOM 1393 O O . ALA A 1 177 ? 20.094 -26.562 -9.898 1 75.06 177 ALA A O 1
ATOM 1394 N N . ARG A 1 178 ? 20.547 -24.359 -9.773 1 73.94 178 ARG A N 1
ATOM 1395 C CA . ARG A 1 178 ? 21.984 -24.391 -9.953 1 73.94 178 ARG A CA 1
ATOM 1396 C C . ARG A 1 178 ? 22.359 -24.828 -11.367 1 73.94 178 ARG A C 1
ATOM 1398 O O . ARG A 1 178 ? 23.484 -25.266 -11.617 1 73.94 178 ARG A O 1
ATOM 1405 N N . LYS A 1 179 ? 21.375 -24.859 -12.211 1 77.38 179 LYS A N 1
ATOM 1406 C CA . LYS A 1 179 ? 21.625 -25.125 -13.625 1 77.38 179 LYS A CA 1
ATOM 1407 C C . LYS A 1 179 ? 21.328 -23.906 -14.477 1 77.38 179 LYS A C 1
ATOM 1409 O O . LYS A 1 179 ? 20.328 -23.203 -14.25 1 77.38 179 LYS A O 1
ATOM 1414 N N . ILE A 1 180 ? 22.234 -23.656 -15.367 1 80.94 180 ILE A N 1
ATOM 1415 C CA . ILE A 1 180 ? 22.047 -22.531 -16.266 1 80.94 180 ILE A CA 1
ATOM 1416 C C . ILE A 1 180 ? 21.188 -22.969 -17.453 1 80.94 180 ILE A C 1
ATOM 1418 O O . ILE A 1 180 ? 21.5 -23.938 -18.141 1 80.94 180 ILE A O 1
ATOM 1422 N N . LEU A 1 181 ? 20.109 -22.328 -17.578 1 79.12 181 LEU A N 1
ATOM 1423 C CA . LEU A 1 181 ? 19.234 -22.578 -18.734 1 79.12 181 LEU A CA 1
ATOM 1424 C C . LEU A 1 181 ? 19.5 -21.562 -19.844 1 79.12 181 LEU A C 1
ATOM 1426 O O . LEU A 1 181 ? 20.109 -20.516 -19.594 1 79.12 181 LEU A O 1
ATOM 1430 N N . SER A 1 182 ? 19.281 -22 -21.047 1 84.19 182 SER A N 1
ATOM 1431 C CA . SER A 1 182 ? 19.312 -21.094 -22.203 1 84.19 182 SER A CA 1
ATOM 1432 C C . SER A 1 182 ? 17.953 -21.031 -22.891 1 84.19 182 SER A C 1
ATOM 1434 O O . SER A 1 182 ? 17.531 -22 -23.531 1 84.19 182 SER A O 1
ATOM 1436 N N . ILE A 1 183 ? 17.328 -19.922 -22.75 1 85 183 ILE A N 1
ATOM 1437 C CA . ILE A 1 183 ? 15.984 -19.75 -23.297 1 85 183 ILE A CA 1
ATOM 1438 C C . ILE A 1 183 ? 15.984 -18.641 -24.344 1 85 183 ILE A C 1
ATOM 1440 O O . ILE A 1 183 ? 16.438 -17.531 -24.062 1 85 183 ILE A O 1
ATOM 1444 N N . LYS A 1 184 ? 15.531 -18.984 -25.5 1 87.88 184 LYS A N 1
ATOM 1445 C CA . LYS A 1 184 ? 15.414 -17.984 -26.562 1 87.88 184 LYS A CA 1
ATOM 1446 C C . LYS A 1 184 ? 14.078 -17.266 -26.484 1 87.88 184 LYS A C 1
ATOM 1448 O O . LYS A 1 184 ? 13.016 -17.891 -26.453 1 87.88 184 LYS A O 1
ATOM 1453 N N . ILE A 1 185 ? 14.148 -15.953 -26.391 1 89.38 185 ILE A N 1
ATOM 1454 C CA . ILE A 1 185 ? 12.953 -15.117 -26.297 1 89.38 185 ILE A CA 1
ATOM 1455 C C . ILE A 1 185 ? 12.836 -14.25 -27.562 1 89.38 185 ILE A C 1
ATOM 1457 O O . ILE A 1 185 ? 13.773 -13.531 -27.906 1 89.38 185 ILE A O 1
ATOM 1461 N N . HIS A 1 186 ? 11.734 -14.359 -28.234 1 91.5 186 HIS A N 1
ATOM 1462 C CA . HIS A 1 186 ? 11.453 -13.523 -29.391 1 91.5 186 HIS A CA 1
ATOM 1463 C C . HIS A 1 186 ? 10.508 -12.375 -29.016 1 91.5 186 HIS A C 1
ATOM 1465 O O . HIS A 1 186 ? 9.789 -12.461 -28.016 1 91.5 186 HIS A O 1
ATOM 1471 N N . PRO A 1 187 ? 10.539 -11.273 -29.797 1 91.94 187 PRO A N 1
ATOM 1472 C CA . PRO A 1 187 ? 9.609 -10.164 -29.531 1 91.94 187 PRO A CA 1
ATOM 1473 C C . PRO A 1 187 ? 8.156 -10.617 -29.453 1 91.94 187 PRO A C 1
ATOM 1475 O O . PRO A 1 187 ? 7.391 -10.117 -28.625 1 91.94 187 PRO A O 1
ATOM 1478 N N . GLU A 1 188 ? 7.875 -11.609 -30.234 1 92.12 188 GLU A N 1
ATOM 1479 C CA . GLU A 1 188 ? 6.508 -12.117 -30.266 1 92.12 188 GLU A CA 1
ATOM 1480 C C . GLU A 1 188 ? 6.137 -12.797 -28.953 1 92.12 188 GLU A C 1
ATOM 1482 O O . GLU A 1 188 ? 4.973 -12.781 -28.547 1 92.12 188 GLU A O 1
ATOM 1487 N N . ASP A 1 189 ? 7.074 -13.367 -28.312 1 91.25 189 ASP A N 1
ATOM 1488 C CA . ASP A 1 189 ? 6.836 -14.008 -27.031 1 91.25 189 ASP A CA 1
ATOM 1489 C C . ASP A 1 189 ? 6.402 -12.984 -25.984 1 91.25 189 ASP A C 1
ATOM 1491 O O . ASP A 1 189 ? 5.484 -13.234 -25.203 1 91.25 189 ASP A O 1
ATOM 1495 N N . VAL A 1 190 ? 7.047 -11.875 -26.062 1 92 190 VAL A N 1
ATOM 1496 C CA . VAL A 1 190 ? 6.742 -10.812 -25.109 1 92 190 VAL A CA 1
ATOM 1497 C C . VAL A 1 190 ? 5.367 -10.227 -25.406 1 92 190 VAL A C 1
ATOM 1499 O O . VAL A 1 190 ? 4.566 -10 -24.5 1 92 190 VAL A O 1
ATOM 1502 N N . GLU A 1 191 ? 5.102 -10.062 -26.688 1 93.19 191 GLU A N 1
ATOM 1503 C CA . GLU A 1 191 ? 3.799 -9.547 -27.094 1 93.19 191 GLU A CA 1
ATOM 1504 C C . GLU A 1 191 ? 2.676 -10.484 -26.672 1 93.19 191 GLU A C 1
ATOM 1506 O O . GLU A 1 191 ? 1.639 -10.031 -26.172 1 93.19 191 GLU A O 1
ATOM 1511 N N . ASN A 1 192 ? 2.932 -11.734 -26.875 1 93.38 192 ASN A N 1
ATOM 1512 C CA . ASN A 1 192 ? 1.926 -12.719 -26.5 1 93.38 192 ASN A CA 1
ATOM 1513 C C . ASN A 1 192 ? 1.764 -12.812 -24.984 1 93.38 192 ASN A C 1
ATOM 1515 O O . ASN A 1 192 ? 0.656 -13.016 -24.484 1 93.38 192 ASN A O 1
ATOM 1519 N N . PHE A 1 193 ? 2.811 -12.711 -24.297 1 94.56 193 PHE A N 1
ATOM 1520 C CA . PHE A 1 193 ? 2.756 -12.617 -22.844 1 94.56 193 PHE A CA 1
ATOM 1521 C C . PHE A 1 193 ? 1.852 -11.469 -22.406 1 94.56 193 PHE A C 1
ATOM 1523 O O . PHE A 1 193 ? 1.019 -11.633 -21.516 1 94.56 193 PHE A O 1
ATOM 1530 N N . CYS A 1 194 ? 1.984 -10.32 -23.078 1 95.06 194 CYS A N 1
ATOM 1531 C CA . CYS A 1 194 ? 1.256 -9.109 -22.703 1 95.06 194 CYS A CA 1
ATOM 1532 C C . CYS A 1 194 ? -0.23 -9.258 -23.016 1 95.06 194 CYS A C 1
ATOM 1534 O O . CYS A 1 194 ? -1.054 -8.508 -22.484 1 95.06 194 CYS A O 1
ATOM 1536 N N . LYS A 1 195 ? -0.626 -10.25 -23.797 1 95.19 195 LYS A N 1
ATOM 1537 C CA . LYS A 1 195 ? -2.02 -10.453 -24.188 1 95.19 195 LYS A CA 1
ATOM 1538 C C . LYS A 1 195 ? -2.768 -11.281 -23.141 1 95.19 195 LYS A C 1
ATOM 1540 O O . LYS A 1 195 ? -3.994 -11.383 -23.188 1 95.19 195 LYS A O 1
ATOM 1545 N N . PHE A 1 196 ? -2.004 -11.898 -22.266 1 95.88 196 PHE A N 1
ATOM 1546 C CA . PHE A 1 196 ? -2.652 -12.656 -21.188 1 95.88 196 PHE A CA 1
ATOM 1547 C C . PHE A 1 196 ? -3.596 -11.758 -20.391 1 95.88 196 PHE A C 1
ATOM 1549 O O . PHE A 1 196 ? -3.189 -10.711 -19.891 1 95.88 196 PHE A O 1
ATOM 1556 N N . ASP A 1 197 ? -4.852 -12.133 -20.219 1 94.38 197 ASP A N 1
ATOM 1557 C CA . ASP A 1 197 ? -5.895 -11.266 -19.688 1 94.38 197 ASP A CA 1
ATOM 1558 C C . ASP A 1 197 ? -5.957 -11.359 -18.156 1 94.38 197 ASP A C 1
ATOM 1560 O O . ASP A 1 197 ? -6.535 -12.297 -17.609 1 94.38 197 ASP A O 1
ATOM 1564 N N . THR A 1 198 ? -5.461 -10.375 -17.516 1 95 198 THR A N 1
ATOM 1565 C CA . THR A 1 198 ? -5.5 -10.32 -16.062 1 95 198 THR A CA 1
ATOM 1566 C C . THR A 1 198 ? -6.762 -9.609 -15.578 1 95 198 THR A C 1
ATOM 1568 O O . THR A 1 198 ? -7.102 -9.672 -14.398 1 95 198 THR A O 1
ATOM 1571 N N . SER A 1 199 ? -7.535 -9 -16.453 1 94.19 199 SER A N 1
ATOM 1572 C CA . SER A 1 199 ? -8.727 -8.242 -16.062 1 94.19 199 SER A CA 1
ATOM 1573 C C . SER A 1 199 ? -9.828 -9.172 -15.562 1 94.19 199 SER A C 1
ATOM 1575 O O . SER A 1 199 ? -10.797 -8.711 -14.953 1 94.19 199 SER A O 1
ATOM 1577 N N . LEU A 1 200 ? -9.656 -10.453 -15.758 1 94.81 200 LEU A N 1
ATOM 1578 C CA . LEU A 1 200 ? -10.641 -11.43 -15.305 1 94.81 200 LEU A CA 1
ATOM 1579 C C . LEU A 1 200 ? -10.844 -11.344 -13.797 1 94.81 200 LEU A C 1
ATOM 1581 O O . LEU A 1 200 ? -11.906 -11.695 -13.289 1 94.81 200 LEU A O 1
ATOM 1585 N N . VAL A 1 201 ? -9.844 -10.852 -13.117 1 96.31 201 VAL A N 1
ATOM 1586 C CA . VAL A 1 201 ? -9.898 -10.805 -11.656 1 96.31 201 VAL A CA 1
ATOM 1587 C C . VAL A 1 201 ? -11.055 -9.914 -11.211 1 96.31 201 VAL A C 1
ATOM 1589 O O . VAL A 1 201 ? -11.602 -10.102 -10.125 1 96.31 201 VAL A O 1
ATOM 1592 N N . TRP A 1 202 ? -11.461 -8.977 -12.039 1 94.5 202 TRP A N 1
ATOM 1593 C CA . TRP A 1 202 ? -12.508 -8.023 -11.688 1 94.5 202 TRP A CA 1
ATOM 1594 C C . TRP A 1 202 ? -13.891 -8.656 -11.805 1 94.5 202 TRP A C 1
ATO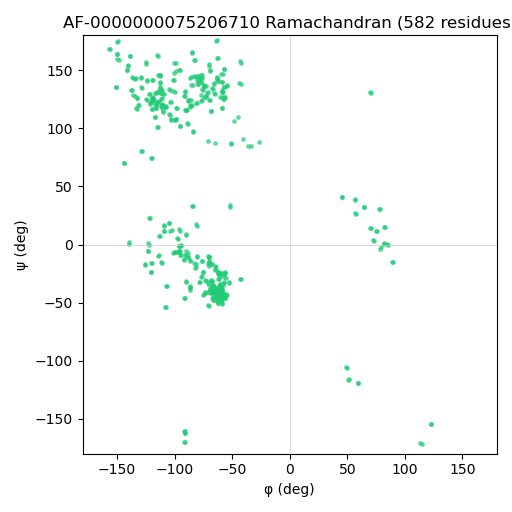M 1596 O O . TRP A 1 202 ? -14.773 -8.383 -10.992 1 94.5 202 TRP A O 1
ATOM 1606 N N . ASP A 1 203 ? -14.039 -9.602 -12.766 1 93.62 203 ASP A N 1
ATOM 1607 C CA . ASP A 1 203 ? -15.406 -9.953 -13.133 1 93.62 203 ASP A CA 1
ATOM 1608 C C . ASP A 1 203 ? -15.641 -11.461 -13.008 1 93.62 203 ASP A C 1
ATOM 1610 O O . ASP A 1 203 ? -16.781 -11.906 -12.922 1 93.62 203 ASP A O 1
ATOM 1614 N N . ARG A 1 204 ? -14.57 -12.188 -12.953 1 96.62 204 ARG A N 1
ATOM 1615 C CA . ARG A 1 204 ? -14.766 -13.633 -13.047 1 96.62 204 ARG A CA 1
ATOM 1616 C C . ARG A 1 204 ? -14.172 -14.344 -11.836 1 96.62 204 ARG A C 1
ATOM 1618 O O . ARG A 1 204 ? -14.32 -15.555 -11.688 1 96.62 204 ARG A O 1
ATOM 1625 N N . PHE A 1 205 ? -13.508 -13.656 -10.977 1 98.06 205 PHE A N 1
ATOM 1626 C CA . PHE A 1 205 ? -12.898 -14.297 -9.82 1 98.06 205 PHE A CA 1
ATOM 1627 C C . PHE A 1 205 ? -13.961 -14.852 -8.883 1 98.06 205 PHE A C 1
ATOM 1629 O O . PHE A 1 205 ? -14.992 -14.211 -8.648 1 98.06 205 PHE A O 1
ATOM 1636 N N . PRO A 1 206 ? -13.758 -16.047 -8.328 1 97.94 206 PRO A N 1
ATOM 1637 C CA . PRO A 1 206 ? -14.781 -16.672 -7.484 1 97.94 206 PRO A CA 1
ATOM 1638 C C . PRO A 1 206 ? -15.156 -15.812 -6.281 1 97.9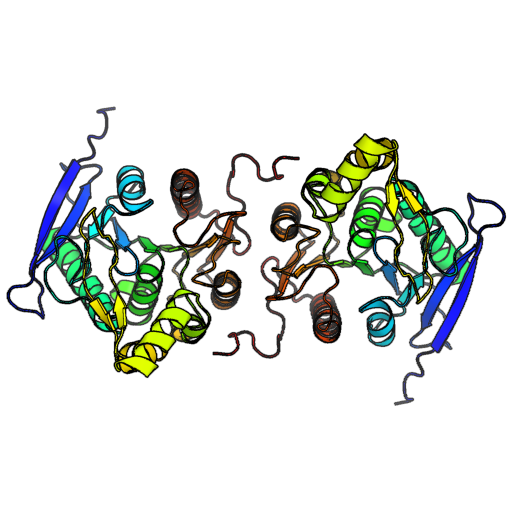4 206 PRO A C 1
ATOM 1640 O O . PRO A 1 206 ? -14.273 -15.328 -5.566 1 97.94 206 PRO A O 1
ATOM 1643 N N . GLN A 1 207 ? -16.391 -15.727 -5.91 1 96.12 207 GLN A N 1
ATOM 1644 C CA . GLN A 1 207 ? -16.922 -14.805 -4.91 1 96.12 207 GLN A CA 1
ATOM 1645 C C . GLN A 1 207 ? -16.594 -15.273 -3.498 1 96.12 207 GLN A C 1
ATOM 1647 O O . GLN A 1 207 ? -16.453 -14.461 -2.58 1 96.12 207 GLN A O 1
ATOM 1652 N N . GLY A 1 208 ? -16.453 -16.547 -3.375 1 96.31 208 GLY A N 1
ATOM 1653 C CA . GLY A 1 208 ? -16.297 -17.078 -2.029 1 96.31 208 GLY A CA 1
ATOM 1654 C C . GLY A 1 208 ? -14.859 -17.281 -1.62 1 96.31 208 GLY A C 1
ATOM 1655 O O . GLY A 1 208 ? -14.578 -17.625 -0.47 1 96.31 208 GLY A O 1
ATOM 1656 N N . THR A 1 209 ? -13.914 -17.078 -2.52 1 98.44 209 THR A N 1
ATOM 1657 C CA . THR A 1 209 ? -12.5 -17.312 -2.248 1 98.44 209 THR A CA 1
ATOM 1658 C C . THR A 1 209 ? -11.891 -16.125 -1.509 1 98.44 209 THR A C 1
ATOM 1660 O O . THR A 1 209 ? -11.977 -14.984 -1.979 1 98.44 209 THR A O 1
ATOM 1663 N N . ASP A 1 210 ? -11.32 -16.359 -0.303 1 98.5 210 ASP A N 1
ATOM 1664 C CA . ASP A 1 210 ? -10.562 -15.328 0.393 1 98.5 210 ASP A CA 1
ATOM 1665 C C . ASP A 1 210 ? -9.164 -15.18 -0.199 1 98.5 210 ASP A C 1
ATOM 1667 O O . ASP A 1 210 ? -8.539 -16.172 -0.589 1 98.5 210 ASP A O 1
ATOM 1671 N N . VAL A 1 211 ? -8.656 -13.914 -0.26 1 98.81 211 VAL A N 1
ATOM 1672 C CA . VAL A 1 211 ? -7.383 -13.695 -0.946 1 98.81 211 VAL A CA 1
ATOM 1673 C C . VAL A 1 211 ? -6.434 -12.914 -0.038 1 98.81 211 VAL A C 1
ATOM 1675 O O . VAL A 1 211 ? -6.84 -11.953 0.622 1 98.81 211 VAL A O 1
ATOM 1678 N N . LEU A 1 212 ? -5.219 -13.344 0.026 1 98.62 212 LEU A N 1
ATOM 1679 C CA . LEU A 1 212 ? -4.09 -12.594 0.568 1 98.62 212 LEU A CA 1
ATOM 1680 C C . LEU A 1 212 ? -3.125 -12.18 -0.54 1 98.62 212 LEU A C 1
ATOM 1682 O O . LEU A 1 212 ? -2.617 -13.031 -1.273 1 98.62 212 LEU A O 1
ATOM 1686 N N . THR A 1 213 ? -2.906 -10.906 -0.709 1 98.69 213 THR A N 1
ATOM 1687 C CA . THR A 1 213 ? -1.868 -10.414 -1.608 1 98.69 213 THR A CA 1
ATOM 1688 C C . THR A 1 213 ? -0.649 -9.945 -0.82 1 98.69 213 THR A C 1
ATOM 1690 O O . THR A 1 213 ? -0.772 -9.125 0.096 1 98.69 213 THR A O 1
ATOM 1693 N N . ILE A 1 214 ? 0.465 -10.531 -1.128 1 98.56 214 ILE A N 1
ATOM 1694 C CA . ILE A 1 214 ? 1.752 -10.133 -0.566 1 98.56 214 ILE A CA 1
ATOM 1695 C C . ILE A 1 214 ? 2.623 -9.508 -1.656 1 98.56 214 ILE A C 1
ATOM 1697 O O . ILE A 1 214 ? 2.795 -10.094 -2.729 1 98.56 214 ILE A O 1
ATOM 1701 N N . HIS A 1 215 ? 3.184 -8.375 -1.396 1 98.75 215 HIS A N 1
ATOM 1702 C CA . HIS A 1 215 ? 4 -7.715 -2.406 1 98.75 215 HIS A CA 1
ATOM 1703 C C . HIS A 1 215 ? 5.094 -6.863 -1.76 1 98.75 215 HIS A C 1
ATOM 1705 O O . HIS A 1 215 ? 4.844 -6.18 -0.767 1 98.75 215 HIS A O 1
ATOM 1711 N N . GLY A 1 216 ? 6.281 -6.953 -2.283 1 98.12 216 GLY A N 1
ATOM 1712 C CA . GLY A 1 216 ? 7.371 -6.117 -1.811 1 98.12 216 GLY A CA 1
ATOM 1713 C C . GLY A 1 216 ? 7.328 -4.707 -2.371 1 98.12 216 GLY A C 1
ATOM 1714 O O . GLY A 1 216 ? 7.121 -4.516 -3.57 1 98.12 216 GLY A O 1
ATOM 1715 N N . LEU A 1 217 ? 7.594 -3.73 -1.552 1 97.5 217 LEU A N 1
ATOM 1716 C CA . LEU A 1 217 ? 7.559 -2.336 -1.978 1 97.5 217 LEU A CA 1
ATOM 1717 C C . LEU A 1 217 ? 8.797 -1.983 -2.789 1 97.5 217 LEU A C 1
ATOM 1719 O O . LEU A 1 217 ? 8.836 -0.947 -3.459 1 97.5 217 LEU A O 1
ATOM 1723 N N . SER A 1 218 ? 9.828 -2.84 -2.744 1 97.06 218 SER A N 1
ATOM 1724 C CA . SER A 1 218 ? 11.047 -2.619 -3.514 1 97.06 218 SER A CA 1
ATOM 1725 C C . SER A 1 218 ? 11.109 -3.539 -4.727 1 97.06 218 SER A C 1
ATOM 1727 O O . SER A 1 218 ? 12.195 -3.822 -5.242 1 97.06 218 SER A O 1
ATOM 1729 N N . ASP A 1 219 ? 9.977 -4.117 -5.156 1 97.75 219 ASP A N 1
ATOM 1730 C CA . ASP A 1 219 ? 9.883 -4.961 -6.348 1 97.75 219 ASP A CA 1
ATOM 1731 C C . ASP A 1 219 ? 10.086 -4.137 -7.617 1 97.75 219 ASP A C 1
ATOM 1733 O O . ASP A 1 219 ? 9.258 -3.287 -7.953 1 97.75 219 ASP A O 1
ATOM 1737 N N . THR A 1 220 ? 11.133 -4.387 -8.344 1 96.06 220 THR A N 1
ATOM 1738 C CA . THR A 1 220 ? 11.422 -3.641 -9.562 1 96.06 220 THR A CA 1
ATOM 1739 C C . THR A 1 220 ? 10.977 -4.418 -10.789 1 96.06 220 THR A C 1
ATOM 1741 O O . THR A 1 220 ? 11.008 -3.898 -11.906 1 96.06 220 THR A O 1
ATOM 1744 N N . GLN A 1 221 ? 10.539 -5.66 -10.562 1 96 221 GLN A N 1
ATOM 1745 C CA . GLN A 1 221 ? 10.078 -6.484 -11.68 1 96 221 GLN A CA 1
ATOM 1746 C C . GLN A 1 221 ? 8.578 -6.328 -11.898 1 96 221 GLN A C 1
ATOM 1748 O O . GLN A 1 221 ? 8.117 -6.266 -13.039 1 96 221 GLN A O 1
ATOM 1753 N N . VAL A 1 222 ? 7.84 -6.375 -10.859 1 97.94 222 VAL A N 1
ATOM 1754 C CA . VAL A 1 222 ? 6.406 -6.109 -10.852 1 97.94 222 VAL A CA 1
ATOM 1755 C C . VAL A 1 222 ? 6.105 -4.926 -9.938 1 97.94 222 VAL A C 1
ATOM 1757 O O . VAL A 1 222 ? 6.312 -5.004 -8.719 1 97.94 222 VAL A O 1
ATOM 1760 N N . PRO A 1 223 ? 5.602 -3.887 -10.539 1 97.12 223 PRO A N 1
ATOM 1761 C CA . PRO A 1 223 ? 5.355 -2.713 -9.695 1 97.12 223 PRO A CA 1
ATOM 1762 C C . PRO A 1 223 ? 4.426 -3.016 -8.523 1 97.12 223 PRO A C 1
ATOM 1764 O O . PRO A 1 223 ? 3.375 -3.635 -8.703 1 97.12 223 PRO A O 1
ATOM 1767 N N . PRO A 1 224 ? 4.789 -2.533 -7.355 1 97.56 224 PRO A N 1
ATOM 1768 C CA . PRO A 1 224 ? 3.943 -2.779 -6.188 1 97.56 224 PRO A CA 1
ATOM 1769 C C . PRO A 1 224 ? 2.514 -2.273 -6.375 1 97.56 224 PRO A C 1
ATOM 1771 O O . PRO A 1 224 ? 1.582 -2.807 -5.77 1 97.56 224 PRO A O 1
ATOM 1774 N N . TYR A 1 225 ? 2.326 -1.305 -7.211 1 96.94 225 TYR A N 1
ATOM 1775 C CA . TYR A 1 225 ? 0.994 -0.76 -7.453 1 96.94 225 TYR A CA 1
ATOM 1776 C C . TYR A 1 225 ? 0.066 -1.823 -8.031 1 96.94 225 TYR A C 1
ATOM 1778 O O . TYR A 1 225 ? -1.157 -1.711 -7.922 1 96.94 225 TYR A O 1
ATOM 1786 N N . ASP A 1 226 ? 0.618 -2.852 -8.664 1 97.62 226 ASP A N 1
ATOM 1787 C CA . ASP A 1 226 ? -0.22 -3.951 -9.133 1 97.62 226 ASP A CA 1
ATOM 1788 C C . ASP A 1 226 ? -0.965 -4.605 -7.973 1 97.62 226 ASP A C 1
ATOM 1790 O O . ASP A 1 226 ? -2.109 -5.039 -8.125 1 97.62 226 ASP A O 1
ATOM 1794 N N . ALA A 1 227 ? -0.309 -4.754 -6.816 1 97.81 227 ALA A N 1
ATOM 1795 C CA . ALA A 1 227 ? -0.969 -5.293 -5.629 1 97.81 227 ALA A CA 1
ATOM 1796 C C . ALA A 1 227 ? -2.143 -4.414 -5.207 1 97.81 227 ALA A C 1
ATOM 1798 O O . ALA A 1 227 ? -3.162 -4.918 -4.73 1 97.81 227 ALA A O 1
ATOM 1799 N N . VAL A 1 228 ? -2.027 -3.125 -5.379 1 95.75 228 VAL A N 1
ATOM 1800 C CA . VAL A 1 228 ? -3.088 -2.176 -5.055 1 95.75 228 VAL A CA 1
ATOM 1801 C C . VAL A 1 228 ? -4.277 -2.393 -5.984 1 95.75 228 VAL A C 1
ATOM 1803 O O . VAL A 1 228 ? -5.43 -2.367 -5.547 1 95.75 228 VAL A O 1
ATOM 1806 N N . ILE A 1 229 ? -3.982 -2.623 -7.223 1 95.56 229 ILE A N 1
ATOM 1807 C CA . ILE A 1 229 ? -5.043 -2.873 -8.188 1 95.56 229 ILE A CA 1
ATOM 1808 C C . ILE A 1 229 ? -5.793 -4.152 -7.816 1 95.56 229 ILE A C 1
ATOM 1810 O O . ILE A 1 229 ? -7.023 -4.184 -7.828 1 95.56 229 ILE A O 1
ATOM 1814 N N . TYR A 1 230 ? -5.016 -5.207 -7.449 1 97 230 TYR A N 1
ATOM 1815 C CA . TYR A 1 230 ? -5.668 -6.434 -7.004 1 97 230 TYR A CA 1
ATOM 1816 C C . TYR A 1 230 ? -6.551 -6.168 -5.789 1 97 230 TYR A C 1
ATOM 1818 O O . TYR A 1 230 ? -7.66 -6.703 -5.691 1 97 230 TYR A O 1
ATOM 1826 N N . ALA A 1 231 ? -6.043 -5.426 -4.883 1 95.81 231 ALA A N 1
ATOM 1827 C CA . ALA A 1 231 ? -6.828 -5.09 -3.699 1 95.81 231 ALA A CA 1
ATOM 1828 C C . ALA A 1 231 ? -8.133 -4.398 -4.082 1 95.81 231 ALA A C 1
ATOM 1830 O O . ALA A 1 231 ? -9.195 -4.711 -3.539 1 95.81 231 ALA A O 1
ATOM 1831 N N . ARG A 1 232 ? -8.094 -3.482 -5 1 93.19 232 ARG A N 1
ATOM 1832 C CA . ARG A 1 232 ? -9.289 -2.787 -5.457 1 93.19 232 ARG A CA 1
ATOM 1833 C C . ARG A 1 232 ? -10.273 -3.758 -6.102 1 93.19 232 ARG A C 1
ATOM 1835 O O . ARG A 1 232 ? -11.484 -3.682 -5.859 1 93.19 232 ARG A O 1
ATOM 1842 N N . ALA A 1 233 ? -9.75 -4.609 -6.852 1 94.12 233 ALA A N 1
ATOM 1843 C CA . ALA A 1 233 ? -10.586 -5.551 -7.598 1 94.12 233 ALA A CA 1
ATOM 1844 C C . ALA A 1 233 ? -11.289 -6.523 -6.656 1 94.12 233 ALA A C 1
ATOM 1846 O O . ALA A 1 233 ? -12.43 -6.922 -6.906 1 94.12 233 ALA A O 1
ATOM 1847 N N . LEU A 1 234 ? -10.656 -6.844 -5.535 1 95.88 234 LEU A N 1
ATOM 1848 C CA . LEU A 1 234 ? -11.094 -8.031 -4.809 1 95.88 234 LEU A CA 1
ATOM 1849 C C . LEU A 1 234 ? -11.688 -7.66 -3.457 1 95.88 234 LEU A C 1
ATOM 1851 O O . LEU A 1 234 ? -12.305 -8.492 -2.797 1 95.88 234 LEU A O 1
ATOM 1855 N N . SER A 1 235 ? -11.578 -6.461 -3.061 1 89.31 235 SER A N 1
ATOM 1856 C CA . SER A 1 235 ? -11.945 -6.074 -1.703 1 89.31 235 SER A CA 1
ATOM 1857 C C . SER A 1 235 ? -13.453 -5.891 -1.569 1 89.31 235 SER A C 1
ATOM 1859 O O . SER A 1 235 ? -13.977 -5.82 -0.457 1 89.31 235 SER A O 1
ATOM 1861 N N . ASN A 1 236 ? -14.25 -5.887 -2.609 1 82.69 236 ASN A N 1
ATOM 1862 C CA . ASN A 1 236 ? -15.68 -5.594 -2.506 1 82.69 236 ASN A CA 1
ATOM 1863 C C . ASN A 1 236 ? -16.516 -6.859 -2.602 1 82.69 236 ASN A C 1
ATOM 1865 O O . ASN A 1 236 ? -17.75 -6.789 -2.699 1 82.69 236 ASN A O 1
ATOM 1869 N N . ARG A 1 237 ? -15.852 -7.875 -2.512 1 89.19 237 ARG A N 1
ATOM 1870 C CA . ARG A 1 237 ? -16.578 -9.133 -2.643 1 89.19 237 ARG A CA 1
ATOM 1871 C C . ARG A 1 237 ? -17.156 -9.57 -1.301 1 89.19 237 ARG A C 1
ATOM 1873 O O . ARG A 1 237 ? -16.562 -9.312 -0.251 1 89.19 237 ARG A O 1
ATOM 1880 N N . ASP A 1 238 ? -18.297 -10.141 -1.407 1 89.56 238 ASP A N 1
ATOM 1881 C CA . ASP A 1 238 ? -18.969 -10.789 -0.29 1 89.56 238 ASP A CA 1
ATOM 1882 C C . ASP A 1 238 ? -19.5 -12.164 -0.697 1 89.56 238 ASP A C 1
ATOM 1884 O O . ASP A 1 238 ? -20.297 -12.273 -1.64 1 89.56 238 ASP A O 1
ATOM 1888 N N . PRO A 1 239 ? -19.047 -13.266 -0.108 1 93.75 239 PRO A N 1
ATOM 1889 C CA . PRO A 1 239 ? -18.406 -13.32 1.21 1 93.75 239 PRO A CA 1
ATOM 1890 C C . PRO A 1 239 ? -16.891 -13.258 1.132 1 93.75 239 PRO A C 1
ATOM 1892 O O . PRO A 1 239 ? -16.219 -13.109 2.158 1 93.75 239 PRO A O 1
ATOM 1895 N N . GLY A 1 240 ? -16.297 -13.344 0.015 1 95.12 240 GLY A N 1
ATOM 1896 C CA . GLY A 1 240 ? -14.852 -13.352 -0.099 1 95.12 240 GLY A CA 1
ATOM 1897 C C . GLY A 1 240 ? -14.211 -12.07 0.385 1 95.12 240 GLY A C 1
ATOM 1898 O O . GLY A 1 240 ? -14.742 -10.977 0.162 1 95.12 240 GLY A O 1
ATOM 1899 N N . THR A 1 241 ? -13.07 -12.242 1.021 1 94.56 241 THR A N 1
ATOM 1900 C CA . THR A 1 241 ? -12.32 -11.102 1.529 1 94.56 241 THR A CA 1
ATOM 1901 C C . THR A 1 241 ? -10.977 -10.977 0.804 1 94.56 241 THR A C 1
ATOM 1903 O O . THR A 1 241 ? -10.562 -11.891 0.088 1 94.56 241 THR A O 1
ATOM 1906 N N . HIS A 1 242 ? -10.391 -9.805 0.938 1 96.94 242 HIS A N 1
ATOM 1907 C CA . HIS A 1 242 ? -9.031 -9.57 0.444 1 96.94 242 HIS A CA 1
ATOM 1908 C C . HIS A 1 242 ? -8.18 -8.875 1.497 1 96.94 242 HIS A C 1
ATOM 1910 O O . HIS A 1 242 ? -8.578 -7.859 2.062 1 96.94 242 HIS A O 1
ATOM 1916 N N . SER A 1 243 ? -7.055 -9.477 1.78 1 96.56 243 SER A N 1
ATOM 1917 C CA . SER A 1 243 ? -6.043 -8.898 2.66 1 96.56 243 SER A CA 1
ATOM 1918 C C . SER A 1 243 ? -4.805 -8.484 1.875 1 96.56 243 SER A C 1
ATOM 1920 O O . SER A 1 243 ? -4.27 -9.258 1.081 1 96.56 243 SER A O 1
ATOM 1922 N N . LEU A 1 244 ? -4.352 -7.254 2.064 1 97.06 244 LEU A N 1
ATOM 1923 C CA . LEU A 1 244 ? -3.158 -6.75 1.396 1 97.06 244 LEU A CA 1
ATOM 1924 C C . LEU A 1 244 ? -1.999 -6.621 2.379 1 97.06 244 LEU A C 1
ATOM 1926 O O . LEU A 1 244 ? -2.1 -5.902 3.375 1 97.06 244 LEU A O 1
ATOM 1930 N N . HIS A 1 245 ? -0.951 -7.332 2.133 1 96.88 245 HIS A N 1
ATOM 1931 C CA . HIS A 1 245 ? 0.267 -7.273 2.934 1 96.88 245 HIS A CA 1
ATOM 1932 C C . HIS A 1 245 ? 1.437 -6.73 2.117 1 96.88 245 HIS A C 1
ATOM 1934 O O . HIS A 1 245 ? 2.051 -7.465 1.341 1 96.88 245 HIS A O 1
ATOM 1940 N N . LEU A 1 246 ? 1.757 -5.457 2.322 1 96.88 246 LEU A N 1
ATOM 1941 C CA . LEU A 1 246 ? 2.914 -4.84 1.686 1 96.88 246 LEU A CA 1
ATOM 1942 C C . LEU A 1 246 ? 4.156 -4.973 2.562 1 96.88 246 LEU A C 1
ATOM 1944 O O . LEU A 1 246 ? 4.102 -4.703 3.764 1 96.88 246 LEU A O 1
ATOM 1948 N N . MET A 1 247 ? 5.215 -5.395 1.973 1 96.38 247 MET A N 1
ATOM 1949 C CA . MET A 1 247 ? 6.441 -5.645 2.723 1 96.38 247 MET A CA 1
ATOM 1950 C C . MET A 1 247 ? 7.5 -4.598 2.4 1 96.38 247 MET A C 1
ATOM 1952 O O . MET A 1 247 ? 7.965 -4.508 1.262 1 96.38 247 MET A O 1
ATOM 1956 N N . GLU A 1 248 ? 7.867 -3.9 3.4 1 94.5 248 GLU A N 1
ATOM 1957 C CA . GLU A 1 248 ? 8.891 -2.873 3.232 1 94.5 248 GLU A CA 1
ATOM 1958 C C . GLU A 1 248 ? 10.25 -3.494 2.906 1 94.5 248 GLU A C 1
ATOM 1960 O O . GLU A 1 248 ? 10.641 -4.496 3.51 1 94.5 248 GLU A O 1
ATOM 1965 N N . HIS A 1 249 ? 11.016 -3.006 1.932 1 94.94 249 HIS A N 1
ATOM 1966 C CA . HIS A 1 249 ? 12.367 -3.346 1.522 1 94.94 249 HIS A CA 1
ATOM 1967 C C . HIS A 1 249 ? 12.414 -4.703 0.832 1 94.94 249 HIS A C 1
ATOM 1969 O O . HIS A 1 249 ? 13.492 -5.199 0.497 1 94.94 249 HIS A O 1
ATOM 1975 N N . ALA A 1 250 ? 11.266 -5.367 0.619 1 97 250 ALA A N 1
ATOM 1976 C CA . ALA A 1 250 ? 11.273 -6.664 -0.057 1 97 250 ALA A CA 1
ATOM 1977 C C . ALA A 1 250 ? 11.242 -6.488 -1.573 1 97 250 ALA A C 1
ATOM 1979 O O . ALA A 1 250 ? 10.523 -5.633 -2.092 1 97 250 ALA A O 1
ATOM 1980 N N . ASP A 1 251 ? 12.07 -7.301 -2.221 1 97.62 251 ASP A N 1
ATOM 1981 C CA . ASP A 1 251 ? 12.102 -7.293 -3.68 1 97.62 251 ASP A CA 1
ATOM 1982 C C . ASP A 1 251 ? 11.133 -8.32 -4.258 1 97.62 251 ASP A C 1
ATOM 1984 O O . ASP A 1 251 ? 10.281 -8.852 -3.543 1 97.62 251 ASP A O 1
ATOM 1988 N N . HIS A 1 252 ? 11.203 -8.57 -5.543 1 97.31 252 HIS A N 1
ATOM 1989 C CA . HIS A 1 252 ? 10.258 -9.422 -6.262 1 97.31 252 HIS A CA 1
ATOM 1990 C C . HIS A 1 252 ? 10.281 -10.852 -5.723 1 97.31 252 HIS A C 1
ATOM 1992 O O . HIS A 1 252 ? 9.234 -11.5 -5.633 1 97.31 252 HIS A O 1
ATOM 1998 N N . ASN A 1 253 ? 11.422 -11.352 -5.391 1 96.62 253 ASN A N 1
ATOM 1999 C CA . ASN A 1 253 ? 11.602 -12.727 -4.953 1 96.62 253 ASN A CA 1
ATOM 2000 C C . ASN A 1 253 ? 11.617 -12.836 -3.43 1 96.62 253 ASN A C 1
ATOM 2002 O O . ASN A 1 253 ? 11.781 -13.922 -2.881 1 96.62 253 ASN A O 1
ATOM 2006 N N . LEU A 1 254 ? 11.492 -11.672 -2.785 1 96.88 254 LEU A N 1
ATOM 2007 C CA . LEU A 1 254 ? 11.445 -11.617 -1.328 1 96.88 254 LEU A CA 1
ATOM 2008 C C . LEU A 1 254 ? 12.68 -12.266 -0.718 1 96.88 254 LEU A C 1
ATOM 2010 O O . LEU A 1 254 ? 12.57 -13.016 0.259 1 96.88 254 LEU A O 1
ATOM 2014 N N . ILE A 1 255 ? 13.75 -12.055 -1.317 1 94.5 255 ILE A N 1
ATOM 2015 C CA . ILE A 1 255 ? 15.008 -12.656 -0.901 1 94.5 255 ILE A CA 1
ATOM 2016 C C . ILE A 1 255 ? 15.32 -12.258 0.541 1 94.5 255 ILE A C 1
ATOM 2018 O O . ILE A 1 255 ? 15.227 -11.086 0.901 1 94.5 255 ILE A O 1
ATOM 2022 N N . GLY A 1 256 ? 15.664 -13.219 1.372 1 94.38 256 GLY A N 1
ATOM 2023 C CA . GLY A 1 256 ? 16.016 -12.984 2.762 1 94.38 256 GLY A CA 1
ATOM 2024 C C . GLY A 1 256 ? 14.82 -12.781 3.662 1 94.38 256 GLY A C 1
ATOM 2025 O O . GLY A 1 256 ? 14.969 -12.602 4.875 1 94.38 256 GLY A O 1
ATOM 2026 N N . ARG A 1 257 ? 13.641 -12.805 3.068 1 94.88 257 ARG A N 1
ATOM 2027 C CA . ARG A 1 257 ? 12.43 -12.531 3.834 1 94.88 257 ARG A CA 1
ATOM 2028 C C . ARG A 1 257 ? 11.453 -13.703 3.742 1 94.88 257 ARG A C 1
ATOM 2030 O O . ARG A 1 257 ? 10.25 -13.523 3.932 1 94.88 257 ARG A O 1
ATOM 2037 N N . GLN A 1 258 ? 11.938 -14.844 3.461 1 94.12 258 GLN A N 1
ATOM 2038 C CA . GLN A 1 258 ? 11.109 -16.016 3.232 1 94.12 258 GLN A CA 1
ATOM 2039 C C . GLN A 1 258 ? 10.344 -16.406 4.496 1 94.12 258 GLN A C 1
ATOM 2041 O O . GLN A 1 258 ? 9.18 -16.797 4.426 1 94.12 258 GLN A O 1
ATOM 2046 N N . ASP A 1 259 ? 10.969 -16.297 5.625 1 94.56 259 ASP A N 1
ATOM 2047 C CA . ASP A 1 259 ? 10.32 -16.656 6.879 1 94.56 259 ASP A CA 1
ATOM 2048 C C . ASP A 1 259 ? 9.117 -15.75 7.148 1 94.56 259 ASP A C 1
ATOM 2050 O O . ASP A 1 259 ? 8.086 -16.219 7.633 1 94.56 259 ASP A O 1
ATOM 2054 N N . GLU A 1 260 ? 9.289 -14.516 6.84 1 93.56 260 GLU A N 1
ATOM 2055 C CA . GLU A 1 260 ? 8.188 -13.578 7.027 1 93.56 260 GLU A CA 1
ATOM 2056 C C . GLU A 1 260 ? 7.012 -13.922 6.113 1 93.56 260 GLU A C 1
ATOM 2058 O O . GLU A 1 260 ? 5.855 -13.852 6.531 1 93.56 260 GLU A O 1
ATOM 2063 N N . VAL A 1 261 ? 7.324 -14.289 4.914 1 97 261 VAL A N 1
ATOM 2064 C CA . VAL A 1 261 ? 6.285 -14.664 3.961 1 97 261 VAL A CA 1
ATOM 2065 C C . VAL A 1 261 ? 5.527 -15.883 4.477 1 97 261 VAL A C 1
ATOM 2067 O O . VAL A 1 261 ? 4.297 -15.875 4.547 1 97 261 VAL A O 1
ATOM 2070 N N . VAL A 1 262 ? 6.258 -16.922 4.879 1 97.75 262 VAL A N 1
ATOM 2071 C CA . VAL A 1 262 ? 5.652 -18.156 5.363 1 97.75 262 VAL A CA 1
ATOM 2072 C C . VAL A 1 262 ? 4.809 -17.875 6.602 1 97.75 262 VAL A C 1
ATOM 2074 O O . VAL A 1 262 ? 3.656 -18.297 6.691 1 97.75 262 VAL A O 1
ATOM 2077 N N . ALA A 1 263 ? 5.34 -17.094 7.5 1 96.44 263 ALA A N 1
ATOM 2078 C CA . ALA A 1 263 ? 4.617 -16.766 8.727 1 96.44 263 ALA A CA 1
ATOM 2079 C C . ALA A 1 263 ? 3.324 -16.016 8.414 1 96.44 263 ALA A C 1
ATOM 2081 O O . ALA A 1 263 ? 2.283 -16.297 9.016 1 96.44 263 ALA A O 1
ATOM 2082 N N . THR A 1 264 ? 3.4 -15.086 7.48 1 96.62 264 THR A N 1
ATOM 2083 C CA . THR A 1 264 ? 2.229 -14.305 7.109 1 96.62 264 THR A CA 1
ATOM 2084 C C . THR A 1 264 ? 1.143 -15.203 6.52 1 96.62 264 THR A C 1
ATOM 2086 O O . THR A 1 264 ? -0.029 -15.086 6.887 1 96.62 264 THR A O 1
ATOM 2089 N N . ILE A 1 265 ? 1.534 -16.109 5.641 1 98.38 265 ILE A N 1
ATOM 2090 C CA . ILE A 1 265 ? 0.579 -17 5.008 1 98.38 265 ILE A CA 1
ATOM 2091 C C . ILE A 1 265 ? -0.076 -17.891 6.062 1 98.38 265 ILE A C 1
ATOM 2093 O O . ILE A 1 265 ? -1.298 -18.062 6.07 1 98.38 265 ILE A O 1
ATOM 2097 N N . LEU A 1 266 ? 0.711 -18.422 6.957 1 97.94 266 LEU A N 1
ATOM 2098 C CA . LEU A 1 266 ? 0.195 -19.312 7.992 1 97.94 266 LEU A CA 1
ATOM 2099 C C . LEU A 1 266 ? -0.767 -18.562 8.914 1 97.94 266 LEU A C 1
ATOM 2101 O O . LEU A 1 266 ? -1.827 -19.094 9.266 1 97.94 266 LEU A O 1
ATOM 2105 N N . GLU A 1 267 ? -0.399 -17.422 9.289 1 96.69 267 GLU A N 1
ATOM 2106 C CA . GLU A 1 267 ? -1.26 -16.625 10.156 1 96.69 267 GLU A CA 1
ATOM 2107 C C . GLU A 1 267 ? -2.57 -16.266 9.461 1 96.69 267 GLU A C 1
ATOM 2109 O O . GLU A 1 267 ? -3.643 -16.359 10.062 1 96.69 267 GLU A O 1
ATOM 2114 N N . TRP A 1 268 ? -2.475 -15.852 8.273 1 97.56 268 TRP A N 1
ATOM 2115 C CA . TRP A 1 268 ? -3.656 -15.492 7.492 1 97.56 268 TRP A CA 1
ATOM 2116 C C . TRP A 1 268 ? -4.59 -16.688 7.344 1 97.56 268 TRP A C 1
ATOM 2118 O O . TRP A 1 268 ? -5.801 -16.562 7.527 1 97.56 268 TRP A O 1
ATOM 2128 N N . TRP A 1 269 ? -4.031 -17.797 6.984 1 98 269 TRP A N 1
ATOM 2129 C CA . TRP A 1 269 ? -4.832 -19.016 6.836 1 98 269 TRP A CA 1
ATOM 2130 C C . TRP A 1 269 ? -5.512 -19.375 8.148 1 98 269 TRP A C 1
ATOM 2132 O O . TRP A 1 269 ? -6.684 -19.766 8.164 1 98 269 TRP A O 1
ATOM 2142 N N . GLY A 1 270 ? -4.77 -19.297 9.242 1 96.62 270 GLY A N 1
ATOM 2143 C CA . GLY A 1 270 ? -5.367 -19.516 10.555 1 96.62 270 GLY A CA 1
ATOM 2144 C C . GLY A 1 270 ? -6.535 -18.594 10.836 1 96.62 270 GLY A C 1
ATOM 2145 O O . GLY A 1 270 ? -7.566 -19.031 11.359 1 96.62 270 GLY A O 1
ATOM 2146 N N . ALA A 1 271 ? -6.348 -17.344 10.539 1 95.69 271 ALA A N 1
ATOM 2147 C CA . ALA A 1 271 ? -7.422 -16.375 10.719 1 95.69 271 ALA A CA 1
ATOM 2148 C C . ALA A 1 271 ? -8.641 -16.75 9.875 1 95.69 271 ALA A C 1
ATOM 2150 O O . ALA A 1 271 ? -9.781 -16.594 10.328 1 95.69 271 ALA A O 1
ATOM 2151 N N . ARG A 1 272 ? -8.391 -17.203 8.703 1 96.06 272 ARG A N 1
ATOM 2152 C CA . ARG A 1 272 ? -9.492 -17.641 7.844 1 96.06 272 ARG A CA 1
ATOM 2153 C C . ARG A 1 272 ? -10.266 -18.781 8.484 1 96.06 272 ARG A C 1
ATOM 2155 O O . ARG A 1 272 ? -11.5 -18.766 8.492 1 96.06 272 ARG A O 1
ATOM 2162 N N . GLU A 1 273 ? -9.539 -19.719 8.938 1 95.25 273 GLU A N 1
ATOM 2163 C CA . GLU A 1 273 ? -10.164 -20.891 9.547 1 95.25 273 GLU A CA 1
ATOM 2164 C C . GLU A 1 273 ? -11.008 -20.516 10.758 1 95.25 273 GLU A C 1
ATOM 2166 O O . GLU A 1 273 ? -12.031 -21.141 11.039 1 95.25 273 GLU A O 1
ATOM 2171 N N . ARG A 1 274 ? -10.602 -19.422 11.352 1 95.06 274 ARG A N 1
ATOM 2172 C CA . ARG A 1 274 ? -11.336 -18.953 12.523 1 95.06 274 ARG A CA 1
ATOM 2173 C C . ARG A 1 274 ? -12.484 -18.031 12.125 1 95.06 274 ARG A C 1
ATOM 2175 O O . ARG A 1 274 ? -13.305 -17.656 12.961 1 95.06 274 ARG A O 1
ATOM 2182 N N . GLY A 1 275 ? -12.555 -17.609 10.891 1 93.31 275 GLY A N 1
ATOM 2183 C CA . GLY A 1 275 ? -13.586 -16.688 10.43 1 93.31 275 GLY A CA 1
ATOM 2184 C C . GLY A 1 275 ? -13.328 -15.25 10.82 1 93.31 275 GLY A C 1
ATOM 2185 O O . GLY A 1 275 ? -14.258 -14.445 10.938 1 93.31 275 GLY A O 1
ATOM 2186 N N . ASP A 1 276 ? -12.031 -14.852 10.938 1 90.56 276 ASP A N 1
ATOM 2187 C CA . ASP A 1 276 ? -11.641 -13.555 11.492 1 90.56 276 ASP A CA 1
ATOM 2188 C C . ASP A 1 276 ? -11.102 -12.633 10.398 1 90.56 276 ASP A C 1
ATOM 2190 O O . ASP A 1 276 ? -10.57 -11.562 10.695 1 90.56 276 ASP A O 1
ATOM 2194 N N . LEU A 1 277 ? -11.266 -12.977 9.164 1 92.88 277 LEU A N 1
ATOM 2195 C CA . LEU A 1 277 ? -10.641 -12.164 8.133 1 92.88 277 LEU A CA 1
ATOM 2196 C C . LEU A 1 277 ? -11.461 -10.914 7.848 1 92.88 277 LEU A C 1
ATOM 2198 O O . LEU A 1 277 ? -12.695 -10.953 7.887 1 92.88 277 LEU A O 1
ATOM 2202 N N . GLN A 1 278 ? -10.742 -9.891 7.637 1 87.38 278 GLN A N 1
ATOM 2203 C CA . GLN A 1 278 ? -11.336 -8.633 7.18 1 87.38 278 GLN A CA 1
ATOM 2204 C C . GLN A 1 278 ? -10.594 -8.094 5.961 1 87.38 278 GLN A C 1
ATOM 2206 O O . GLN A 1 278 ? -9.367 -8.227 5.859 1 87.38 278 GLN A O 1
ATOM 2211 N N . SER A 1 279 ? -11.414 -7.508 5.07 1 90.88 279 SER A N 1
ATOM 2212 C CA . SER A 1 279 ? -10.789 -6.91 3.895 1 90.88 279 SER A CA 1
ATOM 2213 C C . SER A 1 279 ? -9.977 -5.672 4.27 1 90.88 279 SER A C 1
ATOM 2215 O O . SER A 1 279 ? -10.336 -4.945 5.195 1 90.88 279 SER A O 1
ATOM 2217 N N . GLY A 1 280 ? -8.883 -5.402 3.496 1 91.56 280 GLY A N 1
ATOM 2218 C CA . GLY A 1 280 ? -8.031 -4.246 3.736 1 91.56 280 GLY A CA 1
ATOM 2219 C C . GLY A 1 280 ? -6.578 -4.613 3.973 1 91.56 280 GLY A C 1
ATOM 2220 O O . GLY A 1 280 ? -6.102 -5.641 3.482 1 91.56 280 GLY A O 1
ATOM 2221 N N . ILE A 1 281 ? -5.922 -3.748 4.672 1 93.25 281 ILE A N 1
ATOM 2222 C CA . ILE A 1 281 ? -4.523 -3.984 5 1 93.25 281 ILE A CA 1
ATOM 2223 C C . ILE A 1 281 ? -4.414 -5.117 6.023 1 93.25 281 ILE A C 1
ATOM 2225 O O . ILE A 1 281 ? -5.16 -5.145 7.004 1 93.25 281 ILE A O 1
ATOM 2229 N N . TRP A 1 282 ? -3.555 -6.008 5.711 1 92.81 282 TRP A N 1
ATOM 2230 C CA . TRP A 1 282 ? -3.35 -7.133 6.617 1 92.81 282 TRP A CA 1
ATOM 2231 C C . TRP A 1 282 ? -2.76 -6.664 7.941 1 92.81 282 TRP A C 1
ATOM 2233 O O . TRP A 1 282 ? -1.772 -5.926 7.961 1 92.81 282 TRP A O 1
ATOM 2243 N N . ARG A 1 283 ? -3.4 -7.121 8.992 1 82.62 283 ARG A N 1
ATOM 2244 C CA . ARG A 1 283 ? -3.033 -6.648 10.328 1 82.62 283 ARG A CA 1
ATOM 2245 C C . ARG A 1 283 ? -2.422 -7.773 11.156 1 82.62 283 ARG A C 1
ATOM 2247 O O . ARG A 1 283 ? -2.396 -7.699 12.383 1 82.62 283 ARG A O 1
ATOM 2254 N N . GLY A 1 284 ? -2.193 -8.898 10.5 1 75.06 284 GLY A N 1
ATOM 2255 C CA . GLY A 1 284 ? -1.75 -10.055 11.258 1 75.06 284 GLY A CA 1
ATOM 2256 C C . GLY A 1 284 ? -0.69 -9.719 12.289 1 75.06 284 GLY A C 1
ATOM 2257 O O . GLY A 1 284 ? -0.254 -8.57 12.391 1 75.06 284 GLY A O 1
ATOM 2258 N N . THR A 1 285 ? -0.587 -10.539 13.25 1 59.03 285 THR A N 1
ATOM 2259 C CA . THR A 1 285 ? 0.247 -10.461 14.445 1 59.03 285 THR A CA 1
ATOM 2260 C C . THR A 1 285 ? 1.702 -10.195 14.078 1 59.03 285 THR A C 1
ATOM 2262 O O . THR A 1 285 ? 2.543 -11.094 14.141 1 59.03 285 THR A O 1
ATOM 2265 N N . ALA A 1 286 ? 1.748 -9.367 12.938 1 53.56 286 ALA A N 1
ATOM 2266 C CA . ALA A 1 286 ? 3.156 -9.102 12.664 1 53.56 286 ALA A CA 1
ATOM 2267 C C . ALA A 1 286 ? 3.924 -8.805 13.945 1 53.56 286 ALA A C 1
ATOM 2269 O O . ALA A 1 286 ? 3.346 -8.344 14.93 1 53.56 286 ALA A O 1
ATOM 2270 N N . ALA A 1 287 ? 5.066 -9.281 14.156 1 52.28 287 ALA A N 1
ATOM 2271 C CA . ALA A 1 287 ? 5.922 -9.133 15.336 1 52.28 287 ALA A CA 1
ATOM 2272 C C . ALA A 1 287 ? 5.91 -7.699 15.852 1 52.28 287 ALA A C 1
ATOM 2274 O O . ALA A 1 287 ? 5.953 -7.465 17.062 1 52.28 287 ALA A O 1
ATOM 2275 N N . ASP A 1 288 ? 5.711 -6.727 14.898 1 63.31 288 ASP A N 1
ATOM 2276 C CA . ASP A 1 288 ? 5.754 -5.344 15.359 1 63.31 288 ASP A CA 1
ATOM 2277 C C . ASP A 1 288 ? 4.746 -4.48 14.602 1 63.31 288 ASP A C 1
ATOM 2279 O O . ASP A 1 288 ? 5.133 -3.619 13.812 1 63.31 288 ASP A O 1
ATOM 2283 N N . PRO A 1 289 ? 3.369 -4.719 14.898 1 59.94 289 PRO A N 1
ATOM 2284 C CA . PRO A 1 289 ? 2.338 -4.016 14.133 1 59.94 289 PRO A CA 1
ATOM 2285 C C . PRO A 1 289 ? 2.494 -2.498 14.188 1 59.94 289 PRO A C 1
ATOM 2287 O O . PRO A 1 289 ? 2.057 -1.796 13.273 1 59.94 289 PRO A O 1
ATOM 2290 N N . ARG A 1 290 ? 3.131 -2.016 15.227 1 70.69 290 ARG A N 1
ATOM 2291 C CA . ARG A 1 290 ? 3.246 -0.57 15.391 1 70.69 290 ARG A CA 1
ATOM 2292 C C . ARG A 1 290 ? 4.508 -0.041 14.711 1 70.69 290 ARG A C 1
ATOM 2294 O O . ARG A 1 290 ? 4.734 1.171 14.672 1 70.69 290 ARG A O 1
ATOM 2301 N N . GLY A 1 291 ? 5.102 -1.003 13.984 1 62.16 291 GLY A N 1
ATOM 2302 C CA . GLY A 1 291 ? 6.352 -0.583 13.367 1 62.16 291 GLY A CA 1
ATOM 2303 C C . GLY A 1 291 ? 7.477 -0.393 14.367 1 62.16 291 GLY A C 1
ATOM 2304 O O . GLY A 1 291 ? 7.23 -0.081 15.539 1 62.16 291 GLY A O 1
ATOM 2305 N N . LYS A 1 292 ? 8.547 -0.985 14.039 1 51.84 292 LYS A N 1
ATOM 2306 C CA . LYS A 1 292 ? 9.672 -0.79 14.953 1 51.84 292 LYS A CA 1
ATOM 2307 C C . LYS A 1 292 ? 9.898 0.692 15.234 1 51.84 292 LYS A C 1
ATOM 2309 O O . LYS A 1 292 ? 10.164 1.475 14.32 1 51.84 292 LYS A O 1
ATOM 2314 N N . MET A 1 293 ? 9.148 1.32 16.328 1 41.97 293 MET A N 1
ATOM 2315 C CA . MET A 1 293 ? 9.312 2.717 16.719 1 41.97 293 MET A CA 1
ATOM 2316 C C . MET A 1 293 ? 10.711 2.971 17.266 1 41.97 293 MET A C 1
ATOM 2318 O O . MET A 1 293 ? 11.344 2.059 17.797 1 41.97 293 MET A O 1
ATOM 2322 N N . MET B 1 1 ? -29.969 30.422 -10.305 1 26.62 1 MET B N 1
ATOM 2323 C CA . MET B 1 1 ? -29.203 29.984 -9.141 1 26.62 1 MET B CA 1
ATOM 2324 C C . MET B 1 1 ? -27.938 30.797 -8.977 1 26.62 1 MET B C 1
ATOM 2326 O O . MET B 1 1 ? -27.125 30.875 -9.891 1 26.62 1 MET B O 1
ATOM 2330 N N . ALA B 1 2 ? -27.922 31.938 -8.25 1 38.78 2 ALA B N 1
ATOM 2331 C CA . ALA B 1 2 ? -26.891 32.969 -8.352 1 38.78 2 ALA B CA 1
ATOM 2332 C C . ALA B 1 2 ? -25.5 32.375 -8.297 1 38.78 2 ALA B C 1
ATOM 2334 O O . ALA B 1 2 ? -25.25 31.438 -7.531 1 38.78 2 ALA B O 1
ATOM 2335 N N . ALA B 1 3 ? -24.797 32.281 -9.203 1 44.84 3 ALA B N 1
ATOM 2336 C CA . ALA B 1 3 ? -23.422 31.766 -9.25 1 44.84 3 ALA B CA 1
ATOM 2337 C C . ALA B 1 3 ? -22.734 31.938 -7.898 1 44.84 3 ALA B C 1
ATOM 2339 O O . ALA B 1 3 ? -22.609 33.062 -7.395 1 44.84 3 ALA B O 1
ATOM 2340 N N . SER B 1 4 ? -22.781 31.047 -6.891 1 52.38 4 SER B N 1
ATOM 2341 C CA . SER B 1 4 ? -22.25 31.078 -5.531 1 52.38 4 SER B CA 1
ATOM 2342 C C . SER B 1 4 ? -20.859 31.688 -5.5 1 52.38 4 SER B C 1
ATOM 2344 O O . SER B 1 4 ? -19.953 31.234 -6.219 1 52.38 4 SER B O 1
ATOM 2346 N N . GLN B 1 5 ? -20.625 33.031 -5.305 1 74.75 5 GLN B N 1
ATOM 2347 C CA . GLN B 1 5 ? -19.391 33.781 -5.426 1 74.75 5 GLN B CA 1
ATOM 2348 C C . GLN B 1 5 ? -18.422 33.438 -4.289 1 74.75 5 GLN B C 1
ATOM 2350 O O . GLN B 1 5 ? -18.578 33.938 -3.168 1 74.75 5 GLN B O 1
ATOM 2355 N N . ARG B 1 6 ? -17.547 32.469 -4.359 1 88.62 6 ARG B N 1
ATOM 2356 C CA . ARG B 1 6 ? -16.484 32.156 -3.41 1 88.62 6 ARG B CA 1
ATOM 2357 C C . ARG B 1 6 ? -15.523 33.312 -3.229 1 88.62 6 ARG B C 1
ATOM 2359 O O . ARG B 1 6 ? -15.156 33.969 -4.199 1 88.62 6 ARG B O 1
ATOM 2366 N N . THR B 1 7 ? -15.297 33.719 -1.982 1 95.44 7 THR B N 1
ATOM 2367 C CA . THR B 1 7 ? -14.375 34.812 -1.694 1 95.44 7 THR B CA 1
ATOM 2368 C C . THR B 1 7 ? -13.148 34.312 -0.944 1 95.44 7 THR B C 1
ATOM 2370 O O . THR B 1 7 ? -13.227 33.344 -0.204 1 95.44 7 THR B O 1
ATOM 2373 N N . SER B 1 8 ? -12.016 34.938 -1.233 1 96.94 8 SER B N 1
ATOM 2374 C CA . SER B 1 8 ? -10.758 34.719 -0.531 1 96.94 8 SER B CA 1
ATOM 2375 C C . SER B 1 8 ? -10.352 35.938 0.274 1 96.94 8 SER B C 1
ATOM 2377 O O . SER B 1 8 ? -10.156 37.031 -0.288 1 96.94 8 SER B O 1
ATOM 2379 N N . THR B 1 9 ? -10.242 35.781 1.542 1 97.75 9 THR B N 1
ATOM 2380 C CA . THR B 1 9 ? -9.898 36.906 2.408 1 97.75 9 THR B CA 1
ATOM 2381 C C . THR B 1 9 ? -8.648 36.594 3.227 1 97.75 9 THR B C 1
ATOM 2383 O O . THR B 1 9 ? -8.594 35.594 3.932 1 97.75 9 THR B O 1
ATOM 2386 N N . LYS B 1 10 ? -7.695 37.438 3.098 1 98.31 10 LYS B N 1
ATOM 2387 C CA . LYS B 1 10 ? -6.516 37.344 3.951 1 98.31 10 LYS B CA 1
ATOM 2388 C C . LYS B 1 10 ? -6.809 37.812 5.367 1 98.31 10 LYS B C 1
ATOM 2390 O O . LYS B 1 10 ? -7.332 38.906 5.562 1 98.31 10 LYS B O 1
ATOM 2395 N N . ILE B 1 11 ? -6.484 36.969 6.309 1 97.75 11 ILE B N 1
ATOM 2396 C CA . ILE B 1 11 ? -6.738 37.25 7.711 1 97.75 11 ILE B CA 1
ATOM 2397 C C . ILE B 1 11 ? -5.438 37.156 8.508 1 97.75 11 ILE B C 1
ATOM 2399 O O . ILE B 1 11 ? -4.594 36.312 8.227 1 97.75 11 ILE B O 1
ATOM 2403 N N . SER B 1 12 ? -5.27 38.062 9.453 1 98.06 12 SER B N 1
ATOM 2404 C CA . SER B 1 12 ? -4.191 38 10.438 1 98.06 12 SER B CA 1
ATOM 2405 C C . SER B 1 12 ? -4.727 37.719 11.836 1 98.06 12 SER B C 1
ATOM 2407 O O . SER B 1 12 ? -5.504 38.5 12.391 1 98.06 12 SER B O 1
ATOM 2409 N N . ILE B 1 13 ? -4.293 36.625 12.383 1 98.31 13 ILE B N 1
ATOM 2410 C CA . ILE B 1 13 ? -4.777 36.156 13.688 1 98.31 13 ILE B CA 1
ATOM 2411 C C . ILE B 1 13 ? -3.721 36.438 14.758 1 98.31 13 ILE B C 1
ATOM 2413 O O . ILE B 1 13 ? -2.645 35.844 14.742 1 98.31 13 ILE B O 1
ATOM 2417 N N . PRO B 1 14 ? -4.043 37.375 15.68 1 96.62 14 PRO B N 1
ATOM 2418 C CA . PRO B 1 14 ? -3.07 37.562 16.75 1 96.62 14 PRO B CA 1
ATOM 2419 C C . PRO B 1 14 ? -2.801 36.281 17.562 1 96.62 14 PRO B C 1
ATOM 2421 O O . PRO B 1 14 ? -3.74 35.594 17.969 1 96.62 14 PRO B O 1
ATOM 2424 N N . HIS B 1 15 ? -1.547 36 17.734 1 95.25 15 HIS B N 1
ATOM 2425 C CA . HIS B 1 15 ? -1.185 34.812 18.5 1 95.25 15 HIS B CA 1
ATOM 2426 C C . HIS B 1 15 ? -1.442 35 19.984 1 95.25 15 HIS B C 1
ATOM 2428 O O . HIS B 1 15 ? -0.973 35.969 20.578 1 95.25 15 HIS B O 1
ATOM 2434 N N . SER B 1 16 ? -2.119 34.188 20.625 1 90 16 SER B N 1
ATOM 2435 C CA . SER B 1 16 ? -2.551 34.375 22.016 1 90 16 SER B CA 1
ATOM 2436 C C . SER B 1 16 ? -1.393 34.156 22.984 1 90 16 SER B C 1
ATOM 2438 O O . SER B 1 16 ? -1.43 34.656 24.109 1 90 16 SER B O 1
ATOM 2440 N N . ILE B 1 17 ? -0.361 33.406 22.625 1 89.12 17 ILE B N 1
ATOM 2441 C CA . ILE B 1 17 ? 0.728 33.062 23.531 1 89.12 17 ILE B CA 1
ATOM 2442 C C . ILE B 1 17 ? 1.984 33.844 23.156 1 89.12 17 ILE B C 1
ATOM 2444 O O . ILE B 1 17 ? 2.809 34.156 24.016 1 89.12 17 ILE B O 1
ATOM 2448 N N . GLU B 1 18 ? 2.203 34.062 21.859 1 90.19 18 GLU B N 1
ATOM 2449 C CA . GLU B 1 18 ? 3.365 34.812 21.375 1 90.19 18 GLU B CA 1
ATOM 2450 C C . GLU B 1 18 ? 3.004 36.25 21.031 1 90.19 18 GLU B C 1
ATOM 2452 O O . GLU B 1 18 ? 2.521 36.531 19.938 1 90.19 18 GLU B O 1
ATOM 2457 N N . PRO B 1 19 ? 3.498 37.094 21.938 1 86.94 19 PRO B N 1
ATOM 2458 C CA . PRO B 1 19 ? 3.174 38.5 21.672 1 86.94 19 PRO B CA 1
ATOM 2459 C C . PRO B 1 19 ? 3.775 39 20.375 1 86.94 19 PRO B C 1
ATOM 2461 O O . PRO B 1 19 ? 4.863 38.562 19.984 1 86.94 19 PRO B O 1
ATOM 2464 N N . ASN B 1 20 ? 3.137 39.844 19.625 1 87.62 20 ASN B N 1
ATOM 2465 C CA . ASN B 1 20 ? 3.568 40.5 18.406 1 87.62 20 ASN B CA 1
ATOM 2466 C C . ASN B 1 20 ? 3.674 39.531 17.234 1 87.62 20 ASN B C 1
ATOM 2468 O O . ASN B 1 20 ? 4.48 39.719 16.328 1 87.62 20 ASN B O 1
ATOM 2472 N N . CYS B 1 21 ? 3.139 38.438 17.406 1 94.06 21 CYS B N 1
ATOM 2473 C CA . CYS B 1 21 ? 3.057 37.469 16.312 1 94.06 21 CYS B CA 1
ATOM 2474 C C . CYS B 1 21 ? 1.615 37.281 15.859 1 94.06 21 CYS B C 1
ATOM 2476 O O . CYS B 1 21 ? 0.727 37.031 16.672 1 94.06 21 CYS B O 1
ATOM 2478 N N . SER B 1 22 ? 1.403 37.469 14.602 1 97.75 22 SER B N 1
ATOM 2479 C CA . SER B 1 22 ? 0.097 37.219 14.016 1 97.75 22 SER B CA 1
ATOM 2480 C C . SER B 1 22 ? 0.188 36.125 12.953 1 97.75 22 SER B C 1
ATOM 2482 O O . SER B 1 22 ? 1.032 36.188 12.062 1 97.75 22 SER B O 1
ATOM 2484 N N . ILE B 1 23 ? -0.653 35.125 13.156 1 98.38 23 ILE B N 1
ATOM 2485 C CA . ILE B 1 23 ? -0.718 34.062 12.172 1 98.38 23 ILE B CA 1
ATOM 2486 C C . ILE B 1 23 ? -1.501 34.531 10.945 1 98.38 23 ILE B C 1
ATOM 2488 O O . ILE B 1 23 ? -2.654 34.938 11.062 1 98.38 23 ILE B O 1
ATOM 2492 N N . VAL B 1 24 ? -0.872 34.438 9.789 1 98.5 24 VAL B N 1
ATOM 2493 C CA . VAL B 1 24 ? -1.484 34.906 8.555 1 98.5 24 VAL B CA 1
ATOM 2494 C C . VAL B 1 24 ? -2.068 33.75 7.77 1 98.5 24 VAL B C 1
ATOM 2496 O O . VAL B 1 24 ? -1.397 32.719 7.566 1 98.5 24 VAL B O 1
ATOM 2499 N N . GLY B 1 25 ? -3.287 33.875 7.34 1 98.69 25 GLY B N 1
ATOM 2500 C CA . GLY B 1 25 ? -3.939 32.844 6.555 1 98.69 25 GLY B CA 1
ATOM 2501 C C . GLY B 1 25 ? -4.961 33.406 5.578 1 98.69 25 GLY B C 1
ATOM 2502 O O . GLY B 1 25 ? -5.117 34.625 5.453 1 98.69 25 GLY B O 1
ATOM 2503 N N . ILE B 1 26 ? -5.496 32.5 4.777 1 98.81 26 ILE B N 1
ATOM 2504 C CA . ILE B 1 26 ? -6.523 32.844 3.797 1 98.81 26 ILE B CA 1
ATOM 2505 C C . ILE B 1 26 ? -7.82 32.094 4.141 1 98.81 26 ILE B C 1
ATOM 2507 O O . ILE B 1 26 ? -7.844 30.875 4.207 1 98.81 26 ILE B O 1
ATOM 2511 N N . LEU B 1 27 ? -8.875 32.844 4.383 1 98.56 27 LEU B N 1
ATOM 2512 C CA . LEU B 1 27 ? -10.227 32.312 4.578 1 98.56 27 LEU B CA 1
ATOM 2513 C C . LEU B 1 27 ? -10.977 32.25 3.252 1 98.56 27 LEU B C 1
ATOM 2515 O O . LEU B 1 27 ? -11.156 33.281 2.586 1 98.56 27 LEU B O 1
ATOM 2519 N N . GLN B 1 28 ? -11.289 31.031 2.867 1 98 28 GLN B N 1
ATOM 2520 C CA . GLN B 1 28 ? -12.125 30.812 1.69 1 98 28 GLN B CA 1
ATOM 2521 C C . GLN B 1 28 ? -13.578 30.578 2.084 1 98 28 GLN B C 1
ATOM 2523 O O . GLN B 1 28 ? -13.891 29.594 2.775 1 98 28 GLN B O 1
ATOM 2528 N N . GLN B 1 29 ? -14.445 31.469 1.648 1 97.31 29 GLN B N 1
ATOM 2529 C CA . GLN B 1 29 ? -15.859 31.344 1.994 1 97.31 29 GLN B CA 1
ATOM 2530 C C . GLN B 1 29 ? -16.703 31.078 0.751 1 97.31 29 GLN B C 1
ATOM 2532 O O . GLN B 1 29 ? -16.578 31.797 -0.246 1 97.31 29 GLN B O 1
ATOM 2537 N N . LEU B 1 30 ? -17.547 30.094 0.83 1 95.25 30 LEU B N 1
ATOM 2538 C CA . LEU B 1 30 ? -18.453 29.75 -0.264 1 95.25 30 LEU B CA 1
ATOM 2539 C C . LEU B 1 30 ? -19.594 30.75 -0.373 1 95.25 30 LEU B C 1
ATOM 2541 O O . LEU B 1 30 ? -20 31.109 -1.478 1 95.25 30 LEU B O 1
ATOM 2545 N N . THR B 1 31 ? -20.125 31.109 0.796 1 93 31 THR B N 1
ATOM 2546 C CA . THR B 1 31 ? -21.234 32.062 0.891 1 93 31 THR B CA 1
ATOM 2547 C C . THR B 1 31 ? -20.906 33.156 1.894 1 93 31 THR B C 1
ATOM 2549 O O . THR B 1 31 ? -21.484 33.188 2.988 1 93 31 THR B O 1
ATOM 2552 N N . PRO B 1 32 ? -20.109 34.125 1.406 1 91.5 32 PRO B N 1
ATOM 2553 C CA . PRO B 1 32 ? -19.609 35.156 2.326 1 91.5 32 PRO B CA 1
ATOM 2554 C C . PRO B 1 32 ? -20.734 36 2.914 1 91.5 32 PRO B C 1
ATOM 2556 O O . PRO B 1 32 ? -20.562 36.625 3.975 1 91.5 32 PRO B O 1
ATOM 2559 N N . ASP B 1 33 ? -21.844 36.031 2.34 1 91.5 33 ASP B N 1
ATOM 2560 C CA . ASP B 1 33 ? -22.938 36.875 2.779 1 91.5 33 ASP B CA 1
ATOM 2561 C C . ASP B 1 33 ? -23.812 36.188 3.818 1 91.5 33 ASP B C 1
ATOM 2563 O O . ASP B 1 33 ? -24.703 36.781 4.414 1 91.5 33 ASP B O 1
ATOM 2567 N N . GLN B 1 34 ? -23.562 34.938 4.055 1 93.38 34 GLN B N 1
ATOM 2568 C CA . GLN B 1 34 ? -24.344 34.188 5.027 1 93.38 34 GLN B CA 1
ATOM 2569 C C . GLN B 1 34 ? -23.609 34.094 6.363 1 93.38 34 GLN B C 1
ATOM 2571 O O . GLN B 1 34 ? -22.375 34.125 6.406 1 93.38 34 GLN B O 1
ATOM 2576 N N . PRO B 1 35 ? -24.359 34.031 7.418 1 94.75 35 PRO B N 1
ATOM 2577 C CA . PRO B 1 35 ? -23.719 33.906 8.734 1 94.75 35 PRO B CA 1
ATOM 2578 C C . PRO B 1 35 ? -22.859 32.625 8.844 1 94.75 35 PRO B C 1
ATOM 2580 O O . PRO B 1 35 ? -23.203 31.609 8.258 1 94.75 35 PRO B O 1
ATOM 2583 N N . THR B 1 36 ? -21.797 32.75 9.602 1 96.88 36 THR B N 1
ATOM 2584 C CA . THR B 1 36 ? -20.859 31.656 9.727 1 96.88 36 THR B CA 1
ATOM 2585 C C . THR B 1 36 ? -21.078 30.891 11.039 1 96.88 36 THR B C 1
ATOM 2587 O O . THR B 1 36 ? -20.531 29.812 11.242 1 96.88 36 THR B O 1
ATOM 2590 N N . ASN B 1 37 ? -21.938 31.406 11.867 1 96.31 37 ASN B N 1
ATOM 2591 C CA . ASN B 1 37 ? -22.141 30.797 13.18 1 96.31 37 ASN B CA 1
ATOM 2592 C C . ASN B 1 37 ? -22.578 29.344 13.062 1 96.31 37 ASN B C 1
ATOM 2594 O O . ASN B 1 37 ? -23.656 29.062 12.539 1 96.31 37 ASN B O 1
ATOM 2598 N N . GLY B 1 38 ? -21.734 28.453 13.594 1 96.19 38 GLY B N 1
ATOM 2599 C CA . GLY B 1 38 ? -22.031 27.016 13.555 1 96.19 38 GLY B CA 1
ATOM 2600 C C . GLY B 1 38 ? -21.672 26.375 12.234 1 96.19 38 GLY B C 1
ATOM 2601 O O . GLY B 1 38 ? -21.844 25.156 12.062 1 96.19 38 GLY B O 1
ATOM 2602 N N . ARG B 1 39 ? -21.172 27.156 11.398 1 97.25 39 ARG B N 1
ATOM 2603 C CA . ARG B 1 39 ? -20.828 26.656 10.07 1 97.25 39 ARG B CA 1
ATOM 2604 C C . ARG B 1 39 ? -19.547 25.828 10.125 1 97.25 39 ARG B C 1
ATOM 2606 O O . ARG B 1 39 ? -18.609 26.156 10.852 1 97.25 39 ARG B O 1
ATOM 2613 N N . LYS B 1 40 ? -19.484 24.766 9.344 1 97.94 40 LYS B N 1
ATOM 2614 C CA . LYS B 1 40 ? -18.328 23.891 9.273 1 97.94 40 LYS B CA 1
ATOM 2615 C C . LYS B 1 40 ? -17.234 24.484 8.383 1 97.94 40 LYS B C 1
ATOM 2617 O O . LYS B 1 40 ? -17.531 25.141 7.379 1 97.94 40 LYS B O 1
ATOM 2622 N N . ILE B 1 41 ? -16.016 24.25 8.75 1 98.69 41 ILE B N 1
ATOM 2623 C CA . ILE B 1 41 ? -14.883 24.781 7.996 1 98.69 41 ILE B CA 1
ATOM 2624 C C . ILE B 1 41 ? -13.766 23.734 7.949 1 98.69 41 ILE B C 1
ATOM 2626 O O . ILE B 1 41 ? -13.641 22.906 8.859 1 98.69 41 ILE B O 1
ATOM 2630 N N . ALA B 1 42 ? -12.984 23.766 6.875 1 98.88 42 ALA B N 1
ATOM 2631 C CA . ALA B 1 42 ? -11.805 22.906 6.738 1 98.88 42 ALA B CA 1
ATOM 2632 C C . ALA B 1 42 ? -10.531 23.688 7.043 1 98.88 42 ALA B C 1
ATOM 2634 O O . ALA B 1 42 ? -10.406 24.859 6.676 1 98.88 42 ALA B O 1
ATOM 2635 N N . LEU B 1 43 ? -9.625 23 7.707 1 98.88 43 LEU B N 1
ATOM 2636 C CA . LEU B 1 43 ? -8.273 23.531 7.875 1 98.88 43 LEU B CA 1
ATOM 2637 C C . LEU B 1 43 ? -7.293 22.812 6.949 1 98.88 43 LEU B C 1
ATOM 2639 O O . LEU B 1 43 ? -7.32 21.594 6.836 1 98.88 43 LEU B O 1
ATOM 2643 N N . ILE B 1 44 ? -6.449 23.547 6.266 1 98.88 44 ILE B N 1
ATOM 2644 C CA . ILE B 1 44 ? -5.41 23.016 5.398 1 98.88 44 ILE B CA 1
ATOM 2645 C C . ILE B 1 44 ? -4.035 23.375 5.949 1 98.88 44 ILE B C 1
ATOM 2647 O O . ILE B 1 44 ? -3.719 24.562 6.105 1 98.88 44 ILE B O 1
ATOM 2651 N N . LEU B 1 45 ? -3.24 22.391 6.211 1 98.88 45 LEU B N 1
ATOM 2652 C CA . LEU B 1 45 ? -1.987 22.594 6.934 1 98.88 45 LEU B CA 1
ATOM 2653 C C . LEU B 1 45 ? -0.796 22.172 6.078 1 98.88 45 LEU B C 1
ATOM 2655 O O . LEU B 1 45 ? -0.723 21.031 5.625 1 98.88 45 LEU B O 1
ATOM 2659 N N . HIS B 1 46 ? 0.15 23.094 5.914 1 98 46 HIS B N 1
ATOM 2660 C CA . HIS B 1 46 ? 1.306 22.844 5.066 1 98 46 HIS B CA 1
ATOM 2661 C C . HIS B 1 46 ? 2.398 22.109 5.832 1 98 46 HIS B C 1
ATOM 2663 O O . HIS B 1 46 ? 2.346 22.016 7.062 1 98 46 HIS B O 1
ATOM 2669 N N . GLY B 1 47 ? 3.385 21.547 5.086 1 95.94 47 GLY B N 1
ATOM 2670 C CA . GLY B 1 47 ? 4.477 20.781 5.645 1 95.94 47 GLY B CA 1
ATOM 2671 C C . GLY B 1 47 ? 5.695 21.609 5.984 1 95.94 47 GLY B C 1
ATOM 2672 O O . GLY B 1 47 ? 5.605 22.844 6.074 1 95.94 47 GLY B O 1
ATOM 2673 N N . SER B 1 48 ? 6.809 20.922 6.148 1 91.88 48 SER B N 1
ATOM 2674 C CA . SER B 1 48 ? 8.047 21.531 6.625 1 91.88 48 SER B CA 1
ATOM 2675 C C . SER B 1 48 ? 8.484 22.672 5.711 1 91.88 48 SER B C 1
ATOM 2677 O O . SER B 1 48 ? 8.57 22.5 4.492 1 91.88 48 SER B O 1
ATOM 2679 N N . ALA B 1 49 ? 8.672 23.812 6.297 1 85.62 49 ALA B N 1
ATOM 2680 C CA . ALA B 1 49 ? 9.172 25.016 5.637 1 85.62 49 ALA B CA 1
ATOM 2681 C C . ALA B 1 49 ? 8.281 25.406 4.457 1 85.62 49 ALA B C 1
ATOM 2683 O O . ALA B 1 49 ? 8.766 25.938 3.463 1 85.62 49 ALA B O 1
ATOM 2684 N N . GLY B 1 50 ? 7.039 25.031 4.516 1 92.44 50 GLY B N 1
ATOM 2685 C CA . GLY B 1 50 ? 6.094 25.359 3.461 1 92.44 50 GLY B CA 1
ATOM 2686 C C . GLY B 1 50 ? 5.355 26.656 3.697 1 92.44 50 GLY B C 1
ATOM 2687 O O . GLY B 1 50 ? 5.895 27.578 4.32 1 92.44 50 GLY B O 1
ATOM 2688 N N . HIS B 1 51 ? 4.25 26.781 3.012 1 95.62 51 HIS B N 1
ATOM 2689 C CA . HIS B 1 51 ? 3.379 27.953 3.15 1 95.62 51 HIS B CA 1
ATOM 2690 C C . HIS B 1 51 ? 1.951 27.625 2.727 1 95.62 51 HIS B C 1
ATOM 2692 O O . HIS B 1 51 ? 1.703 26.578 2.119 1 95.62 51 HIS B O 1
ATOM 2698 N N . LYS B 1 52 ? 1.043 28.516 3.033 1 97.12 52 LYS B N 1
ATOM 2699 C CA . LYS B 1 52 ? -0.394 28.281 2.947 1 97.12 52 LYS B CA 1
ATOM 2700 C C . LYS B 1 52 ? -0.826 28.047 1.501 1 97.12 52 LYS B C 1
ATOM 2702 O O . LYS B 1 52 ? -1.87 27.4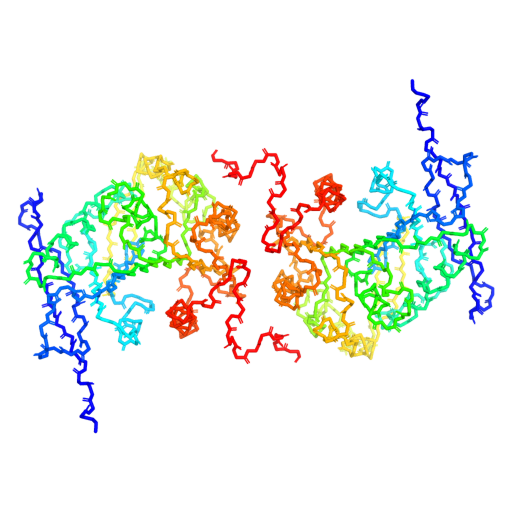38 1.249 1 97.12 52 LYS B O 1
ATOM 2707 N N . ASP B 1 53 ? -0.069 28.484 0.507 1 95.56 53 ASP B N 1
ATOM 2708 C CA . ASP B 1 53 ? -0.463 28.359 -0.892 1 95.56 53 ASP B CA 1
ATOM 2709 C C . ASP B 1 53 ? 0.398 27.312 -1.611 1 95.56 53 ASP B C 1
ATOM 2711 O O . ASP B 1 53 ? 0.418 27.266 -2.842 1 95.56 53 ASP B O 1
ATOM 2715 N N . TYR B 1 54 ? 1.067 26.5 -0.828 1 91.5 54 TYR B N 1
ATOM 2716 C CA . TYR B 1 54 ? 2.043 25.562 -1.363 1 91.5 54 TYR B CA 1
ATOM 2717 C C . TYR B 1 54 ? 1.359 24.297 -1.866 1 91.5 54 TYR B C 1
ATOM 2719 O O . TYR B 1 54 ? 0.316 23.891 -1.344 1 91.5 54 TYR B O 1
ATOM 2727 N N . LEU B 1 55 ? 1.979 23.688 -3.07 1 94.94 55 LEU B N 1
ATOM 2728 C CA . LEU B 1 55 ? 1.555 22.391 -3.59 1 94.94 55 LEU B CA 1
ATOM 2729 C C . LEU B 1 55 ? 0.073 22.406 -3.949 1 94.94 55 LEU B C 1
ATOM 2731 O O . LEU B 1 55 ? -0.355 23.188 -4.801 1 94.94 55 LEU B O 1
ATOM 2735 N N . PHE B 1 56 ? -0.769 21.531 -3.293 1 97.44 56 PHE B N 1
ATOM 2736 C CA . PHE B 1 56 ? -2.17 21.391 -3.664 1 97.44 56 PHE B CA 1
ATOM 2737 C C . PHE B 1 56 ? -3.062 22.234 -2.77 1 97.44 56 PHE B C 1
ATOM 2739 O O . PHE B 1 56 ? -4.277 22.297 -2.967 1 97.44 56 PHE B O 1
ATOM 2746 N N . HIS B 1 57 ? -2.543 23.031 -1.887 1 97.94 57 HIS B N 1
ATOM 2747 C CA . HIS B 1 57 ? -3.293 23.656 -0.805 1 97.94 57 HIS B CA 1
ATOM 2748 C C . HIS B 1 57 ? -4.25 24.719 -1.341 1 97.94 57 HIS B C 1
ATOM 2750 O O . HIS B 1 57 ? -5.434 24.719 -0.993 1 97.94 57 HIS B O 1
ATOM 2756 N N . LYS B 1 58 ? -3.719 25.641 -2.127 1 97.31 58 LYS B N 1
ATOM 2757 C CA . LYS B 1 58 ? -4.559 26.703 -2.656 1 97.31 58 LYS B CA 1
ATOM 2758 C C . LYS B 1 58 ? -5.691 26.141 -3.51 1 97.31 58 LYS B C 1
ATOM 2760 O O . LYS B 1 58 ? -6.852 26.516 -3.336 1 97.31 58 LYS B O 1
ATOM 2765 N N . ARG B 1 59 ? -5.328 25.219 -4.387 1 97.38 59 ARG B N 1
ATOM 2766 C CA . ARG B 1 59 ? -6.332 24.625 -5.25 1 97.38 59 ARG B CA 1
ATOM 2767 C C . ARG B 1 59 ? -7.395 23.891 -4.43 1 97.38 59 ARG B C 1
ATOM 2769 O O . ARG B 1 59 ? -8.586 23.984 -4.727 1 97.38 59 ARG B O 1
ATOM 2776 N N . LEU B 1 60 ? -6.965 23.203 -3.443 1 98.31 60 LEU B N 1
ATOM 2777 C CA . LEU B 1 60 ? -7.91 22.484 -2.584 1 98.31 60 LEU B CA 1
ATOM 2778 C C . LEU B 1 60 ? -8.867 23.469 -1.907 1 98.31 60 LEU B C 1
ATOM 2780 O O . LEU B 1 60 ? -10.078 23.25 -1.885 1 98.31 60 LEU B O 1
ATOM 2784 N N . GLY B 1 61 ? -8.344 24.562 -1.389 1 97.75 61 GLY B N 1
ATOM 2785 C CA . GLY B 1 61 ? -9.18 25.578 -0.76 1 97.75 61 GLY B CA 1
ATOM 2786 C C . GLY B 1 61 ? -10.242 26.125 -1.687 1 97.75 61 GLY B C 1
ATOM 2787 O O . GLY B 1 61 ? -11.359 26.406 -1.256 1 97.75 61 GLY B O 1
ATOM 2788 N N . LEU B 1 62 ? -9.914 26.188 -2.908 1 96.19 62 LEU B N 1
ATOM 2789 C CA . LEU B 1 62 ? -10.812 26.766 -3.898 1 96.19 62 LEU B CA 1
ATOM 2790 C C . LEU B 1 62 ? -11.867 25.75 -4.336 1 96.19 62 LEU B C 1
ATOM 2792 O O . LEU B 1 62 ? -12.898 26.125 -4.898 1 96.19 62 LEU B O 1
ATOM 2796 N N . CYS B 1 63 ? -11.633 24.453 -4.055 1 96.88 63 CYS B N 1
ATOM 2797 C CA . CYS B 1 63 ? -12.5 23.438 -4.629 1 96.88 63 CYS B CA 1
ATOM 2798 C C . CYS B 1 63 ? -13.352 22.781 -3.551 1 96.88 63 CYS B C 1
ATOM 2800 O O . CYS B 1 63 ? -14.352 22.125 -3.857 1 96.88 63 CYS B O 1
ATOM 2802 N N . LEU B 1 64 ? -12.992 22.953 -2.32 1 97.75 64 LEU B N 1
ATOM 2803 C CA . LEU B 1 64 ? -13.711 22.281 -1.243 1 97.75 64 LEU B CA 1
ATOM 2804 C C . LEU B 1 64 ? -15.164 22.734 -1.188 1 97.75 64 LEU B C 1
ATOM 2806 O O . LEU B 1 64 ? -15.445 23.922 -1.36 1 97.75 64 LEU B O 1
ATOM 2810 N N . PRO B 1 65 ? -16.156 21.828 -0.916 1 97.06 65 PRO B N 1
ATOM 2811 C CA . PRO B 1 65 ? -17.578 22.188 -0.795 1 97.06 65 PRO B CA 1
ATOM 2812 C C . PRO B 1 65 ? -17.922 22.766 0.578 1 97.06 65 PRO B C 1
ATOM 2814 O O . PRO B 1 65 ? -19.078 22.719 0.991 1 97.06 65 PRO B O 1
ATOM 2817 N N . LEU B 1 66 ? -17.016 23.172 1.348 1 96.62 66 LEU B N 1
ATOM 2818 C CA . LEU B 1 66 ? -17.172 23.922 2.596 1 96.62 66 LEU B CA 1
ATOM 2819 C C . LEU B 1 66 ? -16.125 25.031 2.709 1 96.62 66 LEU B C 1
ATOM 2821 O O . LEU B 1 66 ? -15.18 25.078 1.921 1 96.62 66 LEU B O 1
ATOM 2825 N N . ASP B 1 67 ? -16.375 25.984 3.592 1 98.25 67 ASP B N 1
ATOM 2826 C CA . ASP B 1 67 ? -15.359 27.016 3.842 1 98.25 67 ASP B CA 1
ATOM 2827 C C . ASP B 1 67 ? -14.039 26.391 4.281 1 98.25 67 ASP B C 1
ATOM 2829 O O . ASP B 1 67 ? -14.016 25.266 4.789 1 98.25 67 ASP B O 1
ATOM 2833 N N . SER B 1 68 ? -12.969 27.078 3.967 1 98.69 68 SER B N 1
ATOM 2834 C CA . SER B 1 68 ? -11.664 26.562 4.371 1 98.69 68 SER B CA 1
ATOM 2835 C C . SER B 1 68 ? -10.75 27.688 4.836 1 98.69 68 SER B C 1
ATOM 2837 O O . SER B 1 68 ? -10.969 28.859 4.504 1 98.69 68 SER B O 1
ATOM 2839 N N . PHE B 1 69 ? -9.836 27.391 5.66 1 98.81 69 PHE B N 1
ATOM 2840 C CA . PHE B 1 69 ? -8.773 28.281 6.105 1 98.81 69 PHE B CA 1
ATOM 2841 C C . PHE B 1 69 ? -7.414 27.609 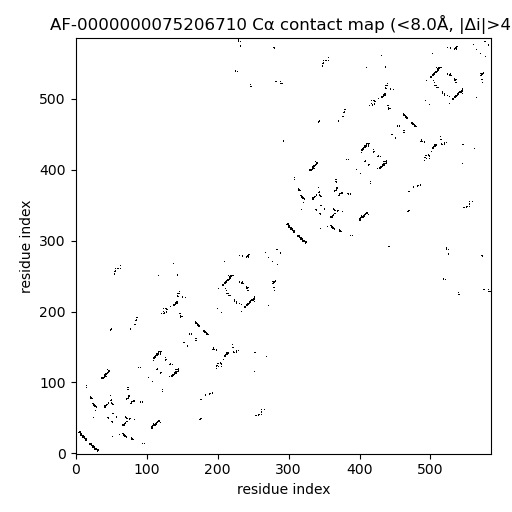6.012 1 98.81 69 PHE B C 1
ATOM 2843 O O . PHE B 1 69 ? -7.223 26.5 6.527 1 98.81 69 PHE B O 1
ATOM 2850 N N . ARG B 1 70 ? -6.559 28.125 5.285 1 98.81 70 ARG B N 1
ATOM 2851 C CA . ARG B 1 70 ? -5.152 27.75 5.254 1 98.81 70 ARG B CA 1
ATOM 2852 C C . ARG B 1 70 ? -4.266 28.859 5.777 1 98.81 70 ARG B C 1
ATOM 2854 O O . ARG B 1 70 ? -4.543 30.047 5.547 1 98.81 70 ARG B O 1
ATOM 2861 N N . PHE B 1 71 ? -3.158 28.484 6.449 1 98.69 71 PHE B N 1
ATOM 2862 C CA . PHE B 1 71 ? -2.348 29.516 7.066 1 98.69 71 PHE B CA 1
ATOM 2863 C C . PHE B 1 71 ? -0.88 29.109 7.109 1 98.69 71 PHE B C 1
ATOM 2865 O O . PHE B 1 71 ? -0.548 27.953 6.863 1 98.69 71 PHE B O 1
ATOM 2872 N N . ASP B 1 72 ? -0.043 30.094 7.332 1 97.69 72 ASP B N 1
ATOM 2873 C CA . ASP B 1 72 ? 1.386 29.875 7.539 1 97.69 72 ASP B CA 1
ATOM 2874 C C . ASP B 1 72 ? 1.695 29.625 9.016 1 97.69 72 ASP B C 1
ATOM 2876 O O . ASP B 1 72 ? 1.34 30.438 9.875 1 97.69 72 ASP B O 1
ATOM 2880 N N . PHE B 1 73 ? 2.322 28.531 9.297 1 96.62 73 PHE B N 1
ATOM 2881 C CA . PHE B 1 73 ? 2.793 28.312 10.664 1 96.62 73 PHE B CA 1
ATOM 2882 C C . PHE B 1 73 ? 3.836 29.359 11.047 1 96.62 73 PHE B C 1
ATOM 2884 O O . PHE B 1 73 ? 4.426 30 10.18 1 96.62 73 PHE B O 1
ATOM 2891 N N . ARG B 1 74 ? 4.02 29.5 12.312 1 94.19 74 ARG B N 1
ATOM 2892 C CA . ARG B 1 74 ? 5.027 30.453 12.766 1 94.19 74 ARG B CA 1
ATOM 2893 C C . ARG B 1 74 ? 6.383 30.156 12.133 1 94.19 74 ARG B C 1
ATOM 2895 O O . ARG B 1 74 ? 6.789 29 12.031 1 94.19 74 ARG B O 1
ATOM 2902 N N . GLY B 1 75 ? 6.988 31.281 11.719 1 90.19 75 GLY B N 1
ATOM 2903 C CA . GLY B 1 75 ? 8.305 31.156 11.109 1 90.19 75 GLY B CA 1
ATOM 2904 C C . GLY B 1 75 ? 8.25 30.844 9.625 1 90.19 75 GLY B C 1
ATOM 2905 O O . GLY B 1 75 ? 9.289 30.766 8.961 1 90.19 75 GLY B O 1
ATOM 2906 N N . CYS B 1 76 ? 7.07 30.719 9.078 1 92.56 76 CYS B N 1
ATOM 2907 C CA . CYS B 1 76 ? 6.922 30.391 7.668 1 92.56 76 CYS B CA 1
ATOM 2908 C C . CYS B 1 76 ? 6.25 31.516 6.906 1 92.56 76 CYS B C 1
ATOM 2910 O O . CYS B 1 76 ? 5.188 32 7.309 1 92.56 76 CYS B O 1
ATOM 2912 N N . HIS B 1 77 ? 6.859 31.906 5.793 1 93.06 77 HIS B N 1
ATOM 2913 C CA . HIS B 1 77 ? 6.352 32.875 4.82 1 93.06 77 HIS B CA 1
ATOM 2914 C C . HIS B 1 77 ? 5.871 34.156 5.504 1 93.06 77 HIS B C 1
ATOM 2916 O O . HIS B 1 77 ? 6.664 34.875 6.113 1 93.06 77 HIS B O 1
ATOM 2922 N N . GLU B 1 78 ? 4.461 34.344 5.605 1 94.94 78 GLU B N 1
ATOM 2923 C CA . GLU B 1 78 ? 3.984 35.656 6.059 1 94.94 78 GLU B CA 1
ATOM 2924 C C . GLU B 1 78 ? 3.787 35.688 7.574 1 94.94 78 GLU B C 1
ATOM 2926 O O . GLU B 1 78 ? 3.584 36.75 8.164 1 94.94 78 GLU B O 1
ATOM 2931 N N . THR B 1 79 ? 3.803 34.531 8.188 1 95.62 79 THR B N 1
ATOM 2932 C CA . THR B 1 79 ? 3.676 34.469 9.641 1 95.62 79 THR B CA 1
ATOM 2933 C C . THR B 1 79 ? 5.039 34.625 10.312 1 95.62 79 THR B C 1
ATOM 2935 O O . THR B 1 79 ? 5.941 33.812 10.07 1 95.62 79 THR B O 1
ATOM 2938 N N . PRO B 1 80 ? 5.215 35.656 11.117 1 93.38 80 PRO B N 1
ATOM 2939 C CA . PRO B 1 80 ? 6.512 35.844 11.773 1 93.38 80 PRO B CA 1
ATOM 2940 C C . PRO B 1 80 ? 6.867 34.688 12.727 1 93.38 80 PRO B C 1
ATOM 2942 O O . PRO B 1 80 ? 6.047 33.812 12.977 1 93.38 80 PRO B O 1
ATOM 2945 N N . GLY B 1 81 ? 8.094 34.812 13.273 1 89.25 81 GLY B N 1
ATOM 2946 C CA . GLY B 1 81 ? 8.617 33.812 14.172 1 89.25 81 GLY B CA 1
ATOM 2947 C C . GLY B 1 81 ? 9.805 33.062 13.594 1 89.25 81 GLY B C 1
ATOM 2948 O O . GLY B 1 81 ? 10.383 33.469 12.586 1 89.25 81 GLY B O 1
ATOM 2949 N N . THR B 1 82 ? 10.148 32 14.375 1 85.12 82 THR B N 1
ATOM 2950 C CA . THR B 1 82 ? 11.297 31.219 13.961 1 85.12 82 THR B CA 1
ATOM 2951 C C . THR B 1 82 ? 10.898 29.766 13.719 1 85.12 82 THR B C 1
ATOM 2953 O O . THR B 1 82 ? 10.289 29.125 14.586 1 85.12 82 THR B O 1
ATOM 2956 N N . TRP B 1 83 ? 11.172 29.375 12.562 1 86.44 83 TRP B N 1
ATOM 2957 C CA . TRP B 1 83 ? 10.945 27.969 12.258 1 86.44 83 TRP B CA 1
ATOM 2958 C C . TRP B 1 83 ? 12.016 27.094 12.914 1 86.44 83 TRP B C 1
ATOM 2960 O O . TRP B 1 83 ? 13.195 27.438 12.914 1 86.44 83 TRP B O 1
ATOM 2970 N N . ARG B 1 84 ? 11.609 26.016 13.484 1 86.44 84 ARG B N 1
ATOM 2971 C CA . ARG B 1 84 ? 12.523 25.047 14.086 1 86.44 84 ARG B CA 1
ATOM 2972 C C . ARG B 1 84 ? 12.156 23.625 13.672 1 86.44 84 ARG B C 1
ATOM 2974 O O . ARG B 1 84 ? 10.977 23.281 13.602 1 86.44 84 ARG B O 1
ATOM 2981 N N . GLN B 1 85 ? 13.195 22.844 13.477 1 85.19 85 GLN B N 1
ATOM 2982 C CA . GLN B 1 85 ? 12.977 21.438 13.102 1 85.19 85 GLN B CA 1
ATOM 2983 C C . GLN B 1 85 ? 12.195 20.703 14.188 1 85.19 85 GLN B C 1
ATOM 2985 O O . GLN B 1 85 ? 11.359 19.844 13.875 1 85.19 85 GLN B O 1
ATOM 2990 N N . HIS B 1 86 ? 12.43 20.969 15.414 1 86.31 86 HIS B N 1
ATOM 2991 C CA . HIS B 1 86 ? 11.766 20.297 16.516 1 86.31 86 HIS B CA 1
ATOM 2992 C C . HIS B 1 86 ? 10.57 21.109 17.016 1 86.31 86 HIS B C 1
ATOM 2994 O O . HIS B 1 86 ? 10.07 20.875 18.125 1 86.31 86 HIS B O 1
ATOM 3000 N N . GLY B 1 87 ? 10.102 22.094 16.312 1 91.06 87 GLY B N 1
ATOM 3001 C CA . GLY B 1 87 ? 9.055 23 16.766 1 91.06 87 GLY B CA 1
ATOM 3002 C C . GLY B 1 87 ? 7.656 22.469 16.516 1 91.06 87 GLY B C 1
ATOM 3003 O O . GLY B 1 87 ? 6.734 23.234 16.25 1 91.06 87 GLY B O 1
ATOM 3004 N N . LEU B 1 88 ? 7.5 21.172 16.594 1 96.25 88 LEU B N 1
ATOM 3005 C CA . LEU B 1 88 ? 6.215 20.562 16.266 1 96.25 88 LEU B CA 1
ATOM 3006 C C . LEU B 1 88 ? 5.156 20.953 17.297 1 96.25 88 LEU B C 1
ATOM 3008 O O . LEU B 1 88 ? 4.016 21.25 16.938 1 96.25 88 LEU B O 1
ATOM 3012 N N . GLU B 1 89 ? 5.535 21.031 18.547 1 95.69 89 GLU B N 1
ATOM 3013 C CA . GLU B 1 89 ? 4.574 21.406 19.578 1 95.69 89 GLU B CA 1
ATOM 3014 C C . GLU B 1 89 ? 4.113 22.844 19.406 1 95.69 89 GLU B C 1
ATOM 3016 O O . GLU B 1 89 ? 2.963 23.172 19.703 1 95.69 89 GLU B O 1
ATOM 3021 N N . ASP B 1 90 ? 5.023 23.688 18.969 1 94.81 90 ASP B N 1
ATOM 3022 C CA . ASP B 1 90 ? 4.652 25.062 18.656 1 94.81 90 ASP B CA 1
ATOM 3023 C C . ASP B 1 90 ? 3.592 25.125 17.562 1 94.81 90 ASP B C 1
ATOM 3025 O O . ASP B 1 90 ? 2.666 25.938 17.625 1 94.81 90 ASP B O 1
ATOM 3029 N N . GLU B 1 91 ? 3.758 24.297 16.625 1 97.25 91 GLU B N 1
ATOM 3030 C CA . GLU B 1 91 ? 2.814 24.266 15.508 1 97.25 91 GLU B CA 1
ATOM 3031 C C . GLU B 1 91 ? 1.463 23.703 15.945 1 97.25 91 GLU B C 1
ATOM 3033 O O . GLU B 1 91 ? 0.418 24.141 15.453 1 97.25 91 GLU B O 1
ATOM 3038 N N . VAL B 1 92 ? 1.466 22.766 16.891 1 98.12 92 VAL B N 1
ATOM 3039 C CA . VAL B 1 92 ? 0.218 22.281 17.484 1 98.12 92 VAL B CA 1
ATOM 3040 C C . VAL B 1 92 ? -0.494 23.438 18.172 1 98.12 92 VAL B C 1
ATOM 3042 O O . VAL B 1 92 ? -1.709 23.609 18.047 1 98.12 92 VAL B O 1
ATOM 3045 N N . THR B 1 93 ? 0.263 24.25 18.859 1 97.56 93 THR B N 1
ATOM 3046 C CA . THR B 1 93 ? -0.285 25.422 19.516 1 97.56 93 THR B CA 1
ATOM 3047 C C . THR B 1 93 ? -0.873 26.391 18.484 1 97.56 93 THR B C 1
ATOM 3049 O O . THR B 1 93 ? -1.94 26.969 18.703 1 97.56 93 THR B O 1
ATOM 3052 N N . ASP B 1 94 ? -0.146 26.547 17.375 1 98.25 94 ASP B N 1
ATOM 3053 C CA . ASP B 1 94 ? -0.648 27.422 16.328 1 98.25 94 ASP B CA 1
ATOM 3054 C C . ASP B 1 94 ? -2.02 26.953 15.836 1 98.25 94 ASP B C 1
ATOM 3056 O O . ASP B 1 94 ? -2.902 27.766 15.578 1 98.25 94 ASP B O 1
ATOM 3060 N N . ILE B 1 95 ? -2.197 25.641 15.664 1 98.81 95 ILE B N 1
ATOM 3061 C CA . ILE B 1 95 ? -3.494 25.109 15.266 1 98.81 95 ILE B CA 1
ATOM 3062 C C . ILE B 1 95 ? -4.562 25.531 16.266 1 98.81 95 ILE B C 1
ATOM 3064 O O . ILE B 1 95 ? -5.629 26.016 15.891 1 98.81 95 ILE B O 1
ATOM 3068 N N . SER B 1 96 ? -4.289 25.422 17.547 1 98.62 96 SER B N 1
ATOM 3069 C CA . SER B 1 96 ? -5.25 25.766 18.594 1 98.62 96 SER B CA 1
ATOM 3070 C C . SER B 1 96 ? -5.602 27.25 18.547 1 98.62 96 SER B C 1
ATOM 3072 O O . SER B 1 96 ? -6.766 27.625 18.688 1 98.62 96 SER B O 1
ATOM 3074 N N . VAL B 1 97 ? -4.594 28.062 18.344 1 98.38 97 VAL B N 1
ATOM 3075 C CA . VAL B 1 97 ? -4.805 29.516 18.266 1 98.38 97 VAL B CA 1
ATOM 3076 C C . VAL B 1 97 ? -5.746 29.828 17.109 1 98.38 97 VAL B C 1
ATOM 3078 O O . VAL B 1 97 ? -6.695 30.609 17.266 1 98.38 97 VAL B O 1
ATOM 3081 N N . VAL B 1 98 ? -5.5 29.219 16 1 98.75 98 VAL B N 1
ATOM 3082 C CA . VAL B 1 98 ? -6.289 29.453 14.797 1 98.75 98 VAL B CA 1
ATOM 3083 C C . VAL B 1 98 ? -7.715 28.953 15.008 1 98.75 98 VAL B C 1
ATOM 3085 O O . VAL B 1 98 ? -8.68 29.656 14.719 1 98.75 98 VAL B O 1
ATOM 3088 N N . VAL B 1 99 ? -7.871 27.734 15.531 1 98.75 99 VAL B N 1
ATOM 3089 C CA . VAL B 1 99 ? -9.18 27.125 15.75 1 98.75 99 VAL B CA 1
ATOM 3090 C C . VAL B 1 99 ? -9.992 28 16.719 1 98.75 99 VAL B C 1
ATOM 3092 O O . VAL B 1 99 ? -11.164 28.266 16.469 1 98.75 99 VAL B O 1
ATOM 3095 N N . ASP B 1 100 ? -9.367 28.438 17.781 1 98.19 100 ASP B N 1
ATOM 3096 C CA . ASP B 1 100 ? -10.031 29.297 18.766 1 98.19 100 ASP B CA 1
ATOM 3097 C C . ASP B 1 100 ? -10.5 30.609 18.141 1 98.19 100 ASP B C 1
ATOM 3099 O O . ASP B 1 100 ? -11.625 31.047 18.375 1 98.19 100 ASP B O 1
ATOM 3103 N N . TYR B 1 101 ? -9.656 31.188 17.359 1 98.25 101 TYR B N 1
ATOM 3104 C CA . TYR B 1 101 ? -10 32.438 16.719 1 98.25 101 TYR B CA 1
ATOM 3105 C C . TYR B 1 101 ? -11.195 32.281 15.781 1 98.25 101 TYR B C 1
ATOM 3107 O O . TYR B 1 101 ? -12.133 33.094 15.812 1 98.25 101 TYR B O 1
ATOM 3115 N N . LEU B 1 102 ? -11.164 31.281 14.93 1 98.44 102 LEU B N 1
ATOM 3116 C CA . LEU B 1 102 ? -12.234 31.031 13.977 1 98.44 102 LEU B CA 1
ATOM 3117 C C . LEU B 1 102 ? -13.555 30.781 14.688 1 98.44 102 LEU B C 1
ATOM 3119 O O . LEU B 1 102 ? -14.609 31.234 14.234 1 98.44 102 LEU B O 1
ATOM 3123 N N . ALA B 1 103 ? -13.477 30.047 15.781 1 98.25 103 ALA B N 1
ATOM 3124 C CA . ALA B 1 103 ? -14.68 29.766 16.562 1 98.25 103 ALA B CA 1
ATOM 3125 C C . ALA B 1 103 ? -15.219 31.031 17.219 1 98.25 103 ALA B C 1
ATOM 3127 O O . ALA B 1 103 ? -16.406 31.328 17.109 1 98.25 103 ALA B O 1
ATOM 3128 N N . LYS B 1 104 ? -14.375 31.812 17.828 1 97.81 104 LYS B N 1
ATOM 3129 C CA . LYS B 1 104 ? -14.789 33 18.594 1 97.81 104 LYS B CA 1
ATOM 3130 C C . LYS B 1 104 ? -15.227 34.125 17.672 1 97.81 104 LYS B C 1
ATOM 3132 O O . LYS B 1 104 ? -16.219 34.812 17.938 1 97.81 104 LYS B O 1
ATOM 3137 N N . THR B 1 105 ? -14.531 34.344 16.594 1 97.44 105 THR B N 1
ATOM 3138 C CA . THR B 1 105 ? -14.734 35.5 15.742 1 97.44 105 THR B CA 1
ATOM 3139 C C . THR B 1 105 ? -15.836 35.219 14.719 1 97.44 105 THR B C 1
ATOM 3141 O O . THR B 1 105 ? -16.641 36.125 14.414 1 97.44 105 THR B O 1
ATOM 3144 N N . PHE B 1 106 ? -15.906 33.969 14.219 1 97.5 106 PHE B N 1
ATOM 3145 C CA . PHE B 1 106 ? -16.812 33.688 13.102 1 97.5 106 PHE B CA 1
ATOM 3146 C C . PHE B 1 106 ? -17.844 32.625 13.484 1 97.5 106 PHE B C 1
ATOM 3148 O O . PHE B 1 106 ? -18.828 32.438 12.773 1 97.5 106 PHE B O 1
ATOM 3155 N N . GLY B 1 107 ? -17.609 31.875 14.594 1 98.38 107 GLY B N 1
ATOM 3156 C CA . GLY B 1 107 ? -18.516 30.812 14.992 1 98.38 107 GLY B CA 1
ATOM 3157 C C . GLY B 1 107 ? -18.297 29.516 14.242 1 98.38 107 GLY B C 1
ATOM 3158 O O . GLY B 1 107 ? -19.125 28.609 14.305 1 98.38 107 GLY B O 1
ATOM 3159 N N . TYR B 1 108 ? -17.172 29.406 13.586 1 98.44 108 TYR B N 1
ATOM 3160 C CA . TYR B 1 108 ? -16.891 28.219 12.789 1 98.44 108 TYR B CA 1
ATOM 3161 C C . TYR B 1 108 ? -16.656 27.016 13.68 1 98.44 108 TYR B C 1
ATOM 3163 O O . TYR B 1 108 ? -16.188 27.141 14.812 1 98.44 108 TYR B O 1
ATOM 3171 N N . GLN B 1 109 ? -16.891 25.875 13.156 1 98.19 109 GLN B N 1
ATOM 3172 C CA . GLN B 1 109 ? -16.5 24.578 13.703 1 98.19 109 GLN B CA 1
ATOM 3173 C C . GLN B 1 109 ? -15.617 23.812 12.734 1 98.19 109 GLN B C 1
ATOM 3175 O O . GLN B 1 109 ? -16.031 23.5 11.617 1 98.19 109 GLN B O 1
ATOM 3180 N N . VAL B 1 110 ? -14.438 23.484 13.172 1 98.69 110 VAL B N 1
ATOM 3181 C CA . VAL B 1 110 ? -13.547 22.719 12.297 1 98.69 110 VAL B CA 1
ATOM 3182 C C . VAL B 1 110 ? -14.086 21.312 12.117 1 98.69 110 VAL B C 1
ATOM 3184 O O . VAL B 1 110 ? -14.305 20.594 13.094 1 98.69 110 VAL B O 1
ATOM 3187 N N . ASP B 1 111 ? -14.281 20.922 10.828 1 98.69 111 ASP B N 1
ATOM 3188 C CA . ASP B 1 111 ? -14.914 19.641 10.531 1 98.69 111 ASP B CA 1
ATOM 3189 C C . ASP B 1 111 ? -13.992 18.75 9.711 1 98.69 111 ASP B C 1
ATOM 3191 O O . ASP B 1 111 ? -14.148 17.531 9.695 1 98.69 111 ASP B O 1
ATOM 3195 N N . LEU B 1 112 ? -13.078 19.344 9.031 1 98.88 112 LEU B N 1
ATOM 3196 C CA . LEU B 1 112 ? -12.102 18.656 8.195 1 98.88 112 LEU B CA 1
ATOM 3197 C C . LEU B 1 112 ? -10.719 19.25 8.367 1 98.88 112 LEU B C 1
ATOM 3199 O O . LEU B 1 112 ? -10.562 20.484 8.398 1 98.88 112 LEU B O 1
ATOM 3203 N N . ILE B 1 113 ? -9.742 18.422 8.547 1 98.94 113 ILE B N 1
ATOM 3204 C CA . ILE B 1 113 ? -8.352 18.859 8.531 1 98.94 113 ILE B CA 1
ATOM 3205 C C . ILE B 1 113 ? -7.586 18.109 7.441 1 98.94 113 ILE B C 1
ATOM 3207 O O . ILE B 1 113 ? -7.699 16.875 7.328 1 98.94 113 ILE B O 1
ATOM 3211 N N . VAL B 1 114 ? -6.887 18.812 6.621 1 98.94 114 VAL B N 1
ATOM 3212 C CA . VAL B 1 114 ? -5.988 18.25 5.617 1 98.94 114 VAL B CA 1
ATOM 3213 C C . VAL B 1 114 ? -4.551 18.672 5.918 1 98.94 114 VAL B C 1
ATOM 3215 O O . VAL B 1 114 ? -4.238 19.875 5.941 1 98.94 114 VAL B O 1
ATOM 3218 N N . GLY B 1 115 ? -3.742 17.75 6.168 1 98.88 115 GLY B N 1
ATOM 3219 C CA . GLY B 1 115 ? -2.34 18.031 6.438 1 98.88 115 GLY B CA 1
ATOM 3220 C C . GLY B 1 115 ? -1.399 17.375 5.449 1 98.88 115 GLY B C 1
ATOM 3221 O O . GLY B 1 115 ? -1.63 16.234 5.023 1 98.88 115 GLY B O 1
ATOM 3222 N N . HIS B 1 116 ? -0.364 18.094 5.098 1 98.75 116 HIS B N 1
ATOM 3223 C CA . HIS B 1 116 ? 0.728 17.531 4.305 1 98.75 116 HIS B CA 1
ATOM 3224 C C . HIS B 1 116 ? 2.006 17.438 5.129 1 98.75 116 HIS B C 1
ATOM 3226 O O . HIS B 1 116 ? 2.426 18.406 5.762 1 98.75 116 HIS B O 1
ATOM 3232 N N . SER B 1 117 ? 2.672 16.219 5.035 1 98.25 117 SER B N 1
ATOM 3233 C CA . SER B 1 117 ? 3.971 16.031 5.668 1 98.25 117 SER B CA 1
ATOM 3234 C C . SER B 1 117 ? 3.943 16.453 7.133 1 98.25 117 SER B C 1
ATOM 3236 O O . SER B 1 117 ? 3.137 15.953 7.918 1 98.25 117 SER B O 1
ATOM 3238 N N . ARG B 1 118 ? 4.66 17.438 7.535 1 97.12 118 ARG B N 1
ATOM 3239 C CA . ARG B 1 118 ? 4.711 17.969 8.891 1 97.12 118 ARG B CA 1
ATOM 3240 C C . ARG B 1 118 ? 3.332 18.453 9.344 1 97.12 118 ARG B C 1
ATOM 3242 O O . ARG B 1 118 ? 2.975 18.312 10.516 1 97.12 118 ARG B O 1
ATOM 3249 N N . GLY B 1 119 ? 2.584 19.016 8.469 1 98.38 119 GLY B N 1
ATOM 3250 C CA . GLY B 1 119 ? 1.221 19.422 8.773 1 98.38 119 GLY B CA 1
ATOM 3251 C C . GLY B 1 119 ? 0.338 18.266 9.211 1 98.38 119 GLY B C 1
ATOM 3252 O O . GLY B 1 119 ? -0.557 18.438 10.039 1 98.38 119 GLY B O 1
ATOM 3253 N N . SER B 1 120 ? 0.548 17.109 8.68 1 98.69 120 SER B N 1
ATOM 3254 C CA . SER B 1 120 ? -0.182 15.914 9.102 1 98.69 120 SER B CA 1
ATOM 3255 C C . SER B 1 120 ? 0.199 15.508 10.523 1 98.69 120 SER B C 1
ATOM 3257 O O . SER B 1 120 ? -0.669 15.18 11.336 1 98.69 120 SER B O 1
ATOM 3259 N N . LEU B 1 121 ? 1.474 15.562 10.828 1 98.12 121 LEU B N 1
ATOM 3260 C CA . LEU B 1 121 ? 1.968 15.18 12.148 1 98.12 121 LEU B CA 1
ATOM 3261 C C . LEU B 1 121 ? 1.324 16.031 13.234 1 98.12 121 LEU B C 1
ATOM 3263 O O . LEU B 1 121 ? 0.777 15.508 14.203 1 98.12 121 LEU B O 1
ATOM 3267 N N . VAL B 1 122 ? 1.359 17.297 13.055 1 98.5 122 VAL B N 1
ATOM 3268 C CA . VAL B 1 122 ? 0.873 18.188 14.102 1 98.5 122 VAL B CA 1
ATOM 3269 C C . VAL B 1 122 ? -0.652 18.141 14.156 1 98.5 122 VAL B C 1
ATOM 3271 O O . VAL B 1 122 ? -1.246 18.281 15.227 1 98.5 122 VAL B O 1
ATOM 3274 N N . ALA B 1 123 ? -1.286 17.906 13.023 1 98.81 123 ALA B N 1
ATOM 3275 C CA . ALA B 1 123 ? -2.732 17.703 13.023 1 98.81 123 ALA B CA 1
ATOM 3276 C C . ALA B 1 123 ? -3.119 16.5 13.867 1 98.81 123 ALA B C 1
ATOM 3278 O O . ALA B 1 123 ? -4.047 16.562 14.68 1 98.81 123 ALA B O 1
ATOM 3279 N N . ILE B 1 124 ? -2.406 15.406 13.688 1 98.62 124 ILE B N 1
ATOM 3280 C CA . ILE B 1 124 ? -2.693 14.188 14.438 1 98.62 124 ILE B CA 1
ATOM 3281 C C . ILE B 1 124 ? -2.539 14.453 15.938 1 98.62 124 ILE B C 1
ATOM 3283 O O . ILE B 1 124 ? -3.389 14.055 16.734 1 98.62 124 ILE B O 1
ATOM 3287 N N . ARG B 1 125 ? -1.497 15.117 16.266 1 98.44 125 ARG B N 1
ATOM 3288 C CA . ARG B 1 125 ? -1.293 15.477 17.656 1 98.44 125 ARG B CA 1
ATOM 3289 C C . ARG B 1 125 ? -2.455 16.312 18.188 1 98.44 125 ARG B C 1
ATOM 3291 O O . ARG B 1 125 ? -2.975 16.047 19.266 1 98.44 125 ARG B O 1
ATOM 3298 N N . TRP B 1 126 ? -2.838 17.297 17.469 1 98.75 126 TRP B N 1
ATOM 3299 C CA . TRP B 1 126 ? -3.928 18.172 17.875 1 98.75 126 TRP B CA 1
ATOM 3300 C C . TRP B 1 126 ? -5.238 17.406 18 1 98.75 126 TRP B C 1
ATOM 3302 O O . TRP B 1 126 ? -5.98 17.578 18.969 1 98.75 126 TRP B O 1
ATOM 3312 N N . LEU B 1 127 ? -5.543 16.547 17.047 1 98.75 127 LEU B N 1
ATOM 3313 C CA . LEU B 1 127 ? -6.738 15.719 17.062 1 98.75 127 LEU B CA 1
ATOM 3314 C C . LEU B 1 127 ? -6.773 14.836 18.312 1 98.75 127 LEU B C 1
ATOM 3316 O O . LEU B 1 127 ? -7.82 14.695 18.953 1 98.75 127 LEU B O 1
ATOM 3320 N N . CYS B 1 128 ? -5.664 14.336 18.688 1 98.31 128 CYS B N 1
ATOM 3321 C CA . CYS B 1 128 ? -5.574 13.336 19.734 1 98.31 128 CYS B CA 1
ATOM 3322 C C . CYS B 1 128 ? -5.602 13.992 21.109 1 98.31 128 CYS B C 1
ATOM 3324 O O . CYS B 1 128 ? -5.898 13.336 22.109 1 98.31 128 CYS B O 1
ATOM 3326 N N . THR B 1 129 ? -5.297 15.273 21.188 1 98.12 129 THR B N 1
ATOM 3327 C CA . THR B 1 129 ? -4.988 15.789 22.516 1 98.12 129 THR B CA 1
ATOM 3328 C C . THR B 1 129 ? -5.914 16.953 22.875 1 98.12 129 THR B C 1
ATOM 3330 O O . THR B 1 129 ? -5.816 17.516 23.969 1 98.12 129 THR B O 1
ATOM 3333 N N . THR B 1 130 ? -6.816 17.312 22.031 1 98.06 130 THR B N 1
ATOM 3334 C CA . THR B 1 130 ? -7.648 18.484 22.312 1 98.06 130 THR B CA 1
ATOM 3335 C C . THR B 1 130 ? -9.125 18.125 22.25 1 98.06 130 THR B C 1
ATOM 3337 O O . THR B 1 130 ? -9.516 17.188 21.547 1 98.06 130 THR B O 1
ATOM 3340 N N . GLU B 1 131 ? -9.945 18.891 22.938 1 96.88 131 GLU B N 1
ATOM 3341 C CA . GLU B 1 131 ? -11.391 18.703 22.891 1 96.88 131 GLU B CA 1
ATOM 3342 C C . GLU B 1 131 ? -11.945 19.047 21.516 1 96.88 131 GLU B C 1
ATOM 3344 O O . GLU B 1 131 ? -12.852 18.375 21.016 1 96.88 131 GLU B O 1
ATOM 3349 N N . GLY B 1 132 ? -11.398 20.078 20.938 1 96.69 132 GLY B N 1
ATOM 3350 C CA . GLY B 1 132 ? -11.805 20.406 19.578 1 96.69 132 GLY B CA 1
ATOM 3351 C C . GLY B 1 132 ? -11.516 19.312 18.562 1 96.69 132 GLY B C 1
ATOM 3352 O O . GLY B 1 132 ? -12.289 19.094 17.641 1 96.69 132 GLY B O 1
ATOM 3353 N N . GLY B 1 133 ? -10.406 18.641 18.781 1 97.94 133 GLY B N 1
ATOM 3354 C CA . GLY B 1 133 ? -10.023 17.547 17.891 1 97.94 133 GLY B CA 1
ATOM 3355 C C . GLY B 1 133 ? -11.023 16.406 17.875 1 97.94 133 GLY B C 1
ATOM 3356 O O . GLY B 1 133 ? -11.242 15.789 16.828 1 97.94 133 GLY B O 1
ATOM 3357 N N . LYS B 1 134 ? -11.688 16.219 18.938 1 96.88 134 LYS B N 1
ATOM 3358 C CA . LYS B 1 134 ? -12.641 15.117 19.062 1 96.88 134 LYS B CA 1
ATOM 3359 C C . LYS B 1 134 ? -13.883 15.375 18.203 1 96.88 134 LYS B C 1
ATOM 3361 O O . LYS B 1 134 ? -14.656 14.453 17.938 1 96.88 134 LYS B O 1
ATOM 3366 N N . LYS B 1 135 ? -14.016 16.578 17.844 1 96.81 135 LYS B N 1
ATOM 3367 C CA . LYS B 1 135 ? -15.242 16.969 17.141 1 96.81 135 LYS B CA 1
ATOM 3368 C C . LYS B 1 135 ? -15.031 16.953 15.633 1 96.81 135 LYS B C 1
ATOM 3370 O O . LYS B 1 135 ? -15.984 17.156 14.867 1 96.81 135 LYS B O 1
ATOM 3375 N N . VAL B 1 136 ? -13.836 16.734 15.203 1 98.62 136 VAL B N 1
ATOM 3376 C CA . VAL B 1 136 ? -13.516 16.75 13.781 1 98.62 136 VAL B CA 1
ATOM 3377 C C . VAL B 1 136 ? -14.016 15.477 13.109 1 98.62 136 VAL B C 1
ATOM 3379 O O . VAL B 1 136 ? -13.766 14.367 13.594 1 98.62 136 VAL B O 1
ATOM 3382 N N . SER B 1 137 ? -14.703 15.609 11.922 1 98.38 137 SER B N 1
ATOM 3383 C CA . SER B 1 137 ? -15.32 14.461 11.273 1 98.38 137 SER B CA 1
ATOM 3384 C C . SER B 1 137 ? -14.359 13.789 10.305 1 98.38 137 SER B C 1
ATOM 3386 O O . SER B 1 137 ? -14.453 12.586 10.062 1 98.38 137 SER B O 1
ATOM 3388 N N . GLY B 1 138 ? -13.5 14.617 9.727 1 98.81 138 GLY B N 1
ATOM 3389 C CA . GLY B 1 138 ? -12.617 14.07 8.711 1 98.81 138 GLY B CA 1
ATOM 3390 C C . GLY B 1 138 ? -11.188 14.562 8.844 1 98.81 138 GLY B C 1
ATOM 3391 O O . GLY B 1 138 ? -10.945 15.719 9.195 1 98.81 138 GLY B O 1
ATOM 3392 N N . PHE B 1 139 ? -10.25 13.695 8.547 1 98.94 139 PHE B N 1
ATOM 3393 C CA . PHE B 1 139 ? -8.828 14.008 8.516 1 98.94 139 PHE B CA 1
ATOM 3394 C C . PHE B 1 139 ? -8.172 13.406 7.281 1 98.94 139 PHE B C 1
ATOM 3396 O O . PHE B 1 139 ? -8.367 12.227 6.977 1 98.94 139 PHE B O 1
ATOM 3403 N N . VAL B 1 140 ? -7.449 14.234 6.535 1 98.94 140 VAL B N 1
ATOM 3404 C CA . VAL B 1 140 ? -6.672 13.758 5.395 1 98.94 140 VAL B CA 1
ATOM 3405 C C . VAL B 1 140 ? -5.18 13.859 5.707 1 98.94 140 VAL B C 1
ATOM 3407 O O . VAL B 1 140 ? -4.652 14.953 5.902 1 98.94 140 VAL B O 1
ATOM 3410 N N . ASN B 1 141 ? -4.52 12.75 5.781 1 98.88 141 ASN B N 1
ATOM 3411 C CA . ASN B 1 141 ? -3.086 12.609 6.008 1 98.88 141 ASN B CA 1
ATOM 3412 C C . ASN B 1 141 ? -2.324 12.461 4.695 1 98.88 141 ASN B C 1
ATOM 3414 O O . ASN B 1 141 ? -2.309 11.375 4.098 1 98.88 141 ASN B O 1
ATOM 3418 N N . VAL B 1 142 ? -1.698 13.516 4.254 1 98.88 142 VAL B N 1
ATOM 3419 C CA . VAL B 1 142 ? -0.948 13.445 3.004 1 98.88 142 VAL B CA 1
ATOM 3420 C C . VAL B 1 142 ? 0.547 13.359 3.305 1 98.88 142 VAL B C 1
ATOM 3422 O O . VAL B 1 142 ? 1.158 14.344 3.73 1 98.88 142 VAL B O 1
ATOM 3425 N N . SER B 1 143 ? 1.141 12.195 3.096 1 98.75 143 SER B N 1
ATOM 3426 C CA . SER B 1 143 ? 2.576 11.961 3.195 1 98.75 143 SER B CA 1
ATOM 3427 C C . SER B 1 143 ? 3.074 12.172 4.621 1 98.75 143 SER B C 1
ATOM 3429 O O . SER B 1 143 ? 4.18 12.68 4.828 1 98.75 143 SER B O 1
ATOM 3431 N N . GLY B 1 144 ? 2.271 11.883 5.602 1 98.5 144 GLY B N 1
ATOM 3432 C CA . GLY B 1 144 ? 2.678 12.039 6.988 1 98.5 144 GLY B CA 1
ATOM 3433 C C . GLY B 1 144 ? 3.646 10.961 7.449 1 98.5 144 GLY B C 1
ATOM 3434 O O . GLY B 1 144 ? 3.457 9.781 7.156 1 98.5 144 GLY B O 1
ATOM 3435 N N . ARG B 1 145 ? 4.664 11.438 8.18 1 97.75 145 ARG B N 1
ATOM 3436 C CA . ARG B 1 145 ? 5.633 10.516 8.773 1 97.75 145 ARG B CA 1
ATOM 3437 C C . ARG B 1 145 ? 5.059 9.844 10.016 1 97.75 145 ARG B C 1
ATOM 3439 O O . ARG B 1 145 ? 4.336 10.469 10.789 1 97.75 145 ARG B O 1
ATOM 3446 N N . TYR B 1 146 ? 5.359 8.516 10.172 1 97.75 146 TYR B N 1
ATOM 3447 C CA . TYR B 1 146 ? 5.039 7.816 11.414 1 97.75 146 TYR B CA 1
ATOM 3448 C C . TYR B 1 146 ? 6.305 7.508 12.211 1 97.75 146 TYR B C 1
ATOM 3450 O O . TYR B 1 146 ? 6.398 7.84 13.391 1 97.75 146 TYR B O 1
ATOM 3458 N N . ARG B 1 147 ? 7.246 6.859 11.562 1 96.94 147 ARG B N 1
ATOM 3459 C CA . ARG B 1 147 ? 8.508 6.508 12.203 1 96.94 147 ARG B CA 1
ATOM 3460 C C . ARG B 1 147 ? 9.492 7.668 12.156 1 96.94 147 ARG B C 1
ATOM 3462 O O . ARG B 1 147 ? 10.258 7.797 11.195 1 96.94 147 ARG B O 1
ATOM 3469 N N . MET B 1 148 ? 9.562 8.406 13.172 1 96.62 148 MET B N 1
ATOM 3470 C CA . MET B 1 148 ? 10.281 9.68 13.219 1 96.62 148 MET B CA 1
ATOM 3471 C C . MET B 1 148 ? 11.773 9.469 12.992 1 96.62 148 MET B C 1
ATOM 3473 O O . MET B 1 148 ? 12.414 10.25 12.289 1 96.62 148 MET B O 1
ATOM 3477 N N . HIS B 1 149 ? 12.312 8.422 13.516 1 94.56 149 HIS B N 1
ATOM 3478 C CA . HIS B 1 149 ? 13.742 8.172 13.469 1 94.56 149 HIS B CA 1
ATOM 3479 C C . HIS B 1 149 ? 14.203 7.895 12.039 1 94.56 149 HIS B C 1
ATOM 3481 O O . HIS B 1 149 ? 15.398 7.98 11.742 1 94.56 149 HIS B O 1
ATOM 3487 N N . LYS B 1 150 ? 13.273 7.586 11.164 1 95.25 150 LYS B N 1
ATOM 3488 C CA . LYS B 1 150 ? 13.641 7.281 9.781 1 95.25 150 LYS B CA 1
ATOM 3489 C C . LYS B 1 150 ? 14.102 8.531 9.039 1 95.25 150 LYS B C 1
ATOM 3491 O O . LYS B 1 150 ? 14.648 8.445 7.941 1 95.25 150 LYS B O 1
ATOM 3496 N N . ILE B 1 151 ? 13.914 9.711 9.648 1 93.69 151 ILE B N 1
ATOM 3497 C CA . ILE B 1 151 ? 14.453 10.938 9.07 1 93.69 151 ILE B CA 1
ATOM 3498 C C . ILE B 1 151 ? 15.953 10.789 8.852 1 93.69 151 ILE B C 1
ATOM 3500 O O . ILE B 1 151 ? 16.516 11.375 7.926 1 93.69 151 ILE B O 1
ATOM 3504 N N . HIS B 1 152 ? 16.656 9.977 9.656 1 92.75 152 HIS B N 1
ATOM 3505 C CA . HIS B 1 152 ? 18.094 9.789 9.586 1 92.75 152 HIS B CA 1
ATOM 3506 C C . HIS B 1 152 ? 18.5 9.039 8.32 1 92.75 152 HIS B C 1
ATOM 3508 O O . HIS B 1 152 ? 19.672 9.039 7.949 1 92.75 152 HIS B O 1
ATOM 3514 N N . GLU B 1 153 ? 17.516 8.422 7.715 1 91.75 153 GLU B N 1
ATOM 3515 C CA . GLU B 1 153 ? 17.812 7.594 6.551 1 91.75 153 GLU B CA 1
ATOM 3516 C C . GLU B 1 153 ? 17.641 8.383 5.254 1 91.75 153 GLU B C 1
ATOM 3518 O O . GLU B 1 153 ? 17.922 7.871 4.168 1 91.75 153 GLU B O 1
ATOM 3523 N N . THR B 1 154 ? 17.266 9.602 5.355 1 91.19 154 THR B N 1
ATOM 3524 C CA . THR B 1 154 ? 17.016 10.414 4.172 1 91.19 154 THR B CA 1
ATOM 3525 C C . THR B 1 154 ? 18.328 10.992 3.631 1 91.19 154 THR B C 1
ATOM 3527 O O . THR B 1 154 ? 19.312 11.086 4.355 1 91.19 154 THR B O 1
ATOM 3530 N N . ALA B 1 155 ? 18.25 11.352 2.344 1 85.56 155 ALA B N 1
ATOM 3531 C CA . ALA B 1 155 ? 19.391 12.008 1.736 1 85.56 155 ALA B CA 1
ATOM 3532 C C . ALA B 1 155 ? 19.719 13.32 2.449 1 85.56 155 ALA B C 1
ATOM 3534 O O . ALA B 1 155 ? 20.891 13.68 2.598 1 85.56 155 ALA B O 1
ATOM 3535 N N . LEU B 1 156 ? 18.75 13.961 2.893 1 82.56 156 LEU B N 1
ATOM 3536 C CA . LEU B 1 156 ? 18.938 15.219 3.609 1 82.56 156 LEU B CA 1
ATOM 3537 C C . LEU B 1 156 ? 19.703 15 4.902 1 82.56 156 LEU B C 1
ATOM 3539 O O . LEU B 1 156 ? 20.625 15.766 5.219 1 82.56 156 LEU B O 1
ATOM 3543 N N . ALA B 1 157 ? 19.359 14 5.59 1 84.94 157 ALA B N 1
ATOM 3544 C CA . ALA B 1 157 ? 20.016 13.711 6.863 1 84.94 157 ALA B CA 1
ATOM 3545 C C . ALA B 1 157 ? 21.484 13.352 6.652 1 84.94 157 ALA B C 1
ATOM 3547 O O . ALA B 1 157 ? 22.344 13.68 7.48 1 84.94 157 ALA B O 1
ATOM 3548 N N . LYS B 1 158 ? 21.688 12.648 5.602 1 86.62 158 LYS B N 1
ATOM 3549 C CA . LYS B 1 158 ? 23.078 12.328 5.297 1 86.62 158 LYS B CA 1
ATOM 3550 C C . LYS B 1 158 ? 23.906 13.602 5.121 1 86.62 158 LYS B C 1
ATOM 3552 O O . LYS B 1 158 ? 25.031 13.695 5.629 1 86.62 158 LYS B O 1
ATOM 3557 N N . LYS B 1 159 ? 23.375 14.516 4.473 1 86.38 159 LYS B N 1
ATOM 3558 C CA . LYS B 1 159 ? 24.047 15.797 4.293 1 86.38 159 LYS B CA 1
ATOM 3559 C C . LYS B 1 159 ? 24.203 16.531 5.625 1 86.38 159 LYS B C 1
ATOM 3561 O O . LYS B 1 159 ? 25.234 17.141 5.875 1 86.38 159 LYS B O 1
ATOM 3566 N N . TRP B 1 160 ? 23.188 16.484 6.422 1 88.56 160 TRP B N 1
ATOM 3567 C CA . TRP B 1 160 ? 23.25 17.109 7.738 1 88.56 160 TRP B CA 1
ATOM 3568 C C . TRP B 1 160 ? 24.359 16.516 8.586 1 88.56 160 TRP B C 1
ATOM 3570 O O . TRP B 1 160 ? 25.109 17.234 9.25 1 88.56 160 TRP B O 1
ATOM 3580 N N . SER B 1 161 ? 24.5 15.188 8.523 1 88.38 161 SER B N 1
ATOM 3581 C CA . SER B 1 161 ? 25.469 14.484 9.344 1 88.38 161 SER B CA 1
ATOM 3582 C C . SER B 1 161 ? 26.891 14.914 8.984 1 88.38 161 SER B C 1
ATOM 3584 O O . SER B 1 161 ? 27.75 15.062 9.867 1 88.38 161 SER B O 1
ATOM 3586 N N . GLU B 1 162 ? 27.078 15.078 7.77 1 90.88 162 GLU B N 1
ATOM 3587 C CA . GLU B 1 162 ? 28.391 15.547 7.332 1 90.88 162 GLU B CA 1
ATOM 3588 C C . GLU B 1 162 ? 28.688 16.922 7.898 1 90.88 162 GLU B C 1
ATOM 3590 O O . GLU B 1 162 ? 29.797 17.172 8.375 1 90.88 162 GLU B O 1
ATOM 3595 N N . SER B 1 163 ? 27.734 17.766 7.801 1 91.12 163 SER B N 1
ATOM 3596 C CA . SER B 1 163 ? 27.875 19.125 8.328 1 91.12 163 SER B CA 1
ATOM 3597 C C . SER B 1 163 ? 28.031 19.109 9.844 1 91.12 163 SER B C 1
ATOM 3599 O O . SER B 1 163 ? 28.812 19.891 10.398 1 91.12 163 SER B O 1
ATOM 3601 N N . PHE B 1 164 ? 27.312 18.266 10.516 1 90.75 164 PHE B N 1
ATOM 3602 C CA . PHE B 1 164 ? 27.375 18.156 11.969 1 90.75 164 PHE B CA 1
ATOM 3603 C C . PHE B 1 164 ? 28.781 17.797 12.414 1 90.75 164 PHE B C 1
ATOM 3605 O O . PHE B 1 164 ? 29.312 18.359 13.375 1 90.75 164 PHE B O 1
ATOM 3612 N N . LEU B 1 165 ? 29.328 16.891 11.727 1 90.56 165 LEU B N 1
ATOM 3613 C CA . LEU B 1 165 ? 30.656 16.422 12.055 1 90.56 165 LEU B CA 1
ATOM 3614 C C . LEU B 1 165 ? 31.703 17.516 11.812 1 90.56 165 LEU B C 1
ATOM 3616 O O . LEU B 1 165 ? 32.625 17.672 12.594 1 90.56 165 LEU B O 1
ATOM 3620 N N . SER B 1 166 ? 31.469 18.297 10.82 1 92.19 166 SER B N 1
ATOM 3621 C CA . SER B 1 166 ? 32.469 19.266 10.406 1 92.19 166 SER B CA 1
ATOM 3622 C C . SER B 1 166 ? 32.344 20.562 11.188 1 92.19 166 SER B C 1
ATOM 3624 O O . SER B 1 166 ? 33.375 21.188 11.531 1 92.19 166 SER B O 1
ATOM 3626 N N . GLN B 1 167 ? 31.094 21.047 11.492 1 92.5 167 GLN B N 1
ATOM 3627 C CA . GLN B 1 167 ? 30.984 22.391 12.062 1 92.5 167 GLN B CA 1
ATOM 3628 C C . GLN B 1 167 ? 29.922 22.422 13.164 1 92.5 167 GLN B C 1
ATOM 3630 O O . GLN B 1 167 ? 29.594 23.5 13.68 1 92.5 167 GLN B O 1
ATOM 3635 N N . GLY B 1 168 ? 29.344 21.328 13.461 1 91.62 168 GLY B N 1
ATOM 3636 C CA . GLY B 1 168 ? 28.453 21.219 14.609 1 91.62 168 GLY B CA 1
ATOM 3637 C C . GLY B 1 168 ? 27 21.547 14.281 1 91.62 168 GLY B C 1
ATOM 3638 O O . GLY B 1 168 ? 26.109 21.312 15.102 1 91.62 168 GLY B O 1
ATOM 3639 N N . PHE B 1 169 ? 26.812 22.156 13.133 1 91.81 169 PHE B N 1
ATOM 3640 C CA . PHE B 1 169 ? 25.453 22.469 12.688 1 91.81 169 PHE B CA 1
ATOM 3641 C C . PHE B 1 169 ? 25.375 22.453 11.172 1 91.81 169 PHE B C 1
ATOM 3643 O O . PHE B 1 169 ? 26.391 22.359 10.484 1 91.81 169 PHE B O 1
ATOM 3650 N N . HIS B 1 170 ? 24.141 22.297 10.688 1 91.62 170 HIS B N 1
ATOM 3651 C CA . HIS B 1 170 ? 23.906 22.391 9.258 1 91.62 170 HIS B CA 1
ATOM 3652 C C . HIS B 1 170 ? 23.062 23.625 8.922 1 91.62 170 HIS B C 1
ATOM 3654 O O . HIS B 1 170 ? 22.141 23.969 9.656 1 91.62 170 HIS B O 1
ATOM 3660 N N . ILE B 1 171 ? 23.469 24.25 7.848 1 88.38 171 ILE B N 1
ATOM 3661 C CA . ILE B 1 171 ? 22.656 25.359 7.332 1 88.38 171 ILE B CA 1
ATOM 3662 C C . ILE B 1 171 ? 21.797 24.859 6.18 1 88.38 171 ILE B C 1
ATOM 3664 O O . ILE B 1 171 ? 22.297 24.531 5.109 1 88.38 171 ILE B O 1
ATOM 3668 N N . TRP B 1 172 ? 20.516 24.766 6.504 1 84.81 172 TRP B N 1
ATOM 3669 C CA . TRP B 1 172 ? 19.547 24.375 5.488 1 84.81 172 TRP B CA 1
ATOM 3670 C C . TRP B 1 172 ? 18.969 25.594 4.785 1 84.81 172 TRP B C 1
ATOM 3672 O O . TRP B 1 172 ? 18.516 26.547 5.438 1 84.81 172 TRP B O 1
ATOM 3682 N N . THR B 1 173 ? 19.016 25.594 3.4 1 82 173 THR B N 1
ATOM 3683 C CA . THR B 1 173 ? 18.562 26.75 2.631 1 82 173 THR B CA 1
ATOM 3684 C C . THR B 1 173 ? 17.406 26.375 1.705 1 82 173 THR B C 1
ATOM 3686 O O . THR B 1 173 ? 17.562 26.375 0.482 1 82 173 THR B O 1
ATOM 3689 N N . PRO B 1 174 ? 16.281 26.203 2.297 1 78.12 174 PRO B N 1
ATOM 3690 C CA . PRO B 1 174 ? 15.125 25.922 1.443 1 78.12 174 PRO B CA 1
ATOM 3691 C C . PRO B 1 174 ? 14.586 27.172 0.754 1 78.12 174 PRO B C 1
ATOM 3693 O O . PRO B 1 174 ? 14.766 28.281 1.259 1 78.12 174 PRO B O 1
ATOM 3696 N N . THR B 1 175 ? 14.117 26.922 -0.427 1 77.94 175 THR B N 1
ATOM 3697 C CA . THR B 1 175 ? 13.414 27.984 -1.115 1 77.94 175 THR B CA 1
ATOM 3698 C C . THR B 1 175 ? 11.922 27.953 -0.787 1 77.94 175 THR B C 1
ATOM 3700 O O . THR B 1 175 ? 11.242 26.969 -1.062 1 77.94 175 THR B O 1
ATOM 3703 N N . VAL B 1 176 ? 11.438 28.984 -0.136 1 74.88 176 VAL B N 1
ATOM 3704 C CA . VAL B 1 176 ? 10.039 29.094 0.249 1 74.88 176 VAL B CA 1
ATOM 3705 C C . VAL B 1 176 ? 9.414 30.328 -0.402 1 74.88 176 VAL B C 1
ATOM 3707 O O . VAL B 1 176 ? 9.906 31.438 -0.215 1 74.88 176 VAL B O 1
ATOM 3710 N N . ALA B 1 177 ? 8.289 30.062 -1.16 1 75.25 177 ALA B N 1
ATOM 3711 C CA . ALA B 1 177 ? 7.637 31.172 -1.852 1 75.25 177 ALA B CA 1
ATOM 3712 C C . ALA B 1 177 ? 8.656 32.062 -2.549 1 75.25 177 ALA B C 1
ATOM 3714 O O . ALA B 1 177 ? 8.625 33.281 -2.404 1 75.25 177 ALA B O 1
ATOM 3715 N N . ARG B 1 178 ? 9.68 31.438 -3.174 1 73.31 178 ARG B N 1
ATOM 3716 C CA . ARG B 1 178 ? 10.688 32.062 -4.027 1 73.31 178 ARG B CA 1
ATOM 3717 C C . ARG B 1 178 ? 11.711 32.844 -3.197 1 73.31 178 ARG B C 1
ATOM 3719 O O . ARG B 1 178 ? 12.398 33.719 -3.711 1 73.31 178 ARG B O 1
ATOM 3726 N N . LYS B 1 179 ? 11.664 32.625 -1.927 1 77.31 179 LYS B N 1
ATOM 3727 C CA . LYS B 1 179 ? 12.68 33.188 -1.049 1 77.31 179 LYS B CA 1
ATOM 3728 C C . LYS B 1 179 ? 13.555 32.125 -0.432 1 77.31 179 LYS B C 1
ATOM 3730 O O . LYS B 1 179 ? 13.062 31.047 -0.034 1 77.31 179 LYS B O 1
ATOM 3735 N N . ILE B 1 180 ? 14.828 32.406 -0.439 1 80.75 180 ILE B N 1
ATOM 3736 C CA . ILE B 1 180 ? 15.758 31.453 0.152 1 80.75 180 ILE B CA 1
ATOM 3737 C C . ILE B 1 180 ? 15.867 31.703 1.654 1 80.75 180 ILE 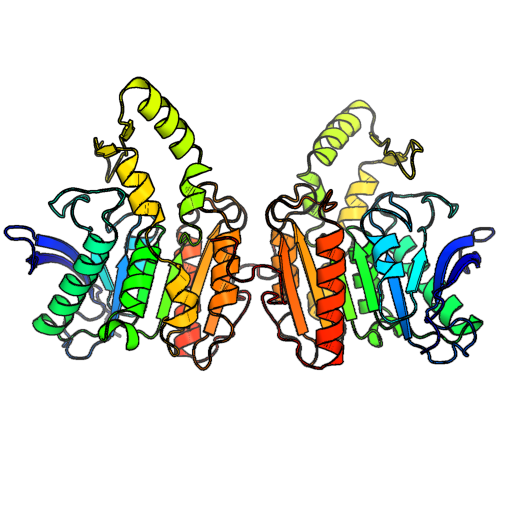B C 1
ATOM 3739 O O . ILE B 1 180 ? 16.156 32.812 2.084 1 80.75 180 ILE B O 1
ATOM 3743 N N . LEU B 1 181 ? 15.523 30.734 2.365 1 79.19 181 LEU B N 1
ATOM 3744 C CA . LEU B 1 181 ? 15.672 30.812 3.816 1 79.19 181 LEU B CA 1
ATOM 3745 C C . LEU B 1 181 ? 16.984 30.172 4.262 1 79.19 181 LEU B C 1
ATOM 3747 O O . LEU B 1 181 ? 17.594 29.422 3.508 1 79.19 181 LEU B O 1
ATOM 3751 N N . SER B 1 182 ? 17.516 30.688 5.355 1 84.06 182 SER B N 1
ATOM 3752 C CA . SER B 1 182 ? 18.656 30.078 6 1 84.06 182 SER B CA 1
ATOM 3753 C C . SER B 1 182 ? 18.312 29.594 7.406 1 84.06 182 SER B C 1
ATOM 3755 O O . SER B 1 182 ? 18.109 30.406 8.312 1 84.06 182 SER B O 1
ATOM 3757 N N . ILE B 1 183 ? 18.266 28.312 7.547 1 84.75 183 ILE B N 1
ATOM 3758 C CA . ILE B 1 183 ? 17.875 27.734 8.828 1 84.75 183 ILE B CA 1
ATOM 3759 C C . ILE B 1 183 ? 19.016 26.891 9.391 1 84.75 183 ILE B C 1
ATOM 3761 O O . ILE B 1 183 ? 19.547 26.016 8.703 1 84.75 183 ILE B O 1
ATOM 3765 N N . LYS B 1 184 ? 19.406 27.234 10.586 1 87.75 184 LYS B N 1
ATOM 3766 C CA . LYS B 1 184 ? 20.438 26.453 11.258 1 87.75 184 LYS B CA 1
ATOM 3767 C C . LYS B 1 184 ? 19.844 25.266 11.992 1 87.75 184 LYS B C 1
ATOM 3769 O O . LYS B 1 184 ? 18.922 25.406 12.797 1 87.75 184 LYS B O 1
ATOM 3774 N N . ILE B 1 185 ? 20.344 24.078 11.664 1 89 185 ILE B N 1
ATOM 3775 C CA . ILE B 1 185 ? 19.859 22.844 12.273 1 89 185 ILE B CA 1
ATOM 3776 C C . ILE B 1 185 ? 20.984 22.219 13.102 1 89 185 ILE B C 1
ATOM 3778 O O . ILE B 1 185 ? 22.094 22 12.594 1 89 185 ILE B O 1
ATOM 3782 N N . HIS B 1 186 ? 20.719 22.016 14.352 1 91.38 186 HIS B N 1
ATOM 3783 C CA . HIS B 1 186 ? 21.656 21.328 15.234 1 91.38 186 HIS B CA 1
ATOM 3784 C C . HIS B 1 186 ? 21.266 19.859 15.414 1 91.38 186 HIS B C 1
ATOM 3786 O O . HIS B 1 186 ? 20.109 19.484 15.211 1 91.38 186 HIS B O 1
ATOM 3792 N N . PRO B 1 187 ? 22.266 19 15.773 1 91.62 187 PRO B N 1
ATOM 3793 C CA . PRO B 1 187 ? 21.953 17.594 16.031 1 91.62 187 PRO B CA 1
ATOM 3794 C C . PRO B 1 187 ? 20.828 17.406 17.047 1 91.62 187 PRO B C 1
ATOM 3796 O O . PRO B 1 187 ? 19.984 16.516 16.891 1 91.62 187 PRO B O 1
ATOM 3799 N N . GLU B 1 188 ? 20.766 18.312 17.953 1 91.94 188 GLU B N 1
ATOM 3800 C CA . GLU B 1 188 ? 19.75 18.234 18.984 1 91.94 188 GLU B CA 1
ATOM 3801 C C . GLU B 1 188 ? 18.359 18.484 18.422 1 91.94 188 GLU B C 1
ATOM 3803 O O . GLU B 1 188 ? 17.375 17.953 18.922 1 91.94 188 GLU B O 1
ATOM 3808 N N . ASP B 1 189 ? 18.281 19.281 17.422 1 91.12 189 ASP B N 1
ATOM 3809 C CA . ASP B 1 189 ? 17 19.547 16.766 1 91.12 189 ASP B CA 1
ATOM 3810 C C . ASP B 1 189 ? 16.438 18.266 16.141 1 91.12 189 ASP B C 1
ATOM 3812 O O . ASP B 1 189 ? 15.234 18 16.25 1 91.12 189 ASP B O 1
ATOM 3816 N N . VAL B 1 190 ? 17.328 17.547 15.586 1 91.75 190 VAL B N 1
ATOM 3817 C CA . VAL B 1 190 ? 16.906 16.312 14.93 1 91.75 190 VAL B CA 1
ATOM 3818 C C . VAL B 1 190 ? 16.5 15.289 15.984 1 91.75 190 VAL B C 1
ATOM 3820 O O . VAL B 1 190 ? 15.469 14.617 15.836 1 91.75 190 VAL B O 1
ATOM 3823 N N . GLU B 1 191 ? 17.281 15.242 17.047 1 93 191 GLU B N 1
ATOM 3824 C CA . GLU B 1 191 ? 16.953 14.328 18.141 1 93 191 GLU B CA 1
ATOM 3825 C C . GLU B 1 191 ? 15.594 14.656 18.75 1 93 191 GLU B C 1
ATOM 3827 O O . GLU B 1 191 ? 14.797 13.75 19.031 1 93 191 GLU B O 1
ATOM 3832 N N . ASN B 1 192 ? 15.391 15.922 18.922 1 93.12 192 ASN B N 1
ATOM 3833 C CA . ASN B 1 192 ? 14.125 16.359 19.5 1 93.12 192 ASN B CA 1
ATOM 3834 C C . ASN B 1 192 ? 12.961 16.125 18.547 1 93.12 192 ASN B C 1
ATOM 3836 O O . ASN B 1 192 ? 11.859 15.781 18.984 1 93.12 192 ASN B O 1
ATOM 3840 N N . PHE B 1 193 ? 13.18 16.328 17.328 1 94.56 193 PHE B N 1
ATOM 3841 C CA . PHE B 1 193 ? 12.188 15.984 16.312 1 94.56 193 PHE B CA 1
ATOM 3842 C C . PHE B 1 193 ? 11.789 14.516 16.422 1 94.56 193 PHE B C 1
ATOM 3844 O O . PHE B 1 193 ? 10.602 14.188 16.391 1 94.56 193 PHE B O 1
ATOM 3851 N N . CYS B 1 194 ? 12.781 13.633 16.625 1 95.06 194 CYS B N 1
ATOM 3852 C CA . CYS B 1 194 ? 12.562 12.195 16.656 1 95.06 194 CYS B CA 1
ATOM 3853 C C . CYS B 1 194 ? 11.789 11.789 17.906 1 95.06 194 CYS B C 1
ATOM 3855 O O . CYS B 1 194 ? 11.227 10.695 17.969 1 95.06 194 CYS B O 1
ATOM 3857 N N . LYS B 1 195 ? 11.68 12.656 18.906 1 95.12 195 LYS B N 1
ATOM 3858 C CA . LYS B 1 195 ? 11.008 12.352 20.156 1 95.12 195 LYS B CA 1
ATOM 3859 C C . LYS B 1 195 ? 9.508 12.633 20.062 1 95.12 195 LYS B C 1
ATOM 3861 O O . LYS B 1 195 ? 8.742 12.25 20.953 1 95.12 195 LYS B O 1
ATOM 3866 N N . PHE B 1 196 ? 9.133 13.352 19 1 95.81 196 PHE B N 1
ATOM 3867 C CA . PHE B 1 196 ? 7.707 13.594 18.812 1 95.81 196 PHE B CA 1
ATOM 3868 C C . PHE B 1 196 ? 6.938 12.281 18.734 1 95.81 196 PHE B C 1
ATOM 3870 O O . PHE B 1 196 ? 7.266 11.406 17.938 1 95.81 196 PHE B O 1
ATOM 3877 N N . ASP B 1 197 ? 5.891 12.086 19.531 1 94.38 197 ASP B N 1
ATOM 3878 C CA . ASP B 1 197 ? 5.223 10.805 19.719 1 94.38 197 ASP B CA 1
ATOM 3879 C C . ASP B 1 197 ? 4.113 10.609 18.688 1 94.38 197 ASP B C 1
ATOM 3881 O O . ASP B 1 197 ? 3.006 11.117 18.844 1 94.38 197 ASP B O 1
ATOM 3885 N N . THR B 1 198 ? 4.375 9.812 17.734 1 95 198 THR B N 1
ATOM 3886 C CA . THR B 1 198 ? 3.383 9.5 16.703 1 95 198 THR B CA 1
ATOM 3887 C C . THR B 1 198 ? 2.559 8.281 17.109 1 95 198 THR B C 1
ATOM 3889 O O . THR B 1 198 ? 1.517 8.008 16.5 1 95 198 THR B O 1
ATOM 3892 N N . SER B 1 199 ? 2.916 7.582 18.156 1 94.25 199 SER B N 1
ATOM 3893 C CA . SER B 1 199 ? 2.221 6.363 18.562 1 94.25 199 SER B CA 1
ATOM 3894 C C . SER B 1 199 ? 0.831 6.68 19.109 1 94.25 199 SER B C 1
ATOM 3896 O O . SER B 1 199 ? -0.003 5.781 19.25 1 94.25 199 SER B O 1
ATOM 3898 N N . LEU B 1 200 ? 0.561 7.934 19.344 1 94.88 200 LEU B N 1
ATOM 3899 C CA . LEU B 1 200 ? -0.739 8.344 19.859 1 94.88 200 LEU B CA 1
ATOM 3900 C C . LEU B 1 200 ? -1.855 7.957 18.906 1 94.88 200 LEU B C 1
ATOM 3902 O O . LEU B 1 200 ? -3.004 7.773 19.312 1 94.88 200 LEU B O 1
ATOM 3906 N N . VAL B 1 201 ? -1.51 7.805 17.641 1 96.31 201 VAL B N 1
ATOM 3907 C CA . VAL B 1 201 ? -2.516 7.504 16.625 1 96.31 201 VAL B CA 1
ATOM 3908 C C . VAL B 1 201 ? -3.189 6.172 16.953 1 96.31 201 VAL B C 1
ATOM 3910 O O . VAL B 1 201 ? -4.344 5.949 16.578 1 96.31 201 VAL B O 1
ATOM 3913 N N . TRP B 1 202 ? -2.51 5.293 17.672 1 94.62 202 TRP B N 1
ATOM 3914 C CA . TRP B 1 202 ? -3.021 3.959 17.969 1 94.62 202 TRP B CA 1
ATOM 3915 C C . TRP B 1 202 ? -4.047 4.008 19.094 1 94.62 202 TRP B C 1
ATOM 3917 O O . TRP B 1 202 ? -5.035 3.271 19.078 1 94.62 202 TRP B O 1
ATOM 3927 N N . ASP B 1 203 ? -3.869 4.957 20.031 1 93.69 203 ASP B N 1
ATOM 3928 C CA . ASP B 1 203 ? -4.609 4.793 21.281 1 93.69 203 ASP B CA 1
ATOM 3929 C C . ASP B 1 203 ? -5.43 6.043 21.594 1 93.69 203 ASP B C 1
ATOM 3931 O O . ASP B 1 203 ? -6.375 5.988 22.375 1 93.69 203 ASP B O 1
ATOM 3935 N N . ARG B 1 204 ? -5.09 7.117 20.953 1 96.62 204 ARG B N 1
ATOM 3936 C CA . ARG B 1 204 ? -5.715 8.359 21.391 1 96.62 204 ARG B CA 1
ATOM 3937 C C . ARG B 1 204 ? -6.453 9.039 20.234 1 96.62 204 ARG B C 1
ATOM 3939 O O . ARG B 1 204 ? -7.129 10.047 20.422 1 96.62 204 ARG B O 1
ATOM 3946 N N . PHE B 1 205 ? -6.355 8.539 19.047 1 98.06 205 PHE B N 1
ATOM 3947 C CA . PHE B 1 205 ? -7.016 9.164 17.906 1 98.06 205 PHE B CA 1
ATOM 3948 C C . PHE B 1 205 ? -8.531 9.094 18.047 1 98.06 205 PHE B C 1
ATOM 3950 O O . PHE B 1 205 ? -9.07 8.07 18.484 1 98.06 205 PHE B O 1
ATOM 3957 N N . PRO B 1 206 ? -9.258 10.164 17.719 1 97.94 206 PRO B N 1
ATOM 3958 C CA . PRO B 1 206 ? -10.703 10.18 17.922 1 97.94 206 PRO B CA 1
ATOM 3959 C C . PRO B 1 206 ? -11.414 9.055 17.156 1 97.94 206 PRO B C 1
ATOM 3961 O O . PRO B 1 206 ? -11.172 8.859 15.969 1 97.94 206 PRO B O 1
ATOM 3964 N N . GLN B 1 207 ? -12.391 8.414 17.719 1 96.06 207 GLN B N 1
ATOM 3965 C CA . GLN B 1 207 ? -13.023 7.199 17.203 1 96.06 207 GLN B CA 1
ATOM 3966 C C . GLN B 1 207 ? -13.969 7.52 16.047 1 96.06 207 GLN B C 1
ATOM 3968 O O . GLN B 1 207 ? -14.18 6.684 15.172 1 96.06 207 GLN B O 1
ATOM 3973 N N . GLY B 1 208 ? -14.469 8.703 16.078 1 96.25 208 GLY B N 1
ATOM 3974 C CA . GLY B 1 208 ? -15.5 9.016 15.102 1 96.25 208 GLY B CA 1
ATOM 3975 C C . GLY B 1 208 ? -14.969 9.711 13.867 1 96.25 208 GLY B C 1
ATOM 3976 O O . GLY B 1 208 ? -15.703 9.938 12.906 1 96.25 208 GLY B O 1
ATOM 3977 N N . THR B 1 209 ? -13.695 10.062 13.844 1 98.44 209 THR B N 1
ATOM 3978 C CA . THR B 1 209 ? -13.094 10.789 12.727 1 98.44 209 THR B CA 1
ATOM 3979 C C . THR B 1 209 ? -12.75 9.836 11.586 1 98.44 209 THR B C 1
ATOM 3981 O O . THR B 1 209 ? -12.031 8.852 11.789 1 98.44 209 THR B O 1
ATOM 3984 N N . ASP B 1 210 ? -13.305 10.07 10.375 1 98.5 210 ASP B N 1
ATOM 3985 C CA . ASP B 1 210 ? -12.906 9.32 9.188 1 98.5 210 ASP B CA 1
ATOM 3986 C C . ASP B 1 210 ? -11.578 9.836 8.641 1 98.5 210 ASP B C 1
ATOM 3988 O O . ASP B 1 210 ? -11.32 11.039 8.664 1 98.5 210 ASP B O 1
ATOM 3992 N N . VAL B 1 211 ? -10.727 8.906 8.125 1 98.81 211 VAL B N 1
ATOM 3993 C CA . VAL B 1 211 ? -9.391 9.32 7.715 1 98.81 211 VAL B CA 1
ATOM 3994 C C . VAL B 1 211 ? -9.109 8.844 6.289 1 98.81 211 VAL B C 1
ATOM 3996 O O . VAL B 1 211 ? -9.43 7.707 5.938 1 98.81 211 VAL B O 1
ATOM 3999 N N . LEU B 1 212 ? -8.562 9.703 5.5 1 98.62 212 LEU B N 1
ATOM 4000 C CA . LEU B 1 212 ? -7.934 9.383 4.223 1 98.62 212 LEU B CA 1
ATOM 4001 C C . LEU B 1 212 ? -6.422 9.57 4.293 1 98.62 212 LEU B C 1
ATOM 4003 O O . LEU B 1 212 ? -5.945 10.656 4.617 1 98.62 212 LEU B O 1
ATOM 4007 N N . THR B 1 213 ? -5.668 8.531 4.047 1 98.69 213 THR B N 1
ATOM 4008 C CA . THR B 1 213 ? -4.223 8.648 3.906 1 98.69 213 THR B CA 1
ATOM 4009 C C . THR B 1 213 ? -3.816 8.57 2.438 1 98.69 213 THR B C 1
ATOM 4011 O O . THR B 1 213 ? -4.195 7.637 1.729 1 98.69 213 THR B O 1
ATOM 4014 N N . ILE B 1 214 ? -3.145 9.602 2 1 98.5 214 ILE B N 1
ATOM 4015 C CA . ILE B 1 214 ? -2.574 9.656 0.66 1 98.5 214 ILE B CA 1
ATOM 4016 C C . ILE B 1 214 ? -1.05 9.617 0.747 1 98.5 214 ILE B C 1
ATOM 4018 O O . ILE B 1 214 ? -0.444 10.391 1.493 1 98.5 214 ILE B O 1
ATOM 4022 N N . HIS B 1 215 ? -0.428 8.766 -0.009 1 98.69 215 HIS B N 1
ATOM 4023 C CA . HIS B 1 215 ? 1.025 8.656 0.048 1 98.69 215 HIS B CA 1
ATOM 4024 C C . HIS B 1 215 ? 1.598 8.211 -1.294 1 98.69 215 HIS B C 1
ATOM 4026 O O . HIS B 1 215 ? 1.039 7.328 -1.951 1 98.69 215 HIS B O 1
ATOM 4032 N N . GLY B 1 216 ? 2.65 8.852 -1.712 1 98.12 216 GLY B N 1
ATOM 4033 C CA . GLY B 1 216 ? 3.334 8.445 -2.93 1 98.12 216 GLY B CA 1
ATOM 4034 C C . GLY B 1 216 ? 4.246 7.25 -2.734 1 98.12 216 GLY B C 1
ATOM 4035 O O . GLY B 1 216 ? 5.012 7.199 -1.769 1 98.12 216 GLY B O 1
ATOM 4036 N N . LEU B 1 217 ? 4.242 6.328 -3.656 1 97.5 217 LEU B N 1
ATOM 4037 C CA . LEU B 1 217 ? 5.059 5.125 -3.557 1 97.5 217 LEU B CA 1
ATOM 4038 C C . LEU B 1 217 ? 6.52 5.434 -3.881 1 97.5 217 LEU B C 1
ATOM 4040 O O . LEU B 1 217 ? 7.406 4.621 -3.602 1 97.5 217 LEU B O 1
ATOM 4044 N N . SER B 1 218 ? 6.785 6.609 -4.469 1 97.06 218 SER B N 1
ATOM 4045 C CA . SER B 1 218 ? 8.148 7.02 -4.785 1 97.06 218 SER B CA 1
ATOM 4046 C C . SER B 1 218 ? 8.648 8.078 -3.807 1 97.06 218 SER B C 1
ATOM 4048 O O . SER B 1 218 ? 9.562 8.844 -4.125 1 97.06 218 SER B O 1
ATOM 4050 N N . ASP B 1 219 ? 8.008 8.219 -2.637 1 97.75 219 ASP B N 1
ATOM 4051 C CA . ASP B 1 219 ? 8.422 9.141 -1.582 1 97.75 219 ASP B CA 1
ATOM 4052 C C . ASP B 1 219 ? 9.742 8.688 -0.948 1 97.75 219 ASP B C 1
ATOM 4054 O O . ASP B 1 219 ? 9.789 7.645 -0.291 1 97.75 219 ASP B O 1
ATOM 4058 N N . THR B 1 220 ? 10.781 9.453 -1.097 1 96.06 220 THR B N 1
ATOM 4059 C CA . THR B 1 220 ? 12.078 9.094 -0.546 1 96.06 220 THR B CA 1
ATOM 4060 C C . THR B 1 220 ? 12.328 9.82 0.772 1 96.06 220 THR B C 1
ATOM 4062 O O . THR B 1 220 ? 13.312 9.555 1.462 1 96.06 220 THR B O 1
ATOM 4065 N N . GLN B 1 221 ? 11.422 10.734 1.114 1 96 221 GLN B N 1
ATOM 4066 C CA . GLN B 1 221 ? 11.57 11.484 2.359 1 96 221 GLN B CA 1
ATOM 4067 C C . GLN B 1 221 ? 10.852 10.789 3.51 1 96 221 GLN B C 1
ATOM 4069 O O . GLN B 1 221 ? 11.367 10.734 4.629 1 96 221 GLN B O 1
ATOM 4074 N N . VAL B 1 222 ? 9.664 10.367 3.27 1 97.94 222 VAL B N 1
ATOM 4075 C CA . VAL B 1 222 ? 8.883 9.555 4.195 1 97.94 222 VAL B CA 1
ATOM 4076 C C . VAL B 1 222 ? 8.539 8.219 3.547 1 97.94 222 VAL B C 1
ATOM 4078 O O . VAL B 1 222 ? 7.812 8.172 2.551 1 97.94 222 VAL B O 1
ATOM 4081 N N . PRO B 1 223 ? 9.047 7.176 4.152 1 97.19 223 PRO B N 1
ATOM 4082 C CA . PRO B 1 223 ? 8.781 5.879 3.521 1 97.19 223 PRO B CA 1
ATOM 4083 C C . PRO B 1 223 ? 7.293 5.59 3.361 1 97.19 223 PRO B C 1
ATOM 4085 O O . PRO B 1 223 ? 6.523 5.766 4.309 1 97.19 223 PRO B O 1
ATOM 4088 N N . PRO B 1 224 ? 6.918 5.105 2.195 1 97.56 224 PRO B N 1
ATOM 4089 C CA . PRO B 1 224 ? 5.5 4.805 1.974 1 97.56 224 PRO B CA 1
ATOM 4090 C C . PRO B 1 224 ? 4.941 3.814 2.99 1 97.56 224 PRO B C 1
ATOM 4092 O O . PRO B 1 224 ? 3.74 3.826 3.273 1 97.56 224 PRO B O 1
ATOM 4095 N N . TYR B 1 225 ? 5.777 2.998 3.568 1 97 225 TYR B N 1
ATOM 4096 C CA . TYR B 1 225 ? 5.328 2.021 4.551 1 97 225 TYR B CA 1
ATOM 4097 C C . TYR B 1 225 ? 4.719 2.709 5.77 1 97 225 TYR B C 1
ATOM 4099 O O . TYR B 1 225 ? 3.932 2.109 6.5 1 97 225 TYR B O 1
ATOM 4107 N N . ASP B 1 226 ? 5.094 3.963 6.02 1 97.62 226 ASP B N 1
ATOM 4108 C CA . ASP B 1 226 ? 4.457 4.703 7.105 1 97.62 226 ASP B CA 1
ATOM 4109 C C . ASP B 1 226 ? 2.951 4.812 6.891 1 97.62 226 ASP B C 1
ATOM 4111 O O . ASP B 1 226 ? 2.178 4.773 7.848 1 97.62 226 ASP B O 1
ATOM 4115 N N . ALA B 1 227 ? 2.514 5.012 5.641 1 97.88 227 ALA B N 1
ATOM 4116 C CA . ALA B 1 227 ? 1.087 5.043 5.332 1 97.88 227 ALA B CA 1
ATOM 4117 C C . ALA B 1 227 ? 0.42 3.715 5.68 1 97.88 227 ALA B C 1
ATOM 4119 O O . ALA B 1 227 ? -0.733 3.688 6.113 1 97.88 227 ALA B O 1
ATOM 4120 N N . VAL B 1 228 ? 1.116 2.619 5.512 1 95.88 228 VAL B N 1
ATOM 4121 C CA . VAL B 1 228 ? 0.615 1.289 5.844 1 95.88 228 VAL B CA 1
ATOM 4122 C C . VAL B 1 228 ? 0.424 1.171 7.355 1 95.88 228 VAL B C 1
ATOM 4124 O O . VAL B 1 228 ? -0.577 0.621 7.82 1 95.88 228 VAL B O 1
ATOM 4127 N N . ILE B 1 229 ? 1.355 1.701 8.07 1 95.69 229 ILE B N 1
ATOM 4128 C CA . ILE B 1 229 ? 1.257 1.673 9.523 1 95.69 229 ILE B CA 1
ATOM 4129 C C . ILE B 1 229 ? 0.037 2.473 9.977 1 95.69 229 ILE B C 1
ATOM 4131 O O . ILE B 1 229 ? -0.73 2.02 10.828 1 95.69 229 ILE B O 1
ATOM 4135 N N . TYR B 1 230 ? -0.15 3.67 9.359 1 97.06 230 TYR B N 1
ATOM 4136 C CA . TYR B 1 230 ? -1.341 4.445 9.688 1 97.06 230 TYR B CA 1
ATOM 4137 C C . TYR B 1 230 ? -2.607 3.658 9.375 1 97.06 230 TYR B C 1
ATOM 4139 O O . TYR B 1 230 ? -3.57 3.688 10.141 1 97.06 230 TYR B O 1
ATOM 4147 N N . ALA B 1 231 ? -2.617 3.031 8.266 1 95.81 231 ALA B N 1
ATOM 4148 C CA . ALA B 1 231 ? -3.775 2.223 7.895 1 95.81 231 ALA B CA 1
ATOM 4149 C C . ALA B 1 231 ? -4.051 1.148 8.945 1 95.81 231 ALA B C 1
ATOM 4151 O O . ALA B 1 231 ? -5.199 0.923 9.328 1 95.81 231 ALA B O 1
ATOM 4152 N N . ARG B 1 232 ? -3.037 0.488 9.438 1 93.38 232 ARG B N 1
ATOM 4153 C CA . ARG B 1 232 ? -3.199 -0.537 10.461 1 93.38 232 ARG B CA 1
ATOM 4154 C C . ARG B 1 232 ? -3.752 0.063 11.75 1 93.38 232 ARG B C 1
ATOM 4156 O O . ARG B 1 232 ? -4.633 -0.521 12.383 1 93.38 232 ARG B O 1
ATOM 4163 N N . ALA B 1 233 ? -3.246 1.169 12.062 1 94.31 233 ALA B N 1
ATOM 4164 C CA . ALA B 1 233 ? -3.627 1.817 13.312 1 94.31 233 ALA B CA 1
ATOM 4165 C C . ALA B 1 233 ? -5.086 2.268 13.273 1 94.31 233 ALA B C 1
ATOM 4167 O O . ALA B 1 233 ? -5.781 2.223 14.297 1 94.31 233 ALA B O 1
ATOM 4168 N N . LEU B 1 234 ? -5.586 2.621 12.102 1 96 234 LEU B N 1
ATOM 4169 C CA . LEU B 1 234 ? -6.812 3.41 12.07 1 96 234 LEU B CA 1
ATOM 4170 C C . LEU B 1 234 ? -7.957 2.617 11.445 1 96 234 LEU B C 1
ATOM 4172 O O . LEU B 1 234 ? -9.117 3.018 11.547 1 96 234 LEU B O 1
ATOM 4176 N N . SER B 1 235 ? -7.691 1.512 10.883 1 89.62 235 SER B N 1
ATOM 4177 C CA . SER B 1 235 ? -8.695 0.795 10.102 1 89.62 235 SER B CA 1
ATOM 4178 C C . SER B 1 235 ? -9.641 0.007 11.008 1 89.62 235 SER B C 1
ATOM 4180 O O . SER B 1 235 ? -10.695 -0.442 10.562 1 89.62 235 SER B O 1
ATOM 4182 N N . ASN B 1 236 ? -9.391 -0.16 12.297 1 83.19 236 ASN B N 1
ATOM 4183 C CA . ASN B 1 236 ? -10.219 -1.014 13.141 1 83.19 236 ASN B CA 1
ATOM 4184 C C . ASN B 1 236 ? -11.18 -0.194 13.992 1 83.19 236 ASN B C 1
ATOM 4186 O O . ASN B 1 236 ? -11.828 -0.729 14.898 1 83.19 236 ASN B O 1
ATOM 4190 N N . ARG B 1 237 ? -11.25 0.967 13.641 1 89.38 237 ARG B N 1
ATOM 4191 C CA . ARG B 1 237 ? -12.117 1.83 14.438 1 89.38 237 ARG B CA 1
ATOM 4192 C C . ARG B 1 237 ? -13.555 1.773 13.945 1 89.38 237 ARG B C 1
ATOM 4194 O O . ARG B 1 237 ? -13.805 1.614 12.75 1 89.38 237 ARG B O 1
ATOM 4201 N N . ASP B 1 238 ? -14.422 1.839 14.891 1 89.56 238 ASP B N 1
ATOM 4202 C CA . ASP B 1 238 ? -15.859 1.972 14.664 1 89.56 238 ASP B CA 1
ATOM 4203 C C . ASP B 1 238 ? -16.453 3.064 15.547 1 89.56 238 ASP B C 1
ATOM 4205 O O . ASP B 1 238 ? -16.359 2.998 16.766 1 89.56 238 ASP B O 1
ATOM 4209 N N . PRO B 1 239 ? -17 4.156 14.977 1 93.62 239 PRO B N 1
ATOM 4210 C CA . PRO B 1 239 ? -17.531 4.25 13.609 1 93.62 239 PRO B CA 1
ATOM 4211 C C . PRO B 1 239 ? -16.5 4.812 12.625 1 93.62 239 PRO B C 1
ATOM 4213 O O . PRO B 1 239 ? -16.734 4.789 11.414 1 93.62 239 PRO B O 1
ATOM 4216 N N . GLY B 1 240 ? -15.414 5.289 13.039 1 95.06 240 GLY B N 1
ATOM 4217 C CA . GLY B 1 240 ? -14.445 5.895 12.141 1 95.06 240 GLY B CA 1
ATOM 4218 C C . GLY B 1 240 ? -13.875 4.918 11.133 1 95.06 240 GLY B C 1
ATOM 4219 O O . GLY B 1 240 ? -13.617 3.756 11.461 1 95.06 240 GLY B O 1
ATOM 4220 N N . THR B 1 241 ? -13.664 5.43 9.938 1 94.56 241 THR B N 1
ATOM 4221 C CA . THR B 1 241 ? -13.094 4.625 8.859 1 94.56 241 THR B CA 1
ATOM 4222 C C . THR B 1 241 ? -11.719 5.156 8.453 1 94.56 241 THR B C 1
ATOM 4224 O O . THR B 1 241 ? -11.336 6.262 8.844 1 94.56 241 THR B O 1
ATOM 4227 N N . HIS B 1 242 ? -10.984 4.309 7.762 1 96.94 242 HIS B N 1
ATOM 4228 C CA . HIS B 1 242 ? -9.719 4.715 7.156 1 96.94 242 HIS B CA 1
ATOM 4229 C C . HIS B 1 242 ? -9.625 4.254 5.707 1 96.94 242 HIS B C 1
ATOM 4231 O O . HIS B 1 242 ? -9.852 3.076 5.41 1 96.94 242 HIS B O 1
ATOM 4237 N N . SER B 1 243 ? -9.367 5.188 4.84 1 96.5 243 SER B N 1
ATOM 4238 C CA . SER B 1 243 ? -9.109 4.922 3.43 1 96.5 243 SER B CA 1
ATOM 4239 C C . SER B 1 243 ? -7.645 5.156 3.08 1 96.5 243 SER B C 1
ATOM 4241 O O . SER B 1 243 ? -7.086 6.203 3.41 1 96.5 243 SER B O 1
ATOM 4243 N N . LEU B 1 244 ? -7.008 4.203 2.439 1 96.94 244 LEU B N 1
ATOM 4244 C CA . LEU B 1 244 ? -5.613 4.324 2.025 1 96.94 244 LEU B CA 1
ATOM 4245 C C . LEU B 1 244 ? -5.512 4.504 0.514 1 96.94 244 LEU B C 1
ATOM 4247 O O . LEU B 1 244 ? -5.961 3.65 -0.25 1 96.94 244 LEU B O 1
ATOM 4251 N N . HIS B 1 245 ? -4.977 5.605 0.094 1 96.75 245 HIS B N 1
ATOM 4252 C CA . HIS B 1 245 ? -4.738 5.898 -1.315 1 96.75 245 HIS B CA 1
ATOM 4253 C C . HIS B 1 245 ? -3.248 6 -1.614 1 96.75 245 HIS B C 1
ATOM 4255 O O . HIS B 1 245 ? -2.627 7.035 -1.353 1 96.75 245 HIS B O 1
ATOM 4261 N N . LEU B 1 246 ? -2.686 4.941 -2.186 1 96.75 246 LEU B N 1
ATOM 4262 C CA . LEU B 1 246 ? -1.292 4.945 -2.617 1 96.75 246 LEU B CA 1
ATOM 4263 C C . LEU B 1 246 ? -1.172 5.41 -4.062 1 96.75 246 LEU B C 1
ATOM 4265 O O . LEU B 1 246 ? -1.918 4.949 -4.934 1 96.75 246 LEU B O 1
ATOM 4269 N N . MET B 1 247 ? -0.288 6.324 -4.293 1 96.25 247 MET B N 1
ATOM 4270 C CA . MET B 1 247 ? -0.135 6.91 -5.621 1 96.25 247 MET B CA 1
ATOM 4271 C C . MET B 1 247 ? 1.154 6.434 -6.281 1 96.25 247 MET B C 1
ATOM 4273 O O . MET B 1 247 ? 2.25 6.73 -5.797 1 96.25 247 MET B O 1
ATOM 4277 N N . GLU B 1 248 ? 0.984 5.773 -7.367 1 94.44 248 GLU B N 1
ATOM 4278 C CA . GLU B 1 248 ? 2.141 5.273 -8.109 1 94.44 248 GLU B CA 1
ATOM 4279 C C . GLU B 1 248 ? 2.961 6.422 -8.688 1 94.44 248 GLU B C 1
ATOM 4281 O O . GLU B 1 248 ? 2.402 7.387 -9.219 1 94.44 248 GLU B O 1
ATOM 4286 N N . HIS B 1 249 ? 4.277 6.445 -8.578 1 94.88 249 HIS B N 1
ATOM 4287 C CA . HIS B 1 249 ? 5.266 7.352 -9.148 1 94.88 249 HIS B CA 1
ATOM 4288 C C . HIS B 1 249 ? 5.23 8.711 -8.461 1 94.88 249 HIS B C 1
ATOM 4290 O O . HIS B 1 249 ? 5.941 9.633 -8.859 1 94.88 249 HIS B O 1
ATOM 4296 N N . ALA B 1 250 ? 4.383 8.898 -7.43 1 96.94 250 ALA B N 1
ATOM 4297 C CA . ALA B 1 250 ? 4.332 10.188 -6.734 1 96.94 250 ALA B CA 1
ATOM 4298 C C . ALA B 1 250 ? 5.414 10.266 -5.66 1 96.94 250 ALA B C 1
ATOM 4300 O O . ALA B 1 250 ? 5.66 9.297 -4.941 1 96.94 250 ALA B O 1
ATOM 4301 N N . ASP B 1 251 ? 6.043 11.438 -5.625 1 97.62 251 ASP B N 1
ATOM 4302 C CA . ASP B 1 251 ? 7.059 11.695 -4.609 1 97.62 251 ASP B CA 1
ATOM 4303 C C . ASP B 1 251 ? 6.449 12.328 -3.363 1 97.62 251 ASP B C 1
ATOM 4305 O O . ASP B 1 251 ? 5.227 12.344 -3.203 1 97.62 251 ASP B O 1
ATOM 4309 N N . HIS B 1 252 ? 7.262 12.797 -2.451 1 97.31 252 HIS B N 1
ATOM 4310 C CA . HIS B 1 252 ? 6.836 13.312 -1.154 1 97.31 252 HIS B CA 1
ATOM 4311 C C . HIS B 1 252 ? 5.918 14.516 -1.314 1 97.31 252 HIS B C 1
ATOM 4313 O O . HIS B 1 252 ? 4.953 14.672 -0.561 1 97.31 252 HIS B O 1
ATOM 4319 N N . ASN B 1 253 ? 6.199 15.367 -2.244 1 96.69 253 ASN B N 1
ATOM 4320 C CA . ASN B 1 253 ? 5.465 16.609 -2.449 1 96.69 253 ASN B CA 1
ATOM 4321 C C . ASN B 1 253 ? 4.395 16.469 -3.527 1 96.69 253 ASN B C 1
ATOM 4323 O O . ASN B 1 253 ? 3.688 17.422 -3.844 1 96.69 253 ASN B O 1
ATOM 4327 N N . LEU B 1 254 ? 4.344 15.25 -4.109 1 96.94 254 LEU B N 1
ATOM 4328 C CA . LEU B 1 254 ? 3.348 14.938 -5.129 1 96.94 254 LEU B CA 1
ATOM 4329 C C . LEU B 1 254 ? 3.436 15.922 -6.293 1 96.94 254 LEU B C 1
ATOM 4331 O O . LEU B 1 254 ? 2.41 16.375 -6.797 1 96.94 254 LEU B O 1
ATOM 4335 N N . ILE B 1 255 ? 4.586 16.25 -6.625 1 94.56 255 ILE B N 1
ATOM 4336 C CA . ILE B 1 255 ? 4.84 17.234 -7.676 1 94.56 255 ILE B CA 1
ATOM 4337 C C . ILE B 1 255 ? 4.215 16.75 -8.984 1 94.56 255 ILE B C 1
ATOM 4339 O O . ILE B 1 255 ? 4.383 15.602 -9.375 1 94.56 255 ILE B O 1
ATOM 4343 N N . GLY B 1 256 ? 3.492 17.625 -9.664 1 94.38 256 GLY B N 1
ATOM 4344 C CA . GLY B 1 256 ? 2.863 17.312 -10.938 1 94.38 256 GLY B CA 1
ATOM 4345 C C . GLY B 1 256 ? 1.586 16.516 -10.797 1 94.38 256 GLY B C 1
ATOM 4346 O O . GLY B 1 256 ? 0.923 16.203 -11.789 1 94.38 256 GLY B O 1
ATOM 4347 N N . ARG B 1 257 ? 1.255 16.156 -9.57 1 94.88 257 ARG B N 1
ATOM 4348 C CA . ARG B 1 257 ? 0.091 15.312 -9.336 1 94.88 257 ARG B CA 1
ATOM 4349 C C . ARG B 1 257 ? -0.913 15.992 -8.414 1 94.88 257 ARG B C 1
ATOM 4351 O O . ARG B 1 257 ? -1.718 15.328 -7.762 1 94.88 257 ARG B O 1
ATOM 4358 N N . GLN B 1 258 ? -0.866 17.266 -8.352 1 94.19 258 GLN B N 1
ATOM 4359 C CA . GLN B 1 258 ? -1.69 18.047 -7.426 1 94.19 258 GLN B CA 1
ATOM 4360 C C . GLN B 1 258 ? -3.174 17.875 -7.746 1 94.19 258 GLN B C 1
ATOM 4362 O O . GLN B 1 258 ? -4.004 17.797 -6.84 1 94.19 258 GLN B O 1
ATOM 4367 N N . ASP B 1 259 ? -3.502 17.828 -9 1 94.5 259 ASP B N 1
ATOM 4368 C CA . ASP B 1 259 ? -4.898 17.703 -9.398 1 94.5 259 ASP B CA 1
ATOM 4369 C C . ASP B 1 259 ? -5.473 16.359 -8.922 1 94.5 259 ASP B C 1
ATOM 4371 O O . ASP B 1 259 ? -6.625 16.297 -8.484 1 94.5 259 ASP B O 1
ATOM 4375 N N . GLU B 1 260 ? -4.672 15.367 -9.031 1 93.31 260 GLU B N 1
ATOM 4376 C CA . GLU B 1 260 ? -5.109 14.055 -8.57 1 93.31 260 GLU B CA 1
ATOM 4377 C C . GLU B 1 260 ? -5.348 14.047 -7.062 1 93.31 260 GLU B C 1
ATOM 4379 O O . GLU B 1 260 ? -6.324 13.469 -6.586 1 93.31 260 GLU B O 1
ATOM 4384 N N . VAL B 1 261 ? -4.488 14.703 -6.352 1 96.94 261 VAL B N 1
ATOM 4385 C CA . VAL B 1 261 ? -4.633 14.789 -4.902 1 96.94 261 VAL B CA 1
ATOM 4386 C C . VAL B 1 261 ? -5.934 15.508 -4.555 1 96.94 261 VAL B C 1
ATOM 4388 O O . VAL B 1 261 ? -6.738 15 -3.77 1 96.94 261 VAL B O 1
ATOM 4391 N N . VAL B 1 262 ? -6.164 16.672 -5.164 1 97.69 262 VAL B N 1
ATOM 4392 C CA . VAL B 1 262 ? -7.355 17.469 -4.895 1 97.69 262 VAL B CA 1
ATOM 4393 C C . VAL B 1 262 ? -8.609 16.672 -5.254 1 97.69 262 VAL B C 1
ATOM 4395 O O . VAL B 1 262 ? -9.547 16.594 -4.465 1 97.69 262 VAL B O 1
ATOM 4398 N N . ALA B 1 263 ? -8.578 16.031 -6.387 1 96.25 263 ALA B N 1
ATOM 4399 C CA . ALA B 1 263 ? -9.727 15.25 -6.832 1 96.25 263 ALA B CA 1
ATOM 4400 C C . ALA B 1 263 ? -10.023 14.109 -5.852 1 96.25 263 ALA B C 1
ATOM 4402 O O . ALA B 1 263 ? -11.188 13.852 -5.531 1 96.25 263 ALA B O 1
ATOM 4403 N N . THR B 1 264 ? -8.984 13.453 -5.387 1 96.44 264 THR B N 1
ATOM 4404 C CA . THR B 1 264 ? -9.141 12.344 -4.457 1 96.44 264 THR B CA 1
ATOM 4405 C C . THR B 1 264 ? -9.773 12.82 -3.15 1 96.44 264 THR B C 1
ATOM 4407 O O . THR B 1 264 ? -10.703 12.195 -2.637 1 96.44 264 THR B O 1
ATOM 4410 N N . ILE B 1 265 ? -9.281 13.938 -2.643 1 98.31 265 ILE B N 1
ATOM 4411 C CA . ILE B 1 265 ? -9.797 14.477 -1.39 1 98.31 265 ILE B CA 1
ATOM 4412 C C . ILE B 1 265 ? -11.273 14.852 -1.553 1 98.31 265 ILE B C 1
ATOM 4414 O O . ILE B 1 265 ? -12.102 14.516 -0.703 1 98.31 265 ILE B O 1
ATOM 4418 N N . LEU B 1 266 ? -11.602 15.492 -2.633 1 97.88 266 LEU B N 1
ATOM 4419 C CA . LEU B 1 266 ? -12.969 15.922 -2.875 1 97.88 266 LEU B CA 1
ATOM 4420 C C . LEU B 1 266 ? -13.898 14.719 -3.008 1 97.88 266 LEU B C 1
ATOM 4422 O O . LEU B 1 266 ? -15 14.719 -2.451 1 97.88 266 LEU B O 1
ATOM 4426 N N . GLU B 1 267 ? -13.469 13.766 -3.715 1 96.44 267 GLU B N 1
ATOM 4427 C CA . GLU B 1 267 ? -14.281 12.562 -3.885 1 96.44 267 GLU B CA 1
ATOM 4428 C C . GLU B 1 267 ? -14.477 11.836 -2.557 1 96.44 267 GLU B C 1
ATOM 4430 O O . GLU B 1 267 ? -15.586 11.391 -2.244 1 96.44 267 GLU B O 1
ATOM 4435 N N . TRP B 1 268 ? -13.453 11.688 -1.841 1 97.44 268 TRP B N 1
ATOM 4436 C CA . TRP B 1 268 ? -13.516 11.031 -0.54 1 97.44 268 TRP B CA 1
ATOM 4437 C C . TRP B 1 268 ? -14.461 11.766 0.399 1 97.44 268 TRP B C 1
ATOM 4439 O O . TRP B 1 268 ? -15.289 11.141 1.07 1 97.44 268 TRP B O 1
ATOM 4449 N N . TRP B 1 269 ? -14.312 13.055 0.455 1 97.94 269 TRP B N 1
ATOM 4450 C CA . TRP B 1 269 ? -15.188 13.852 1.307 1 97.94 269 TRP B CA 1
ATOM 4451 C C . TRP B 1 269 ? -16.641 13.703 0.887 1 97.94 269 TRP B C 1
ATOM 4453 O O . TRP B 1 269 ? -17.531 13.578 1.735 1 97.94 269 TRP B O 1
ATOM 4463 N N . GLY B 1 270 ? -16.906 13.742 -0.411 1 96.5 270 GLY B N 1
ATOM 4464 C CA . GLY B 1 270 ? -18.25 13.484 -0.903 1 96.5 270 GLY B CA 1
ATOM 4465 C C . GLY B 1 270 ? -18.797 12.141 -0.469 1 96.5 270 GLY B C 1
ATOM 4466 O O . GLY B 1 270 ? -19.953 12.047 -0.066 1 96.5 270 GLY B O 1
ATOM 4467 N N . ALA B 1 271 ? -17.984 11.141 -0.597 1 95.5 271 ALA B N 1
ATOM 4468 C CA . ALA B 1 271 ? -18.391 9.805 -0.159 1 95.5 271 ALA B CA 1
ATOM 4469 C C . ALA B 1 271 ? -18.719 9.797 1.33 1 95.5 271 ALA B C 1
ATOM 4471 O O . ALA B 1 271 ? -19.672 9.125 1.757 1 95.5 271 ALA B O 1
ATOM 4472 N N . ARG B 1 272 ? -17.938 10.5 2.074 1 96 272 ARG B N 1
ATOM 4473 C CA . ARG B 1 272 ? -18.203 10.602 3.506 1 96 272 ARG B CA 1
ATOM 4474 C C . ARG B 1 272 ? -19.578 11.219 3.768 1 96 272 ARG B C 1
ATOM 4476 O O . ARG B 1 272 ? -20.344 10.719 4.594 1 96 272 ARG B O 1
ATOM 4483 N N . GLU B 1 273 ? -19.812 12.281 3.113 1 95.12 273 GLU B N 1
ATOM 4484 C CA . GLU B 1 273 ? -21.078 12.992 3.301 1 95.12 273 GLU B CA 1
ATOM 4485 C C . GLU B 1 273 ? -22.266 12.109 2.939 1 95.12 273 GLU B C 1
ATOM 4487 O O . GLU B 1 273 ? -23.344 12.227 3.535 1 95.12 273 GLU B O 1
ATOM 4492 N N . ARG B 1 274 ? -21.984 11.18 2.051 1 94.94 274 ARG B N 1
ATOM 4493 C CA . ARG B 1 274 ? -23.047 10.273 1.629 1 94.94 274 ARG B CA 1
ATOM 4494 C C . ARG B 1 274 ? -23.125 9.055 2.541 1 94.94 274 ARG B C 1
ATOM 4496 O O . ARG B 1 274 ? -24.047 8.25 2.432 1 94.94 274 ARG B O 1
ATOM 4503 N N . GLY B 1 275 ? -22.156 8.852 3.402 1 93.19 275 GLY B N 1
ATOM 4504 C CA . GLY B 1 275 ? -22.125 7.695 4.277 1 93.19 275 GLY B CA 1
ATOM 4505 C C . GLY B 1 275 ? -21.656 6.434 3.58 1 93.19 275 GLY B C 1
ATOM 4506 O O . GLY B 1 275 ? -22 5.324 3.994 1 93.19 275 GLY B O 1
ATOM 4507 N N . ASP B 1 276 ? -20.781 6.57 2.559 1 90.44 276 ASP B N 1
ATOM 4508 C CA . ASP B 1 276 ? -20.406 5.465 1.683 1 90.44 276 ASP B CA 1
ATOM 4509 C C . ASP B 1 276 ? -18.969 5.027 1.944 1 90.44 276 ASP B C 1
ATOM 4511 O O . ASP B 1 276 ? -18.406 4.223 1.194 1 90.44 276 ASP B O 1
ATOM 4515 N N . LEU B 1 277 ? -18.375 5.484 3.006 1 92.81 277 LEU B N 1
ATOM 4516 C CA . LEU B 1 277 ? -16.953 5.168 3.189 1 92.81 277 LEU B CA 1
ATOM 4517 C C . LEU B 1 277 ? -16.781 3.762 3.748 1 92.81 277 LEU B C 1
ATOM 4519 O O . LEU B 1 277 ? -17.594 3.309 4.562 1 92.81 277 LEU B O 1
ATOM 4523 N N . GLN B 1 278 ? -15.797 3.15 3.242 1 87.31 278 GLN B N 1
ATOM 4524 C CA . GLN B 1 278 ? -15.352 1.865 3.77 1 87.31 278 GLN B CA 1
ATOM 4525 C C . GLN B 1 278 ? -13.852 1.871 4.039 1 87.31 278 GLN B C 1
ATOM 4527 O O . GLN B 1 278 ? -13.086 2.504 3.309 1 87.31 278 GLN B O 1
ATOM 4532 N N . SER B 1 279 ? -13.516 1.158 5.129 1 91.06 279 SER B N 1
ATOM 4533 C CA . SER B 1 279 ? -12.094 1.055 5.434 1 91.06 279 SER B CA 1
ATOM 4534 C C . SER B 1 279 ? -11.359 0.197 4.406 1 91.06 279 SER B C 1
ATOM 4536 O O . SER B 1 279 ? -11.938 -0.754 3.867 1 91.06 279 SER B O 1
ATOM 4538 N N . GLY B 1 280 ? -10.047 0.51 4.176 1 91.5 280 GLY B N 1
ATOM 4539 C CA . GLY B 1 280 ? -9.234 -0.244 3.236 1 91.5 280 GLY B CA 1
ATOM 4540 C C . GLY B 1 280 ? -8.633 0.619 2.143 1 91.5 280 GLY B C 1
ATOM 4541 O O . GLY B 1 280 ? -8.406 1.813 2.34 1 91.5 280 GLY B O 1
ATOM 4542 N N . ILE B 1 281 ? -8.367 -0.021 1.043 1 93.06 281 ILE B N 1
ATOM 4543 C CA . ILE B 1 281 ? -7.809 0.689 -0.102 1 93.06 281 ILE B CA 1
ATOM 4544 C C . ILE B 1 281 ? -8.875 1.587 -0.724 1 93.06 281 ILE B C 1
ATOM 4546 O O . ILE B 1 281 ? -10.016 1.158 -0.932 1 93.06 281 ILE B O 1
ATOM 4550 N N . TRP B 1 282 ? -8.484 2.787 -0.923 1 92.56 282 TRP B N 1
ATOM 4551 C CA . TRP B 1 282 ? -9.406 3.736 -1.53 1 92.56 282 TRP B CA 1
ATOM 4552 C C . TRP B 1 282 ? -9.75 3.328 -2.961 1 92.56 282 TRP B C 1
ATOM 4554 O O . TRP B 1 282 ? -8.852 3.047 -3.76 1 92.56 282 TRP B O 1
ATOM 4564 N N . ARG B 1 283 ? -11.031 3.307 -3.221 1 82.44 283 ARG B N 1
ATOM 4565 C CA . ARG B 1 283 ? -11.516 2.814 -4.508 1 82.44 283 ARG B CA 1
ATOM 4566 C C . ARG B 1 283 ? -12.141 3.939 -5.324 1 82.44 283 ARG B C 1
ATOM 4568 O O . ARG B 1 283 ? -12.922 3.686 -6.246 1 82.44 283 ARG B O 1
ATOM 4575 N N . GLY B 1 284 ? -11.992 5.145 -4.805 1 74.88 284 GLY B N 1
ATOM 4576 C CA . GLY B 1 284 ? -12.688 6.246 -5.445 1 74.88 284 GLY B CA 1
ATOM 4577 C C . GLY B 1 284 ? -12.625 6.195 -6.961 1 74.88 284 GLY B C 1
ATOM 4578 O O . GLY B 1 284 ? -11.961 5.32 -7.527 1 74.88 284 GLY B O 1
ATOM 4579 N N . THR B 1 285 ? -13.555 6.812 -7.57 1 58.81 285 THR B N 1
ATOM 4580 C CA . THR B 1 285 ? -13.852 6.887 -9 1 58.81 285 THR B CA 1
ATOM 4581 C C . THR B 1 285 ? -12.602 7.293 -9.781 1 58.81 285 THR B C 1
ATOM 4583 O O . THR B 1 285 ? -12.484 8.438 -10.211 1 58.81 285 THR B O 1
ATOM 4586 N N . ALA B 1 286 ? -11.453 6.789 -9.148 1 53.41 286 ALA B N 1
ATOM 4587 C CA . ALA B 1 286 ? -10.305 7.176 -9.969 1 53.41 286 ALA B CA 1
ATOM 4588 C C . ALA B 1 286 ? -10.586 6.949 -11.445 1 53.41 286 ALA B C 1
ATOM 4590 O O . ALA B 1 286 ? -11.414 6.105 -11.812 1 53.41 286 ALA B O 1
ATOM 4591 N N . ALA B 1 287 ? -10.227 7.777 -12.312 1 52.69 287 ALA B N 1
ATOM 4592 C CA . ALA B 1 287 ? -10.461 7.758 -13.758 1 52.69 287 ALA B CA 1
ATOM 4593 C C . ALA B 1 287 ? -10.227 6.363 -14.328 1 52.69 287 ALA B C 1
ATOM 4595 O O . ALA B 1 287 ? -10.93 5.934 -15.242 1 52.69 287 ALA B O 1
ATOM 4596 N N . ASP B 1 288 ? -9.297 5.609 -13.664 1 63.22 288 ASP B N 1
ATOM 4597 C CA . ASP B 1 288 ? -9.016 4.301 -14.25 1 63.22 288 ASP B CA 1
ATOM 4598 C C . ASP B 1 288 ? -8.766 3.258 -13.164 1 63.22 288 ASP B C 1
ATOM 4600 O O . ASP B 1 288 ? -7.645 2.771 -13.008 1 63.22 288 ASP B O 1
ATOM 4604 N N . PRO B 1 289 ? -9.914 2.873 -12.391 1 60.62 289 PRO B N 1
ATOM 4605 C CA . PRO B 1 289 ? -9.734 1.963 -11.258 1 60.62 289 PRO B CA 1
ATOM 4606 C C . PRO B 1 289 ? -9.07 0.646 -11.648 1 60.62 289 PRO B C 1
ATOM 4608 O O . PRO B 1 289 ? -8.43 -0.001 -10.82 1 60.62 289 PRO B O 1
ATOM 4611 N N . ARG B 1 290 ? -9.195 0.298 -12.898 1 70.69 290 ARG B N 1
ATOM 4612 C CA . ARG B 1 290 ? -8.664 -0.989 -13.328 1 70.69 290 ARG B CA 1
ATOM 4613 C C . ARG B 1 290 ? -7.215 -0.853 -13.797 1 70.69 290 ARG B C 1
ATOM 4615 O O . ARG B 1 290 ? -6.566 -1.85 -14.117 1 70.69 290 ARG B O 1
ATOM 4622 N N . GLY B 1 291 ? -6.738 0.363 -13.523 1 62.72 291 GLY B N 1
ATOM 4623 C CA . GLY B 1 291 ? -5.387 0.58 -14.008 1 62.72 291 GLY B CA 1
ATOM 4624 C C . GLY B 1 291 ? -5.305 0.666 -15.523 1 62.72 291 GLY B C 1
ATOM 4625 O O . GLY B 1 291 ? -6.121 0.07 -16.234 1 62.72 291 GLY B O 1
ATOM 4626 N N . LYS B 1 292 ? -4.652 1.667 -15.938 1 52.88 292 LYS B N 1
ATOM 4627 C CA . LYS B 1 292 ? -4.504 1.775 -17.391 1 52.88 292 LYS B CA 1
ATOM 4628 C C . LYS B 1 292 ? -3.973 0.476 -17.984 1 52.88 292 LYS B C 1
ATOM 4630 O O . LYS B 1 292 ? -2.879 0.029 -17.641 1 52.88 292 LYS B O 1
ATOM 4635 N N . MET B 1 293 ? -4.934 -0.589 -18.344 1 42.22 293 MET B N 1
ATOM 4636 C CA . MET B 1 293 ? -4.547 -1.852 -18.969 1 42.22 293 MET B CA 1
ATOM 4637 C C . MET B 1 293 ? -3.984 -1.617 -20.359 1 42.22 293 MET B C 1
ATOM 4639 O O . MET B 1 293 ? -4.336 -0.638 -21.016 1 42.22 293 MET B O 1
#

Radius of gyration: 27.42 Å; Cα contacts (8 Å, |Δi|>4): 1222; chains: 2; bounding box: 62×84×57 Å

Foldseek 3Di:
DPPQDKDKDWDWFQQPPDHPWTWIKIKIASHPPDAQAAFEEEEEAEAALEFCCPQLRVVLCVPAPGIYMTTAQDCHDPTHHNDFLLCLVSSLSVVVSVQVCCCVPRNYQYAEYEYAASGLLSLQVNLQPDPSSLRHAEYEAELYAQQLLCQCVAPVVVVQVVVCVVPQWDWDWDQYPNDTDTDIYGPVRSVSSNVRHNVSLQPRHHQNHAYEYEYECAERNHHPCRLVVSLVRRPPGPPYHYEYEYDYPAYRSRPPCSVVVSVLVNQVVVCVVVVNDHHDYDQGVPVCSVPPD/DPPQDKDKDWDWFQQPPDHPWTWIKIKIASHPPDAQAAFEEEEEAEADLEFCCPQLRVVLCVPAPGIYMTTAQECHDPTHHNDFLLCLVSRLSVVVSVQVCCCVVRNYQYAEYEYAASGLLSLQVNLQPDPSNLRHAEYEAELYAQQLLCQCVAPVVVVQVVVCVVPQWDWDWDQYPNDTDTDIYGPVRSVSSNPRHNVSLQPRHHQNHAYEYEYECAERNHHPCRLVVSLVRRPPGPPYAYEYEYDYPAYRSRPPCSVVVSVLVNQVVVCVVVVNDHHDYDQGVPVCSVPPD

Sequence (586 aa):
MAASQRTSTKISIPHSIEPNCSIVGILQQLTPDQPTNGRKIALILHGSAGHKDYLFHKRLGLCLPLDSFRFDFRGCHETPGTWRQHGLEDEVTDISVVVDYLAKTFGYQVDLIVGHSRGSLVAIRWLCTTEGGKKVSGFVNVSGRYRMHKIHETALAKKWSESFLSQGFHIWTPTVARKILSIKIHPEDVENFCKFDTSLVWDRFPQGTDVLTIHGLSDTQVPPYDAVIYARALSNRDPGTHSLHLMEHADHNLIGRQDEVVATILEWWGARERGDLQSGIWRGTAADPRGKMMAASQRTSTKISIPHSIEPNCSIVGILQQLTPDQPTNGRKIALILHGSAGHKDYLFHKRLGLCLPLDSFRFDFRGCHETPGTWRQHGLEDEVTDISVVVDYLAKTFGYQVDLIVGHSRGSLVAIRWLCTTEGGKKVSGFVNVSGRYRMHKIHETALAKKWSESFLSQGFHIWTPTVARKILSIKIHPEDVENFCKFDTSLVWDRFPQGTDVLTIHGLSDTQVPPYDAVIYARALSNRDPGTHSLHLMEHADHNLIGRQDEVVATILEWWGARERGDLQSGIWRGTAADPRGKM

Organism: Armillaria gallica (NCBI:txid47427)

Solvent-accessible surface area (backbone atoms only — not comparable to full-atom values): 30409 Å² total; per-residue (Å²): 127,78,75,71,62,63,43,79,40,80,44,75,41,74,39,87,84,45,82,97,30,40,41,30,29,40,40,29,29,52,57,73,89,51,84,40,66,72,33,56,25,29,38,42,34,41,30,79,76,39,31,39,67,44,82,46,42,44,62,35,47,73,63,50,98,48,26,23,38,26,34,19,53,61,32,16,83,81,4,53,72,72,64,54,82,45,41,50,66,59,47,31,48,49,51,51,50,50,54,50,46,42,29,73,75,44,27,36,38,64,33,33,39,37,14,29,29,50,18,18,46,31,47,52,52,39,30,42,71,38,76,69,30,57,62,26,46,33,38,34,33,33,39,34,67,50,57,48,66,52,48,65,74,18,73,65,35,51,54,38,51,54,30,33,73,73,70,54,36,24,79,45,66,52,70,38,97,90,35,76,43,82,42,80,44,42,69,64,34,55,54,49,36,39,64,58,76,54,69,46,56,64,78,42,44,46,49,64,30,29,34,39,38,36,34,19,68,51,15,70,67,40,59,44,61,32,52,53,42,50,46,60,48,37,44,80,42,77,81,8,34,21,26,40,39,74,35,79,83,21,31,66,74,30,76,96,40,38,66,58,52,43,50,50,52,53,51,50,52,50,34,48,77,70,69,65,72,61,50,21,68,56,69,63,85,49,94,50,69,82,45,88,115,127,76,77,73,62,64,45,80,42,81,44,74,41,75,39,87,84,46,81,98,29,40,41,28,29,41,40,29,30,51,56,73,88,50,86,40,67,71,32,57,25,28,40,44,36,42,29,79,75,38,32,38,67,42,83,44,41,43,62,36,48,74,64,48,98,49,27,24,37,24,33,18,52,62,32,16,83,82,4,53,71,71,66,53,83,46,41,51,67,60,48,31,49,48,50,51,49,50,54,50,46,42,30,73,77,44,28,37,35,63,34,32,39,38,14,28,29,52,18,19,45,32,46,51,51,38,30,41,72,37,77,69,30,59,62,26,46,34,37,35,34,30,39,35,64,50,56,48,67,53,49,64,73,19,73,66,34,51,54,37,51,54,29,32,73,72,70,55,38,26,79,46,65,52,72,40,97,89,34,76,42,81,43,82,44,42,68,63,35,54,54,49,37,40,64,57,75,56,69,46,56,64,79,42,46,47,49,65,30,29,34,38,37,37,33,19,69,52,15,71,68,41,59,44,60,29,52,52,42,51,45,60,48,39,44,79,41,77,79,8,33,20,25,39,40,76,35,79,81,22,31,66,74,28,75,96,40,37,65,58,52,43,51,49,53,52,52,51,51,50,32,49,76,69,69,65,71,60,50,22,68,54,66,62,87,48,95,50,69,81,44,88,116

pLDDT: mean 92.59, std 10.33, range [26.62, 98.94]

Nearest PDB structures (foldseek):
  3pf9-assembly1_A  TM=7.835E-01  e=3.895E-14  Lactobacillus johnsonii
  7xri-assembly1_B  TM=7.743E-01  e=2.656E-13  Lactobacillus acidophilus
  7xrh-assembly1_B  TM=7.873E-01  e=5.792E-13  Lactobacillus acidophilus
  3pf8-assembly1_B  TM=7.717E-01  e=3.299E-12  Lactobacillus johnsonii
  2i3d-assembly1_A  TM=7.508E-01  e=6.010E-12  Agrobacterium fabrum str. C58